Protein AF-0000000084488432 (afdb_homodimer)

Nearest PDB structures (foldseek):
  8u3f-assembly1_A  TM=8.630E-01  e=5.438E-11  Homo sapiens
  9ayb-assembly1_A  TM=8.650E-01  e=9.031E-11  Homo sapiens
  8dwi-assembly1_A  TM=8.622E-01  e=3.348E-10  Homo sapiens
  8u3d-assembly1_A  TM=8.463E-01  e=2.771E-09  Homo sapiens
  8u3h-assembly1_A  TM=8.378E-01  e=1.894E-09  Homo sapiens

Sequence (554 aa):
EHPRISDAEREFIVSKLDRTAKTKEQPDVPWRRIITSVPIWMNVLAQWGGIWGFFTIMTHAPQYFKIVHGWDIKATGLLSGMPHILRFGFSLLFSQLGDYLLESNRMSRTNVRKLAVTHCCTIQGLLMLGLAYSGCNYTTAIIFLSAAVAVNGAVSTGPLASLVDISPNYASIGLGMCNTIVALVGVLTPTVVSYITYGNQTDVGQWQKVFWLATVMLTMSGIVYCIFSKSEVQSWNSPKEEHVAEEEELKSLKSNDTKTDNGCIEDGLQPPEKEKCEHPRISDAEREFIVSKLDRTAKTKEQPDVPWRRIITSVPIWMNVLAQWGGIWGFFTIMTHAPQYFKIVHGWDIKATGLLSGMPHILRFGFSLLFSQLGDYLLESNRMSRTNVRKLAVTHCCTIQGLLMLGLAYSGCNYTTAIIFLSAAVAVNGAVSTGPLASLVDISPNYASIGLGMCNTIVALVGVLTPTVVSYITYGNQTDVGQWQKVFWLATVMLTMSGIVYCIFSKSEVQSWNSPKEEHVAEEEELKSLKSNDTKTDNGCIEDGLQPPEKEKC

Organism: NCBI:txid1629725

pLDDT: mean 76.71, std 19.55, range [25.92, 96.56]

Secondary structure (DSSP, 8-state):
------HHHHHHHHHHHHHHHHS-------HHHHHT-HHHHHHHHHHHHHHHHHHHHHHHHHHHHHHHH----TTHHHHHHHHHHHHHHHHHHHHHHHHHHHHTTSS-HHHHHHHHHHIIIIIHHHHHHHHHT-TT-HHHHHHHHHHHHHHGGGGGTTHHHHHHHH-GGGHHHHHHHHHHHHHHHHHHHHHHHHHHTTT-TT-HHHHHHHHHHHHHHHHHHHHHHHHH---SPPGGGSHHHHHHHHHHHHHHHHHHHHHHHTTSSS-----------/------HHHHHHHHHHHHHHHHS-------HHHHHT-HHHHHHHHHHHHHHHHHHHHHHHHHHHHHHHH----TTHHHHHHHHHHHHHHHHHHHHHHHHHHHHTTSS-HHHHHHHHHHIIIIIHHHHHHHHHT-TT-HHHHHHHHHHHHHHGGGGGTTHHHHHHHH-GGGHHHHHHHHHHHHHHHHHHHHHHHHHHTTT-TT-HHHHHHHHHHHHHHHHHHHHHHHHH---S--GGGSHHHHHHHHHHHHHHHHHHHHHHHHHSSS-----------

InterPro domains:
  IPR036259 MFS transporter superfamily [G3DSA:1.20.1250.20] (14-258)
  IPR036259 MFS transporter superfamily [SSF103473] (2-240)
  IPR050382 Major Facilitator Superfamily Sodium/Anion Cotransporter [PTHR11662] (1-247)

Foldseek 3Di:
DPDDPDPVNVCVVVCCVCCCVVVVVQDDQPVVCCVPPPQLVLLLLLLLLLLLLQLLCQPCVVVLCCQQQVDPCCVCVVLNPQLVVLLVVLLVVLLVVLVVCVVVVVDDLLVSQLVLSCQSQQVLLVLLLCLLPVPNDPVSNSVSSSSSSNSSSSSCSHSLVLLCQAAVQCSVVSVVSSVVSSVVSNVVNVVVLCVQCPPPSNDSVSVSVSSNVSSCSRVVSSVVSNVRHDSHHHCSNRVVVVVVVVVVVVVVVVVVVVVVVVVPPPVPDPPDDPPDD/DPDDPDPVNVCVVVCCVCCCVVVVVQDDQPVVCCVPPPQLVLLLLLLLLLLLLQLLCQPCVVVLCCQQQVDPCPVCVVLNPQLVVLLVVLLVVLLVVLVVCVVVVVDDLLVSQLVLSCQSQQVLLVLLLCLLPVPNDPVSNSVSSSSSSNSSSSSCSHSLVLLCQAAVQCSVVSVVSSVVSSVVSNVVNVVVLCVQCPPPVNDSVSVSVSSNVSSCSRVVSSVVSNVRHDSHHHCSNRVVVVVVVVVVVVVVVVVVVVVVVVVPPPVPPPPPDPDDD

Structure (mmCIF, N/CA/C/O backbone):
data_AF-0000000084488432-model_v1
#
loop_
_entity.id
_entity.type
_entity.pdbx_description
1 polymer 'Membrane transporter'
#
loop_
_atom_site.group_PDB
_atom_site.id
_atom_site.type_symbol
_atom_site.label_atom_id
_atom_site.label_alt_id
_atom_site.label_comp_id
_atom_site.label_asym_id
_atom_site.label_entity_id
_atom_site.label_seq_id
_atom_site.pdbx_PDB_ins_code
_atom_site.Cartn_x
_atom_site.Cartn_y
_atom_site.Cartn_z
_atom_site.occupancy
_atom_site.B_iso_or_equiv
_atom_site.auth_seq_id
_atom_site.auth_comp_id
_atom_site.auth_asym_id
_atom_site.auth_atom_id
_atom_site.pdbx_PDB_model_num
ATOM 1 N N . GLU A 1 1 ? -5.277 44.344 37.094 1 26.39 1 GLU A N 1
ATOM 2 C CA . GLU A 1 1 ? -6.637 43.969 36.719 1 26.39 1 GLU A CA 1
ATOM 3 C C . GLU A 1 1 ? -7.031 44.688 35.406 1 26.39 1 GLU A C 1
ATOM 5 O O . GLU A 1 1 ? -7.141 45.906 35.375 1 26.39 1 GLU A O 1
ATOM 10 N N . HIS A 1 2 ? -6.484 44.312 34.312 1 40.06 2 HIS A N 1
ATOM 11 C CA . HIS A 1 2 ? -6.754 45 33.031 1 40.06 2 HIS A CA 1
ATOM 12 C C . HIS A 1 2 ? -8.25 45.156 32.812 1 40.06 2 HIS A C 1
ATOM 14 O O . HIS A 1 2 ? -9.039 44.312 33.25 1 40.06 2 HIS A O 1
ATOM 20 N N . PRO A 1 3 ? -8.844 46.344 32.5 1 41.94 3 PRO A N 1
ATOM 21 C CA . PRO A 1 3 ? -10.266 46.688 32.438 1 41.94 3 PRO A CA 1
ATOM 22 C C . PRO A 1 3 ? -11.094 45.625 31.688 1 41.94 3 PRO A C 1
ATOM 24 O O . PRO A 1 3 ? -10.547 44.812 30.969 1 41.94 3 PRO A O 1
ATOM 27 N N . ARG A 1 4 ? -12.609 45.812 31.656 1 41.59 4 ARG A N 1
ATOM 28 C CA . ARG A 1 4 ? -13.875 45.125 31.422 1 41.59 4 ARG A CA 1
ATOM 29 C C . ARG A 1 4 ? -14.031 44.75 29.953 1 41.59 4 ARG A C 1
ATOM 31 O O . ARG A 1 4 ? -14.062 45.625 29.078 1 41.59 4 ARG A O 1
ATOM 38 N N . ILE A 1 5 ? -13.297 43.719 29.516 1 48.97 5 ILE A N 1
ATOM 39 C CA . ILE A 1 5 ? -13.875 43.156 28.297 1 48.97 5 ILE A CA 1
ATOM 40 C C . ILE A 1 5 ? -15.398 43.156 28.406 1 48.97 5 ILE A C 1
ATOM 42 O O . ILE A 1 5 ? -15.961 42.562 29.312 1 48.97 5 ILE A O 1
ATOM 46 N N . SER A 1 6 ? -16.109 44.25 27.891 1 49.41 6 SER A N 1
ATOM 47 C CA . SER A 1 6 ? -17.547 44.438 27.969 1 49.41 6 SER A CA 1
ATOM 48 C C . SER A 1 6 ? -18.297 43.156 27.578 1 49.41 6 SER A C 1
ATOM 50 O O . SER A 1 6 ? -17.766 42.312 26.844 1 49.41 6 SER A O 1
ATOM 52 N N . ASP A 1 7 ? -19.406 42.875 28.203 1 54 7 ASP A N 1
ATOM 53 C CA . ASP A 1 7 ? -20.297 41.75 28 1 54 7 ASP A CA 1
ATOM 54 C C . ASP A 1 7 ? -20.609 41.562 26.516 1 54 7 ASP A C 1
ATOM 56 O O . ASP A 1 7 ? -20.719 40.438 26.031 1 54 7 ASP A O 1
ATOM 60 N N . ALA A 1 8 ? -20.719 42.688 25.859 1 54.28 8 ALA A N 1
ATOM 61 C CA . ALA A 1 8 ? -21.016 42.625 24.422 1 54.28 8 ALA A CA 1
ATOM 62 C C . ALA A 1 8 ? -19.844 42.031 23.641 1 54.28 8 ALA A C 1
ATOM 64 O O . ALA A 1 8 ? -20.047 41.25 22.703 1 54.28 8 ALA A O 1
ATOM 65 N N . GLU A 1 9 ? -18.609 42.438 24.016 1 53.72 9 GLU A N 1
ATOM 66 C CA . GLU A 1 9 ? -17.438 41.875 23.359 1 53.72 9 GLU A CA 1
ATOM 67 C C . GLU A 1 9 ? -17.219 40.438 23.719 1 53.72 9 GLU A C 1
ATOM 69 O O . GLU A 1 9 ? -16.828 39.625 22.859 1 53.72 9 GLU A O 1
ATOM 74 N N . ARG A 1 10 ? -17.609 40 24.875 1 55.34 10 ARG A N 1
ATOM 75 C CA . ARG A 1 10 ? -17.547 38.594 25.25 1 55.34 10 ARG A CA 1
ATOM 76 C C . ARG A 1 10 ? -18.562 37.781 24.484 1 55.34 10 ARG A C 1
ATOM 78 O O . ARG A 1 10 ? -18.266 36.656 24.016 1 55.34 10 ARG A O 1
ATOM 85 N N . GLU A 1 11 ? -19.812 38.312 24.359 1 53.41 11 GLU A N 1
ATOM 86 C CA . GLU A 1 11 ? -20.812 37.594 23.578 1 53.41 11 GLU A CA 1
ATOM 87 C C . GLU A 1 11 ? -20.406 37.5 22.109 1 53.41 11 GLU A C 1
ATOM 89 O O . GLU A 1 11 ? -20.641 36.5 21.453 1 53.41 11 GLU A O 1
ATOM 94 N N . PHE A 1 12 ? -19.75 38.531 21.578 1 51 12 PHE A N 1
ATOM 95 C CA . PHE A 1 12 ? -19.266 38.5 20.203 1 51 12 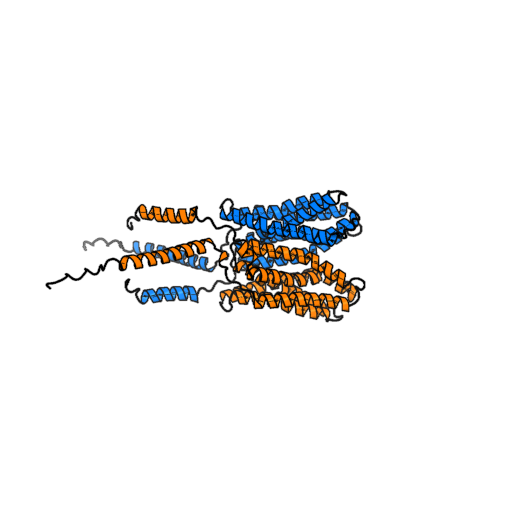PHE A CA 1
ATOM 96 C C . PHE A 1 12 ? -18.141 37.469 20.047 1 51 12 PHE A C 1
ATOM 98 O O . PHE A 1 12 ? -18.094 36.719 19.062 1 51 12 PHE A O 1
ATOM 105 N N . ILE A 1 13 ? -17.219 37.406 21.016 1 49.25 13 ILE A N 1
ATOM 106 C CA . ILE A 1 13 ? -16.156 36.406 20.938 1 49.25 13 ILE A CA 1
ATOM 107 C C . ILE A 1 13 ? -16.734 35 21.141 1 49.25 13 ILE A C 1
ATOM 109 O O . ILE A 1 13 ? -16.375 34.094 20.422 1 49.25 13 ILE A O 1
ATOM 113 N N . VAL A 1 14 ? -17.641 34.938 22.141 1 50.53 14 VAL A N 1
ATOM 114 C CA . VAL A 1 14 ? -18.234 33.625 22.375 1 50.53 14 VAL A CA 1
ATOM 115 C C . VAL A 1 14 ? -19.125 33.25 21.188 1 50.53 14 VAL A C 1
ATOM 117 O O . VAL A 1 14 ? -19.156 32.094 20.766 1 50.53 14 VAL A O 1
ATOM 120 N N . SER A 1 15 ? -19.938 34.188 20.688 1 47.62 15 SER A N 1
ATOM 121 C CA . SER A 1 15 ? -20.734 33.906 19.5 1 47.62 15 SER A CA 1
ATOM 122 C C . SER A 1 15 ? -19.859 33.625 18.297 1 47.62 15 SER A C 1
ATOM 124 O O . SER A 1 15 ? -20.156 32.781 17.469 1 47.62 15 SER A O 1
ATOM 126 N N . LYS A 1 16 ? -18.734 34.375 18.078 1 45.16 16 LYS A N 1
ATOM 127 C CA . LYS A 1 16 ? -17.766 34.094 17.016 1 45.16 16 LYS A CA 1
ATOM 128 C C . LYS A 1 16 ? -17.047 32.75 17.297 1 45.16 16 LYS A C 1
ATOM 130 O O . LYS A 1 16 ? -16.797 31.984 16.391 1 45.16 16 LYS A O 1
ATOM 135 N N . LEU A 1 17 ? -16.688 32.594 18.516 1 43.28 17 LEU A N 1
ATOM 136 C CA . LEU A 1 17 ? -16.125 31.281 18.891 1 43.28 17 LEU A CA 1
ATOM 137 C C . LEU A 1 17 ? -17.172 30.188 18.781 1 43.28 17 LEU A C 1
ATOM 139 O O . LEU A 1 17 ? -16.859 29.078 18.328 1 43.28 17 LEU A O 1
ATOM 143 N N . ASP A 1 18 ? -18.406 30.406 19.359 1 43 18 ASP A N 1
ATOM 144 C CA . ASP A 1 18 ? -19.516 29.469 19.188 1 43 18 ASP A CA 1
ATOM 145 C C . ASP A 1 18 ? -19.922 29.359 17.719 1 43 18 ASP A C 1
ATOM 147 O O . ASP A 1 18 ? -20.25 28.281 17.25 1 43 18 ASP A O 1
ATOM 151 N N . ARG A 1 19 ? -20.188 30.547 17.016 1 38.59 19 ARG A N 1
ATOM 152 C CA . ARG A 1 19 ? -20.438 30.5 15.578 1 38.59 19 ARG A CA 1
ATOM 153 C C . ARG A 1 19 ? -19.219 29.938 14.828 1 38.59 19 ARG A C 1
ATOM 155 O O . ARG A 1 19 ? -19.375 29.25 13.82 1 38.59 19 ARG A O 1
ATOM 162 N N . THR A 1 20 ? -17.969 30.281 15.148 1 39.16 20 THR A N 1
ATOM 163 C CA . THR A 1 20 ? -16.797 29.609 14.609 1 39.16 20 THR A CA 1
ATOM 164 C C . THR A 1 20 ? -16.734 28.156 15.094 1 39.16 20 THR A C 1
ATOM 166 O O . THR A 1 20 ? -16.266 27.281 14.375 1 39.16 20 THR A O 1
ATOM 169 N N . ALA A 1 21 ? -17.078 27.875 16.328 1 39.59 21 ALA A N 1
ATOM 170 C CA . ALA A 1 21 ? -17.266 26.531 16.875 1 39.59 21 ALA A CA 1
ATOM 171 C C . ALA A 1 21 ? -18.531 25.875 16.344 1 39.59 21 ALA A C 1
ATOM 173 O O . ALA A 1 21 ? -18.562 24.672 16.062 1 39.59 21 ALA A O 1
ATOM 174 N N . LYS A 1 22 ? -19.75 26.422 16.531 1 39.5 22 LYS A N 1
ATOM 175 C CA . LYS A 1 22 ? -21.016 25.859 16.078 1 39.5 22 LYS A CA 1
ATOM 176 C C . LYS A 1 22 ? -21.047 25.703 14.57 1 39.5 22 LYS A C 1
ATOM 178 O O . LYS A 1 22 ? -21.594 24.719 14.047 1 39.5 22 LYS A O 1
ATOM 183 N N . THR A 1 23 ? -21.062 26.812 13.789 1 35.94 23 THR A N 1
ATOM 184 C CA . THR A 1 23 ? -21.25 26.781 12.344 1 35.94 23 THR A CA 1
ATOM 185 C C . THR A 1 23 ? -20 26.281 11.641 1 35.94 23 THR A C 1
ATOM 187 O O . THR A 1 23 ? -19.656 26.734 10.547 1 35.94 23 THR A O 1
ATOM 190 N N . LYS A 1 24 ? -18.938 26.109 12.258 1 40.28 24 LYS A N 1
ATOM 191 C CA . LYS A 1 24 ? -17.828 25.453 11.562 1 40.28 24 LYS A CA 1
ATOM 192 C C . LYS A 1 24 ? -18.312 24.219 10.812 1 40.28 24 LYS A C 1
ATOM 194 O O . LYS A 1 24 ? -18.25 23.109 11.328 1 40.28 24 LYS A O 1
ATOM 199 N N . GLU A 1 25 ? -19.422 24.203 10.32 1 41.22 25 GLU A N 1
ATOM 200 C CA . GLU A 1 25 ? -19.922 23.234 9.352 1 41.22 25 GLU A CA 1
ATOM 201 C C . GLU A 1 25 ? -18.828 22.797 8.391 1 41.22 25 GLU A C 1
ATOM 203 O O . GLU A 1 25 ? -18.328 23.609 7.594 1 41.22 25 GLU A O 1
ATOM 208 N N . GLN A 1 26 ? -17.797 22.297 8.789 1 46.31 26 GLN A N 1
ATOM 209 C CA . GLN A 1 26 ? -16.828 21.781 7.816 1 46.31 26 GLN A CA 1
ATOM 210 C C . GLN A 1 26 ? -17.547 21.281 6.562 1 46.31 26 GLN A C 1
ATOM 212 O O . GLN A 1 26 ? -18.5 20.5 6.652 1 46.31 26 GLN A O 1
ATOM 217 N N . PRO A 1 27 ? -17.484 22.109 5.477 1 56.44 27 PRO A N 1
ATOM 218 C CA . PRO A 1 27 ? -18.141 21.875 4.191 1 56.44 27 PRO A CA 1
ATOM 219 C C . PRO A 1 27 ? -18.062 20.422 3.74 1 56.44 27 PRO A C 1
ATOM 221 O O . PRO A 1 27 ? -17.203 19.672 4.227 1 56.44 27 PRO A O 1
ATOM 224 N N . ASP A 1 28 ? -19.094 20.047 3.043 1 67 28 ASP A N 1
ATOM 225 C CA . ASP A 1 28 ? -19.234 18.797 2.307 1 67 28 ASP A CA 1
ATOM 226 C C . ASP A 1 28 ? -17.938 18.453 1.563 1 67 28 ASP A C 1
ATOM 228 O O . ASP A 1 28 ? -17.188 19.359 1.167 1 67 28 ASP A O 1
ATOM 232 N N . VAL A 1 29 ? -17.516 17.281 1.749 1 75.81 29 VAL A N 1
ATOM 233 C CA . VAL A 1 29 ? -16.375 16.797 0.981 1 75.81 29 VAL A CA 1
ATOM 234 C C . VAL A 1 29 ? -16.484 17.25 -0.469 1 75.81 29 VAL A C 1
ATOM 236 O O . VAL A 1 29 ? -17.516 17.047 -1.111 1 75.81 29 VAL A O 1
ATOM 239 N N . PRO A 1 30 ? -15.578 18.031 -0.863 1 83.5 30 PRO A N 1
ATOM 240 C CA . PRO A 1 30 ? -15.602 18.516 -2.248 1 83.5 30 PRO A CA 1
ATOM 241 C C . PRO A 1 30 ? -15.258 17.422 -3.256 1 83.5 30 PRO A C 1
ATOM 243 O O . PRO A 1 30 ? -14.203 17.469 -3.887 1 83.5 30 PRO A O 1
ATOM 246 N N . TRP A 1 31 ? -16.125 16.594 -3.568 1 83.88 31 TRP A N 1
ATOM 247 C CA . TRP A 1 31 ? -15.914 15.406 -4.383 1 83.88 31 TRP A CA 1
ATOM 248 C C . TRP A 1 31 ? -15.5 15.781 -5.805 1 83.88 31 TRP A C 1
ATOM 250 O O . TRP A 1 31 ? -14.578 15.188 -6.367 1 83.88 31 TRP A O 1
ATOM 260 N N . ARG A 1 32 ? -16.156 16.672 -6.32 1 86.75 32 ARG A N 1
ATOM 261 C CA . ARG A 1 32 ? -15.867 17.062 -7.695 1 86.75 32 ARG A CA 1
ATOM 262 C C . ARG A 1 32 ? -14.438 17.578 -7.824 1 86.75 32 ARG A C 1
ATOM 264 O O . ARG A 1 32 ? -13.734 17.219 -8.773 1 86.75 32 ARG A O 1
ATOM 271 N N . ARG A 1 33 ? -13.992 18.25 -6.887 1 89.12 33 ARG A N 1
ATOM 272 C CA . ARG A 1 33 ? -12.656 18.828 -6.926 1 89.12 33 ARG A CA 1
ATOM 273 C C . ARG A 1 33 ? -11.594 17.766 -6.652 1 89.12 33 ARG A C 1
ATOM 275 O O . ARG A 1 33 ? -10.5 17.812 -7.223 1 89.12 33 ARG A O 1
ATOM 282 N N . ILE A 1 34 ? -11.945 16.891 -5.824 1 87.75 34 ILE A N 1
ATOM 283 C CA . ILE A 1 34 ? -11.008 15.828 -5.488 1 87.75 34 ILE A CA 1
ATOM 284 C C . ILE A 1 34 ? -10.812 14.906 -6.691 1 87.75 34 ILE A C 1
ATOM 286 O O . ILE A 1 34 ? -9.68 14.609 -7.078 1 87.75 34 ILE A O 1
ATOM 290 N N . ILE A 1 35 ? -11.914 14.555 -7.375 1 87.31 35 ILE A N 1
ATOM 291 C CA . ILE A 1 35 ? -11.852 13.578 -8.461 1 87.31 35 ILE A CA 1
ATOM 292 C C . ILE A 1 35 ? -11.25 14.227 -9.703 1 87.31 35 ILE A C 1
ATOM 294 O O . ILE A 1 35 ? -10.719 13.531 -10.57 1 87.31 35 ILE A O 1
ATOM 298 N N . THR A 1 36 ? -11.281 15.531 -9.805 1 91.06 36 THR A N 1
ATOM 299 C CA . THR A 1 36 ? -10.742 16.203 -10.984 1 91.06 36 THR A CA 1
ATOM 300 C C . THR A 1 36 ? -9.367 16.797 -10.695 1 91.06 36 THR A C 1
ATOM 302 O O . THR A 1 36 ? -8.766 17.438 -11.562 1 91.06 36 THR A O 1
ATOM 305 N N . SER A 1 37 ? -8.859 16.547 -9.578 1 93.25 37 SER A N 1
ATOM 306 C CA . SER A 1 37 ? -7.582 17.125 -9.18 1 93.25 37 SER A CA 1
ATOM 307 C C . SER A 1 37 ? -6.426 16.453 -9.914 1 93.25 37 SER A C 1
ATOM 309 O O . SER A 1 37 ? -6.207 15.258 -9.766 1 93.25 37 SER A O 1
ATOM 311 N N . VAL A 1 38 ? -5.695 17.25 -10.633 1 94.44 38 VAL A N 1
ATOM 312 C CA . VAL A 1 38 ? -4.562 16.75 -11.414 1 94.44 38 VAL A CA 1
ATOM 313 C C . VAL A 1 38 ? -3.494 16.203 -10.477 1 94.44 38 VAL A C 1
ATOM 315 O O . VAL A 1 38 ? -3.002 15.086 -10.672 1 94.44 38 VAL A O 1
ATOM 318 N N . PRO A 1 39 ? -3.184 16.828 -9.359 1 94.56 39 PRO A N 1
ATOM 319 C CA . PRO A 1 39 ? -2.158 16.297 -8.461 1 94.56 39 PRO A CA 1
ATOM 320 C C . PRO A 1 39 ? -2.531 14.93 -7.887 1 94.56 39 PRO A C 1
ATOM 322 O O . PRO A 1 39 ? -1.668 14.062 -7.742 1 94.56 39 PRO A O 1
ATOM 325 N N . ILE A 1 40 ? -3.781 14.75 -7.598 1 94 40 ILE A N 1
ATOM 326 C CA . ILE A 1 40 ? -4.199 13.461 -7.066 1 94 40 ILE A CA 1
ATOM 327 C C . ILE A 1 40 ? -3.975 12.375 -8.117 1 94 40 ILE A C 1
ATOM 329 O O . ILE A 1 40 ? -3.391 11.328 -7.828 1 94 40 ILE A O 1
ATOM 333 N N . TRP A 1 41 ? -4.344 12.68 -9.336 1 94.5 41 TRP A N 1
ATOM 334 C CA . TRP A 1 41 ? -4.234 11.68 -10.391 1 94.5 41 TRP A CA 1
ATOM 335 C C . TRP A 1 41 ? -2.775 11.438 -10.766 1 94.5 41 TRP A C 1
ATOM 337 O O . TRP A 1 41 ? -2.41 10.336 -11.188 1 94.5 41 TRP A O 1
ATOM 347 N N . MET A 1 42 ? -1.939 12.383 -10.594 1 95.94 42 MET A N 1
ATOM 348 C CA . MET A 1 42 ? -0.516 12.172 -10.844 1 95.94 42 MET A CA 1
ATOM 349 C C . MET A 1 42 ? 0.077 11.211 -9.812 1 95.94 42 MET A C 1
ATOM 351 O O . MET A 1 42 ? 0.918 10.375 -10.148 1 95.94 42 MET A O 1
ATOM 355 N N . ASN A 1 43 ? -0.422 11.336 -8.617 1 95.06 43 ASN A N 1
ATOM 356 C CA . ASN A 1 43 ? 0.061 10.43 -7.586 1 95.06 43 ASN A CA 1
ATOM 357 C C . ASN A 1 43 ? -0.464 9.008 -7.801 1 95.06 43 ASN A C 1
ATOM 359 O O . ASN A 1 43 ? 0.261 8.039 -7.586 1 95.06 43 ASN A O 1
ATOM 363 N N . VAL A 1 44 ? -1.689 8.93 -8.227 1 92.81 44 VAL A N 1
ATOM 364 C CA . VAL A 1 44 ? -2.277 7.629 -8.539 1 92.81 44 VAL A CA 1
ATOM 365 C C . VAL A 1 44 ? -1.507 6.977 -9.688 1 92.81 44 VAL A C 1
ATOM 367 O O . VAL A 1 44 ? -1.197 5.781 -9.633 1 92.81 44 VAL A O 1
ATOM 370 N N . LEU A 1 45 ? -1.149 7.75 -10.625 1 93.75 45 LEU A N 1
ATOM 371 C CA . LEU A 1 45 ? -0.397 7.246 -11.766 1 93.75 45 LEU A CA 1
ATOM 372 C C . LEU A 1 45 ? 1.001 6.805 -11.344 1 93.75 45 LEU A C 1
ATOM 374 O O . LEU A 1 45 ? 1.508 5.789 -11.836 1 93.75 45 LEU A O 1
ATOM 378 N N . ALA A 1 46 ? 1.608 7.609 -10.523 1 94.19 46 ALA A N 1
ATOM 379 C CA . ALA A 1 46 ? 2.926 7.238 -10.016 1 94.19 46 ALA A CA 1
ATOM 380 C C . ALA A 1 46 ? 2.867 5.914 -9.258 1 94.19 46 ALA A C 1
ATOM 382 O O . ALA A 1 46 ? 3.777 5.09 -9.367 1 94.19 46 ALA A O 1
ATOM 383 N N . GLN A 1 47 ? 1.783 5.77 -8.547 1 92.19 47 GLN A N 1
ATOM 384 C CA . GLN A 1 47 ? 1.594 4.516 -7.832 1 92.19 47 GLN A CA 1
ATOM 385 C C . GLN A 1 47 ? 1.405 3.352 -8.797 1 92.19 47 GLN A C 1
ATOM 387 O O . GLN A 1 47 ? 1.937 2.26 -8.578 1 92.19 47 GLN A O 1
ATOM 392 N N . TRP A 1 48 ? 0.726 3.607 -9.836 1 91.81 48 TRP A N 1
ATOM 393 C CA . TRP A 1 48 ? 0.508 2.586 -10.852 1 91.81 48 TRP A CA 1
ATOM 394 C C . TRP A 1 48 ? 1.835 2.076 -11.406 1 91.81 48 TRP A C 1
ATOM 396 O O . TRP A 1 48 ? 2.08 0.869 -11.43 1 91.81 48 TRP A O 1
ATOM 406 N N . GLY A 1 49 ? 2.646 2.947 -11.805 1 92.06 49 GLY A N 1
ATOM 407 C CA . GLY A 1 49 ? 3.943 2.557 -12.336 1 92.06 49 GLY A CA 1
ATOM 408 C C . GLY A 1 49 ? 4.84 1.906 -11.297 1 92.06 49 GLY A C 1
ATOM 409 O O . GLY A 1 49 ? 5.406 0.84 -11.539 1 92.06 49 GLY A O 1
ATOM 410 N N . GLY A 1 50 ? 4.922 2.541 -10.156 1 90.25 50 GLY A N 1
ATOM 411 C CA . GLY A 1 50 ? 5.777 2.041 -9.094 1 90.25 50 GLY A CA 1
ATOM 412 C C . GLY A 1 50 ? 5.418 0.637 -8.648 1 90.25 50 GLY A C 1
ATOM 413 O O . GLY A 1 50 ? 6.293 -0.212 -8.477 1 90.25 50 GLY A O 1
ATOM 414 N N . ILE A 1 51 ? 4.18 0.395 -8.562 1 87.94 51 ILE A N 1
ATOM 415 C CA . ILE A 1 51 ? 3.729 -0.888 -8.031 1 87.94 51 ILE A CA 1
ATOM 416 C C . ILE A 1 51 ? 3.807 -1.953 -9.125 1 87.94 51 ILE A C 1
ATOM 418 O O . ILE A 1 51 ? 4.086 -3.121 -8.844 1 87.94 51 ILE A O 1
ATOM 422 N N . TRP A 1 52 ? 3.652 -1.564 -10.359 1 90.81 52 TRP A N 1
ATOM 423 C CA . TRP A 1 52 ? 3.781 -2.52 -11.461 1 90.81 52 TRP A CA 1
ATOM 424 C C . TRP A 1 52 ? 5.152 -3.186 -11.445 1 90.81 52 TRP A C 1
ATOM 426 O O . TRP A 1 52 ? 5.254 -4.41 -11.539 1 90.81 52 TRP A O 1
ATOM 436 N N . GLY A 1 53 ? 6.129 -2.344 -11.344 1 90.62 53 GLY A N 1
ATOM 437 C CA . GLY A 1 53 ? 7.48 -2.879 -11.305 1 90.62 53 GLY A CA 1
ATOM 438 C C . GLY A 1 53 ? 7.746 -3.748 -10.086 1 90.62 53 GLY A C 1
ATOM 439 O O . GLY A 1 53 ? 8.32 -4.832 -10.211 1 90.62 53 GLY A O 1
ATOM 440 N N . PHE A 1 54 ? 7.273 -3.35 -9.047 1 86.56 54 PHE A N 1
ATOM 441 C CA . PHE A 1 54 ? 7.492 -4.059 -7.793 1 86.56 54 PHE A CA 1
ATOM 442 C C . PHE A 1 54 ? 6.809 -5.418 -7.812 1 86.56 54 PHE A C 1
ATOM 444 O O . PHE A 1 54 ? 7.422 -6.434 -7.48 1 86.56 54 PHE A O 1
ATOM 451 N N . PHE A 1 55 ? 5.625 -5.473 -8.273 1 82.06 55 PHE A N 1
ATOM 452 C CA . PHE A 1 55 ? 4.875 -6.723 -8.289 1 82.06 55 PHE A CA 1
ATOM 453 C C . PHE A 1 55 ? 5.43 -7.676 -9.344 1 82.06 55 PHE A C 1
ATOM 455 O O . PHE A 1 55 ? 5.406 -8.891 -9.156 1 82.06 55 PHE A O 1
ATOM 462 N N . THR A 1 56 ? 5.898 -7.121 -10.398 1 87.38 56 THR A N 1
ATOM 463 C CA . THR A 1 56 ? 6.523 -7.965 -11.414 1 87.38 56 THR A CA 1
ATOM 464 C C . THR A 1 56 ? 7.691 -8.75 -10.82 1 87.38 56 THR A C 1
ATOM 466 O O . THR A 1 56 ? 7.789 -9.961 -11 1 87.38 56 THR A O 1
ATOM 469 N N . ILE A 1 57 ? 8.492 -8.07 -10.086 1 84.31 57 ILE A N 1
ATOM 470 C CA . ILE A 1 57 ? 9.664 -8.688 -9.477 1 84.31 57 ILE A CA 1
ATOM 471 C C . ILE A 1 57 ? 9.234 -9.641 -8.367 1 84.31 57 ILE A C 1
ATOM 473 O O . ILE A 1 57 ? 9.688 -10.789 -8.312 1 84.31 57 ILE A O 1
ATOM 477 N N . MET A 1 58 ? 8.352 -9.273 -7.621 1 76.44 58 MET A N 1
ATOM 478 C CA . MET A 1 58 ? 7.953 -10.023 -6.438 1 76.44 58 MET A CA 1
ATOM 479 C C . MET A 1 58 ? 7.266 -11.328 -6.828 1 76.44 58 MET A C 1
ATOM 481 O O . MET A 1 58 ? 7.48 -12.367 -6.191 1 76.44 58 MET A O 1
ATOM 485 N N . THR A 1 59 ? 6.52 -11.312 -7.789 1 73.31 59 THR A N 1
ATOM 486 C CA . THR A 1 59 ? 5.715 -12.484 -8.125 1 73.31 59 THR A CA 1
ATOM 487 C C . THR A 1 59 ? 6.465 -13.398 -9.094 1 73.31 59 THR A C 1
ATOM 489 O O . THR A 1 59 ? 6.234 -14.609 -9.117 1 73.31 59 THR A O 1
ATOM 492 N N . HIS A 1 60 ? 7.395 -12.875 -9.859 1 80 60 HIS A N 1
ATOM 493 C CA . HIS A 1 60 ? 7.887 -13.711 -10.953 1 80 60 HIS A CA 1
ATOM 494 C C . HIS A 1 60 ? 9.406 -13.859 -10.883 1 80 60 HIS A C 1
ATOM 496 O O . HIS A 1 60 ? 9.984 -14.672 -11.609 1 80 60 HIS A O 1
ATOM 502 N N . ALA A 1 61 ? 10.07 -13.125 -10.031 1 78.5 61 ALA A N 1
ATOM 503 C CA . ALA A 1 61 ? 11.523 -13.203 -9.977 1 78.5 61 ALA A CA 1
ATOM 504 C C . ALA A 1 61 ? 11.977 -14.633 -9.672 1 78.5 61 ALA A C 1
ATOM 506 O O . ALA A 1 61 ? 12.852 -15.164 -10.352 1 78.5 61 ALA A O 1
ATOM 507 N N . PRO A 1 62 ? 11.328 -15.281 -8.719 1 73.69 62 PRO A N 1
ATOM 508 C CA . PRO A 1 62 ? 11.766 -16.656 -8.461 1 73.69 62 PRO A CA 1
ATOM 509 C C . PRO A 1 62 ? 11.555 -17.578 -9.656 1 73.69 62 PRO A C 1
ATOM 511 O O . PRO A 1 62 ? 12.406 -18.422 -9.945 1 73.69 62 PRO A O 1
ATOM 514 N N . GLN A 1 63 ? 10.477 -17.406 -10.289 1 76.25 63 GLN A N 1
ATOM 515 C CA . GLN A 1 63 ? 10.18 -18.188 -11.477 1 76.25 63 GLN A CA 1
ATOM 516 C C . GLN A 1 63 ? 11.164 -17.891 -12.602 1 76.25 63 GLN A C 1
ATOM 518 O O . GLN A 1 63 ? 11.602 -18.812 -13.312 1 76.25 63 GLN A O 1
ATOM 523 N N . TYR A 1 64 ? 11.453 -16.688 -12.773 1 84.06 64 TYR A N 1
ATOM 524 C CA . TYR A 1 64 ? 12.406 -16.266 -13.789 1 84.06 64 TYR A CA 1
ATOM 525 C C . TYR A 1 64 ? 13.773 -16.906 -13.555 1 84.06 64 TYR A C 1
ATOM 527 O O . TYR A 1 64 ? 14.391 -17.422 -14.492 1 84.06 64 TYR A O 1
ATOM 535 N N . PHE A 1 65 ? 14.227 -16.969 -12.414 1 83.06 65 PHE A N 1
ATOM 536 C CA . PHE A 1 65 ? 15.539 -17.516 -12.102 1 83.06 65 PHE A CA 1
ATOM 537 C C . PHE A 1 65 ? 15.547 -19.031 -12.227 1 83.06 65 PHE A C 1
ATOM 539 O O . PHE A 1 65 ? 16.531 -19.609 -12.703 1 83.06 65 PHE A O 1
ATOM 546 N N . LYS A 1 66 ? 14.492 -19.578 -11.859 1 82.5 66 LYS A N 1
ATOM 547 C CA . LYS A 1 66 ? 14.422 -21.047 -11.914 1 82.5 66 LYS A CA 1
ATOM 548 C C . LYS A 1 66 ? 14.281 -21.531 -13.352 1 82.5 66 LYS A C 1
ATOM 550 O O . LYS A 1 66 ? 15.023 -22.406 -13.797 1 82.5 66 LYS A O 1
ATOM 555 N N . ILE A 1 67 ? 13.43 -20.984 -14.055 1 81.56 67 ILE A N 1
ATOM 556 C CA . ILE A 1 67 ? 13.055 -21.5 -15.359 1 81.56 67 ILE A CA 1
ATOM 557 C C . ILE A 1 67 ? 14.07 -21.047 -16.406 1 81.56 67 ILE A C 1
ATOM 559 O O . ILE A 1 67 ? 14.461 -21.828 -17.281 1 81.56 67 ILE A O 1
ATOM 563 N N . VAL A 1 68 ? 14.5 -19.875 -16.297 1 82.69 68 VAL A N 1
ATOM 564 C CA . VAL A 1 68 ? 15.367 -19.344 -17.344 1 82.69 68 VAL A CA 1
ATOM 565 C C . VAL A 1 68 ? 16.828 -19.688 -17.047 1 82.69 68 VAL A C 1
ATOM 567 O O . VAL A 1 68 ? 17.578 -20.062 -17.953 1 82.69 68 VAL A O 1
ATOM 570 N N . HIS A 1 69 ? 17.172 -19.656 -15.773 1 84.19 69 HIS A N 1
ATOM 571 C CA . HIS A 1 69 ? 18.594 -19.828 -15.453 1 84.19 69 HIS A CA 1
ATOM 572 C C . HIS A 1 69 ? 18.828 -21.172 -14.758 1 84.19 69 HIS A C 1
ATOM 574 O O . HIS A 1 69 ? 19.969 -21.609 -14.625 1 84.19 69 HIS A O 1
ATOM 580 N N . GLY A 1 70 ? 17.734 -21.828 -14.312 1 81 70 GLY A N 1
ATOM 581 C CA . GLY A 1 70 ? 17.859 -23.125 -13.664 1 81 70 GLY A CA 1
ATOM 582 C C . GLY A 1 70 ? 18.438 -23.031 -12.258 1 81 70 GLY A C 1
ATOM 583 O O . GLY A 1 70 ? 19.047 -23.984 -11.773 1 81 70 GLY A O 1
ATOM 584 N N . TRP A 1 71 ? 18.406 -21.828 -11.773 1 77.56 71 TRP A N 1
ATOM 585 C CA . TRP A 1 71 ? 18.953 -21.656 -10.43 1 77.56 71 TRP A CA 1
ATOM 586 C C . TRP A 1 71 ? 17.938 -22.125 -9.383 1 77.56 71 TRP A C 1
ATOM 588 O O . TRP A 1 71 ? 16.75 -21.828 -9.477 1 77.56 71 TRP A O 1
ATOM 598 N N . ASP A 1 72 ? 18.203 -23.25 -8.625 1 65.38 72 ASP A N 1
ATOM 599 C CA . ASP A 1 72 ? 17.359 -23.672 -7.504 1 65.38 72 ASP A CA 1
ATOM 600 C C . ASP A 1 72 ? 17.5 -22.703 -6.328 1 65.38 72 ASP A C 1
ATOM 602 O O . ASP A 1 72 ? 18.469 -22.781 -5.559 1 65.38 72 ASP A O 1
ATOM 606 N N . ILE A 1 73 ? 17.047 -21.797 -6.445 1 55.94 73 ILE A N 1
ATOM 607 C CA . ILE A 1 73 ? 17.25 -20.797 -5.414 1 55.94 73 ILE A CA 1
ATOM 608 C C . ILE A 1 73 ? 16.625 -21.266 -4.102 1 55.94 73 ILE A C 1
ATOM 610 O O . ILE A 1 73 ? 15.406 -21.391 -3.996 1 55.94 73 ILE A O 1
ATOM 614 N N . LYS A 1 74 ? 16.969 -22.484 -3.42 1 49.84 74 LYS A N 1
ATOM 615 C CA . LYS A 1 74 ? 16.688 -22.656 -1.999 1 49.84 74 LYS A CA 1
ATOM 616 C C . LYS A 1 74 ? 16.375 -21.312 -1.34 1 49.84 74 LYS A C 1
ATOM 618 O O . LYS A 1 74 ? 15.664 -21.25 -0.338 1 49.84 74 LYS A O 1
ATOM 623 N N . ALA A 1 75 ? 17 -20.344 -1.72 1 47.84 75 ALA A N 1
ATOM 624 C CA . ALA A 1 75 ? 17.312 -18.953 -1.409 1 47.84 75 ALA A CA 1
ATOM 625 C C . ALA A 1 75 ? 16.062 -18.078 -1.548 1 47.84 75 ALA A C 1
ATOM 627 O O . ALA A 1 75 ? 16.156 -16.844 -1.576 1 47.84 75 ALA A O 1
ATOM 628 N N . THR A 1 76 ? 15 -18.641 -1.978 1 50.5 76 THR A N 1
ATOM 629 C CA . THR A 1 76 ? 13.695 -18 -2.023 1 50.5 76 THR A CA 1
ATOM 630 C C . THR A 1 76 ? 13.469 -17.141 -0.778 1 50.5 76 THR A C 1
ATOM 632 O O . THR A 1 76 ? 12.938 -16.031 -0.864 1 50.5 76 THR A O 1
ATOM 635 N N . GLY A 1 77 ? 14.023 -17.812 0.312 1 53.25 77 GLY A N 1
ATOM 636 C CA . GLY A 1 77 ? 13.93 -17.016 1.521 1 53.25 77 GLY A CA 1
ATOM 637 C C . GLY A 1 77 ? 14.766 -15.75 1.463 1 53.25 77 GLY A C 1
ATOM 638 O O . GLY A 1 77 ? 14.312 -14.68 1.865 1 53.25 77 GLY A O 1
ATOM 639 N N . LEU A 1 78 ? 16.031 -15.977 1.001 1 55.69 78 LEU A N 1
ATOM 640 C CA . LEU A 1 78 ? 16.906 -14.82 0.899 1 55.69 78 LEU A CA 1
ATOM 641 C C . LEU A 1 78 ? 16.359 -13.82 -0.12 1 55.69 78 LEU A C 1
ATOM 643 O O . LEU A 1 78 ? 16.359 -12.609 0.131 1 55.69 78 LEU A O 1
ATOM 647 N N . LEU A 1 79 ? 15.984 -14.406 -1.271 1 60.62 79 LEU A N 1
ATOM 648 C CA . LEU A 1 79 ? 15.438 -13.547 -2.314 1 60.62 79 LEU A CA 1
ATOM 649 C C . LEU A 1 79 ? 14.164 -12.867 -1.842 1 60.62 79 LEU A C 1
ATOM 651 O O . LEU A 1 79 ? 13.867 -11.742 -2.246 1 60.62 79 LEU A O 1
ATOM 655 N N . SER A 1 80 ? 13.602 -13.555 -0.889 1 61.56 80 SER A N 1
ATOM 656 C CA . SER A 1 80 ? 12.352 -12.938 -0.473 1 61.56 80 SER A CA 1
ATOM 657 C C . SER A 1 80 ? 12.57 -11.961 0.674 1 61.56 80 SER A C 1
ATOM 659 O O . SER A 1 80 ? 11.844 -10.977 0.805 1 61.56 80 SER A O 1
ATOM 661 N N . GLY A 1 81 ? 13.727 -12.188 1.324 1 69.81 81 GLY A N 1
ATOM 662 C CA . GLY A 1 81 ? 13.867 -11.367 2.518 1 69.81 81 GLY A CA 1
ATOM 663 C C . GLY A 1 81 ? 14.82 -10.203 2.334 1 69.81 81 GLY A C 1
ATOM 664 O O . GLY A 1 81 ? 14.531 -9.078 2.76 1 69.81 81 GLY A O 1
ATOM 665 N N . MET A 1 82 ? 15.883 -10.445 1.623 1 78.5 82 MET A N 1
ATOM 666 C CA . MET A 1 82 ? 16.953 -9.453 1.564 1 78.5 82 MET A CA 1
ATOM 667 C C . MET A 1 82 ? 16.516 -8.219 0.791 1 78.5 82 MET A C 1
ATOM 669 O O . MET A 1 82 ? 16.688 -7.094 1.26 1 78.5 82 MET A O 1
ATOM 673 N N . PRO A 1 83 ? 15.969 -8.438 -0.406 1 82.38 83 PRO A N 1
ATOM 674 C CA . PRO A 1 83 ? 15.516 -7.246 -1.134 1 82.38 83 PRO A CA 1
ATOM 675 C C . PRO A 1 83 ? 14.516 -6.414 -0.341 1 82.38 83 PRO A C 1
ATOM 677 O O . PRO A 1 83 ? 14.539 -5.18 -0.406 1 82.38 83 PRO A O 1
ATOM 680 N N . HIS A 1 84 ? 13.789 -7.055 0.514 1 79.38 84 HIS A N 1
ATOM 681 C CA . HIS A 1 84 ? 12.75 -6.355 1.266 1 79.38 84 HIS A CA 1
ATOM 682 C C . HIS A 1 84 ? 13.344 -5.617 2.461 1 79.38 84 HIS A C 1
ATOM 684 O O . HIS A 1 84 ? 12.852 -4.555 2.846 1 79.38 84 HIS A O 1
ATOM 690 N N . ILE A 1 85 ? 14.352 -6.141 2.984 1 81.69 85 ILE A N 1
ATOM 691 C CA . ILE A 1 85 ? 15.047 -5.461 4.066 1 81.69 85 ILE A CA 1
ATOM 692 C C . ILE A 1 85 ? 15.734 -4.207 3.529 1 81.69 85 ILE A C 1
ATOM 694 O O . ILE A 1 85 ? 15.703 -3.15 4.164 1 81.69 85 ILE A O 1
ATOM 698 N N . LEU A 1 86 ? 16.328 -4.418 2.408 1 86.75 86 LEU A N 1
ATOM 699 C CA . LEU A 1 86 ? 16.969 -3.27 1.777 1 86.75 86 LEU A CA 1
ATOM 700 C C . LEU A 1 86 ? 15.938 -2.209 1.411 1 86.75 86 LEU A C 1
ATOM 702 O O . LEU A 1 86 ? 16.203 -1.011 1.513 1 86.75 86 LEU A O 1
ATOM 706 N N . ARG A 1 87 ? 14.797 -2.678 1.001 1 86.56 87 ARG A N 1
ATOM 707 C CA . ARG A 1 87 ? 13.711 -1.757 0.681 1 86.56 87 ARG A CA 1
ATOM 708 C C . ARG A 1 87 ? 13.281 -0.964 1.912 1 86.56 87 ARG A C 1
ATOM 710 O O . ARG A 1 87 ? 13.023 0.239 1.824 1 86.56 87 ARG A O 1
ATOM 717 N N . PHE A 1 88 ? 13.266 -1.617 3.023 1 83.69 88 PHE A N 1
ATOM 718 C CA . PHE A 1 88 ? 12.906 -0.96 4.273 1 83.69 88 PHE A CA 1
ATOM 719 C C . PHE A 1 88 ? 13.945 0.092 4.652 1 83.69 88 PHE A C 1
ATOM 721 O O . PHE A 1 88 ? 13.594 1.224 4.992 1 83.69 88 PHE A O 1
ATOM 728 N N . GLY A 1 89 ? 15.148 -0.31 4.602 1 87.25 89 GLY A N 1
ATOM 729 C CA . GLY A 1 89 ? 16.219 0.635 4.879 1 87.25 89 GLY A CA 1
ATOM 730 C C . GLY A 1 89 ? 16.203 1.838 3.957 1 87.25 89 GLY A C 1
ATOM 731 O O . GLY A 1 89 ? 16.375 2.975 4.406 1 87.25 89 GLY A O 1
ATOM 732 N N . PHE A 1 90 ? 15.992 1.572 2.746 1 89.62 90 PHE A N 1
ATOM 733 C CA . PHE A 1 90 ? 15.961 2.65 1.767 1 89.62 90 PHE A CA 1
ATOM 734 C C . PHE A 1 90 ? 14.773 3.574 2.02 1 89.62 90 PHE A C 1
ATOM 736 O O . PHE A 1 90 ? 14.867 4.785 1.819 1 89.62 90 PHE A O 1
ATOM 743 N N . SER A 1 91 ? 13.672 2.996 2.338 1 88.06 91 SER A N 1
ATOM 744 C CA . SER A 1 91 ? 12.484 3.787 2.643 1 88.06 91 SER A CA 1
ATOM 745 C C . SER A 1 91 ? 12.742 4.754 3.791 1 88.06 91 SER A C 1
ATOM 747 O O . SER A 1 91 ? 12.383 5.93 3.713 1 88.06 91 SER A O 1
ATOM 749 N N . LEU A 1 92 ? 13.375 4.281 4.801 1 84.94 92 LEU A N 1
ATOM 750 C CA . LEU A 1 92 ? 13.68 5.121 5.953 1 84.94 92 LEU A CA 1
ATOM 751 C C . LEU A 1 92 ? 14.68 6.215 5.582 1 84.94 92 LEU A C 1
ATOM 753 O O . LEU A 1 92 ? 14.5 7.379 5.949 1 84.94 92 LEU A O 1
ATOM 757 N N . LEU A 1 93 ? 15.625 5.785 4.836 1 87.38 93 LEU A N 1
ATOM 758 C CA . LEU A 1 93 ? 16.672 6.727 4.453 1 87.38 93 LEU A CA 1
ATOM 759 C C . LEU A 1 93 ? 16.109 7.82 3.551 1 87.38 93 LEU A C 1
ATOM 761 O O . LEU A 1 93 ? 16.438 9 3.725 1 87.38 93 LEU A O 1
ATOM 765 N N . PHE A 1 94 ? 15.328 7.426 2.625 1 90.25 94 PHE A N 1
ATOM 766 C CA . PHE A 1 94 ? 14.805 8.406 1.686 1 90.25 94 PHE A CA 1
ATOM 767 C C . PHE A 1 94 ? 13.781 9.312 2.363 1 90.25 94 PHE A C 1
ATOM 769 O O . PHE A 1 94 ? 13.656 10.484 2.02 1 90.25 94 PHE A O 1
ATOM 776 N N . SER A 1 95 ? 13.062 8.727 3.248 1 85.81 95 SER A N 1
ATOM 777 C CA . SER A 1 95 ? 12.125 9.547 4.016 1 85.81 95 SER A CA 1
ATOM 778 C C . SER A 1 95 ? 12.859 10.594 4.848 1 85.81 95 SER A C 1
ATOM 780 O O . SER A 1 95 ? 12.445 11.75 4.91 1 85.81 95 SER A O 1
ATOM 782 N N . GLN A 1 96 ? 13.953 10.195 5.453 1 85.5 96 GLN A N 1
ATOM 783 C CA . GLN A 1 96 ? 14.766 11.133 6.227 1 85.5 96 GLN A CA 1
ATOM 784 C C . GLN A 1 96 ? 15.398 12.188 5.324 1 85.5 96 GLN A C 1
ATOM 786 O O . GLN A 1 96 ? 15.492 13.359 5.703 1 85.5 96 GLN A O 1
ATOM 791 N N . LEU A 1 97 ? 15.828 11.695 4.242 1 88.19 97 LEU A N 1
ATOM 792 C CA . LEU A 1 97 ? 16.406 12.625 3.279 1 88.19 97 LEU A CA 1
ATOM 793 C C . LEU A 1 97 ? 15.359 13.648 2.83 1 88.19 97 LEU A C 1
ATOM 795 O O . LEU A 1 97 ? 15.664 14.844 2.717 1 88.19 97 LEU A O 1
ATOM 799 N N . GLY A 1 98 ? 14.203 13.219 2.537 1 87.25 98 GLY A N 1
ATOM 800 C CA . GLY A 1 98 ? 13.125 14.133 2.168 1 87.25 98 GLY A CA 1
ATOM 801 C C . GLY A 1 98 ? 12.844 15.18 3.23 1 87.25 98 GLY A C 1
ATOM 802 O O . GLY A 1 98 ? 12.734 16.375 2.928 1 87.25 98 GLY A O 1
ATOM 803 N N . ASP A 1 99 ? 12.781 14.727 4.414 1 80.25 99 ASP A N 1
ATOM 804 C CA . ASP A 1 99 ? 12.523 15.633 5.531 1 80.25 99 ASP A CA 1
ATOM 805 C C . ASP A 1 99 ? 13.664 16.641 5.695 1 80.25 99 ASP A C 1
ATOM 807 O O . ASP A 1 99 ? 13.43 17.812 5.984 1 80.25 99 ASP A O 1
ATOM 811 N N . TYR A 1 100 ? 14.82 16.094 5.543 1 83.38 100 TYR A N 1
ATOM 812 C CA . TYR A 1 100 ? 16 16.953 5.645 1 83.38 100 TYR A CA 1
ATOM 813 C C . TYR A 1 100 ? 15.992 18.031 4.562 1 83.38 100 TYR A C 1
ATOM 815 O O . TYR A 1 100 ? 16.266 19.188 4.84 1 83.38 100 TYR A O 1
ATOM 823 N N . LEU A 1 101 ? 15.633 17.641 3.395 1 88.25 101 LEU A N 1
ATOM 824 C CA . LEU A 1 101 ? 15.617 18.578 2.271 1 88.25 101 LEU A CA 1
ATOM 825 C C . LEU A 1 101 ? 14.516 19.609 2.443 1 88.25 101 LEU A C 1
ATOM 827 O O . LEU A 1 101 ? 14.672 20.766 2.047 1 88.25 101 LEU A O 1
ATOM 831 N N . LEU A 1 102 ? 13.469 19.203 3.029 1 84.44 102 LEU A N 1
ATOM 832 C CA . LEU A 1 102 ? 12.352 20.109 3.266 1 84.44 102 LEU A CA 1
ATOM 833 C C . LEU A 1 102 ? 12.672 21.078 4.41 1 84.44 102 LEU A C 1
ATOM 835 O O . LEU A 1 102 ? 12.43 22.281 4.301 1 84.44 102 LEU A O 1
ATOM 839 N N . GLU A 1 103 ? 13.234 20.547 5.371 1 79.38 103 GLU A N 1
ATOM 840 C CA . GLU A 1 103 ? 13.555 21.344 6.551 1 79.38 103 GLU A CA 1
ATOM 841 C C . GLU A 1 103 ? 14.68 22.328 6.262 1 79.38 103 GLU A C 1
ATOM 843 O O . GLU A 1 103 ? 14.703 23.438 6.809 1 79.38 103 GLU A O 1
ATOM 848 N N . SER A 1 104 ? 15.633 21.891 5.461 1 84.12 104 SER A N 1
ATOM 849 C CA . SER A 1 104 ? 16.75 22.766 5.113 1 84.12 104 SER A CA 1
ATOM 850 C C . SER A 1 104 ? 16.375 23.75 4.027 1 84.12 104 SER A C 1
ATOM 852 O O . SER A 1 104 ? 17.203 24.562 3.588 1 84.12 104 SER A O 1
ATOM 854 N N . ASN A 1 105 ? 15.133 23.688 3.551 1 85 105 ASN A N 1
ATOM 855 C CA . ASN A 1 105 ? 14.609 24.578 2.514 1 85 105 ASN A CA 1
ATOM 856 C C . ASN A 1 105 ? 15.461 24.531 1.25 1 85 105 ASN A C 1
ATOM 858 O O . ASN A 1 105 ? 15.672 25.547 0.601 1 85 105 ASN A O 1
ATOM 862 N N . ARG A 1 106 ? 16.094 23.516 1.064 1 86.94 106 ARG A N 1
ATOM 863 C CA . ARG A 1 106 ? 16.922 23.359 -0.129 1 86.94 106 ARG A CA 1
ATOM 864 C C . ARG A 1 106 ? 16.062 23.031 -1.35 1 86.94 106 ARG A C 1
ATOM 866 O O . ARG A 1 106 ? 16.438 23.359 -2.479 1 86.94 106 ARG A O 1
ATOM 873 N N . MET A 1 107 ? 14.992 22.406 -1.07 1 90.75 107 MET A N 1
ATOM 874 C CA . MET A 1 107 ? 14.078 22.031 -2.145 1 90.75 107 MET A CA 1
ATOM 875 C C . MET A 1 107 ? 12.633 22.25 -1.733 1 90.75 107 MET A C 1
ATOM 877 O O . MET A 1 107 ? 12.289 22.125 -0.557 1 90.75 107 MET A O 1
ATOM 881 N N . SER A 1 108 ? 11.883 22.594 -2.713 1 91.38 108 SER A N 1
ATOM 882 C CA . SER A 1 108 ? 10.453 22.734 -2.463 1 91.38 108 SER A CA 1
ATOM 883 C C . SER A 1 108 ? 9.797 21.375 -2.252 1 91.38 108 SER A C 1
ATOM 885 O O . SER A 1 108 ? 10.383 20.344 -2.578 1 91.38 108 SER A O 1
ATOM 887 N N . ARG A 1 109 ? 8.664 21.375 -1.648 1 90.5 109 ARG A N 1
ATOM 888 C CA . ARG A 1 109 ? 7.918 20.141 -1.434 1 90.5 109 ARG A CA 1
ATOM 889 C C . ARG A 1 109 ? 7.68 19.406 -2.75 1 90.5 109 ARG A C 1
ATOM 891 O O . ARG A 1 109 ? 7.895 18.203 -2.842 1 90.5 109 ARG A O 1
ATOM 898 N N . THR A 1 110 ? 7.312 20.141 -3.742 1 94.62 110 THR A N 1
ATOM 899 C CA . THR A 1 110 ? 7.043 19.547 -5.051 1 94.62 110 THR A CA 1
ATOM 900 C C . THR A 1 110 ? 8.289 18.875 -5.617 1 94.62 110 THR A C 1
ATOM 902 O O . THR A 1 110 ? 8.227 17.766 -6.117 1 94.62 110 THR A O 1
ATOM 905 N N . ASN A 1 111 ? 9.422 19.484 -5.469 1 94.94 111 ASN A N 1
ATOM 906 C CA . ASN A 1 111 ? 10.656 18.953 -6.039 1 94.94 111 ASN A CA 1
ATOM 907 C C . ASN A 1 111 ? 11.148 17.734 -5.27 1 94.94 111 ASN A C 1
ATOM 909 O O . ASN A 1 111 ? 11.734 16.828 -5.855 1 94.94 111 ASN A O 1
ATOM 913 N N . VAL A 1 112 ? 10.938 17.766 -3.984 1 93.81 112 VAL A N 1
ATOM 914 C CA . VAL A 1 112 ? 11.32 16.609 -3.184 1 93.81 112 VAL A CA 1
ATOM 915 C C . VAL A 1 112 ? 10.492 15.391 -3.596 1 93.81 112 VAL A C 1
ATOM 917 O O . VAL A 1 112 ? 11.023 14.289 -3.742 1 93.81 112 VAL A O 1
ATOM 920 N N . ARG A 1 113 ? 9.195 15.578 -3.83 1 95.38 113 ARG A N 1
ATOM 921 C CA . ARG A 1 113 ? 8.312 14.484 -4.234 1 95.38 113 ARG A CA 1
ATOM 922 C C . ARG A 1 113 ? 8.648 14 -5.641 1 95.38 113 ARG A C 1
ATOM 924 O O . ARG A 1 113 ? 8.633 12.797 -5.91 1 95.38 113 ARG A O 1
ATOM 931 N N . LYS A 1 114 ? 8.984 14.961 -6.48 1 95.69 114 LYS A N 1
ATOM 932 C CA . LYS A 1 114 ? 9.375 14.602 -7.84 1 95.69 114 LYS A CA 1
ATOM 933 C C . LYS A 1 114 ? 10.664 13.781 -7.832 1 95.69 114 LYS A C 1
ATOM 935 O O . LYS A 1 114 ? 10.805 12.828 -8.609 1 95.69 114 LYS A O 1
ATOM 940 N N . LEU A 1 115 ? 11.555 14.18 -7.031 1 94.44 115 LEU A N 1
ATOM 941 C CA . LEU A 1 115 ? 12.797 13.422 -6.906 1 94.44 115 LEU A CA 1
ATOM 942 C C . LEU A 1 115 ? 12.523 12 -6.438 1 94.44 115 LEU A C 1
ATOM 944 O O . LEU A 1 115 ? 13.117 11.047 -6.953 1 94.44 115 LEU A O 1
ATOM 948 N N . ALA A 1 116 ? 11.688 11.891 -5.457 1 94.38 116 ALA A N 1
ATOM 949 C CA . ALA A 1 116 ? 11.352 10.57 -4.926 1 94.38 116 ALA A CA 1
ATOM 950 C C . ALA A 1 116 ? 10.688 9.703 -5.992 1 94.38 116 ALA A C 1
ATOM 952 O O . ALA A 1 116 ? 11.039 8.531 -6.148 1 94.38 116 ALA A O 1
ATOM 953 N N . VAL A 1 117 ? 9.773 10.242 -6.73 1 95.06 117 VAL A N 1
ATOM 954 C CA . VAL A 1 117 ? 9.055 9.492 -7.754 1 95.06 117 VAL A CA 1
ATOM 955 C C . VAL A 1 117 ? 10.016 9.102 -8.883 1 95.06 117 VAL A C 1
ATOM 957 O O . VAL A 1 117 ? 9.969 7.98 -9.383 1 95.06 117 VAL A O 1
ATOM 960 N N . THR A 1 118 ? 10.867 10.016 -9.266 1 92.19 118 THR A N 1
ATOM 961 C CA . THR A 1 118 ? 11.859 9.719 -10.289 1 92.19 118 THR A CA 1
ATOM 962 C C . THR A 1 118 ? 12.75 8.555 -9.859 1 92.19 118 THR A C 1
ATOM 964 O O . THR A 1 118 ? 13.047 7.664 -10.656 1 92.19 118 THR A O 1
ATOM 967 N N . HIS A 1 119 ? 13.117 8.633 -8.688 1 90.81 119 HIS A N 1
ATOM 968 C CA . HIS A 1 119 ? 13.961 7.578 -8.141 1 90.81 119 HIS A CA 1
ATOM 969 C C . HIS A 1 119 ? 13.234 6.238 -8.109 1 90.81 119 HIS A C 1
ATOM 971 O O . HIS A 1 119 ? 13.766 5.223 -8.562 1 90.81 119 HIS A O 1
ATOM 977 N N . CYS A 1 120 ? 12.023 6.203 -7.605 1 90.56 120 CYS A N 1
ATOM 978 C CA . CYS A 1 120 ? 11.305 4.949 -7.414 1 90.56 120 CYS A CA 1
ATOM 979 C C . CYS A 1 120 ? 10.797 4.398 -8.742 1 90.56 120 CYS A C 1
ATOM 981 O O . CYS A 1 120 ? 10.648 3.186 -8.898 1 90.56 120 CYS A O 1
ATOM 983 N N . CYS A 1 121 ? 10.539 5.316 -9.719 1 92.56 121 CYS A N 1
ATOM 984 C CA . CYS A 1 121 ? 10 4.855 -10.992 1 92.56 121 CYS A CA 1
ATOM 985 C C . CYS A 1 121 ? 11.102 4.715 -12.039 1 92.56 121 CYS A C 1
ATOM 987 O O . CYS A 1 121 ? 11.391 3.605 -12.492 1 92.56 121 CYS A O 1
ATOM 989 N N . THR A 1 122 ? 11.914 5.719 -12.344 1 90.56 122 THR A N 1
ATOM 990 C CA . THR A 1 122 ? 12.867 5.707 -13.445 1 90.56 122 THR A CA 1
ATOM 991 C C . THR A 1 122 ? 14.07 4.828 -13.117 1 90.56 122 THR A C 1
ATOM 993 O O . THR A 1 122 ? 14.461 3.979 -13.914 1 90.56 122 THR A O 1
ATOM 996 N N . ILE A 1 123 ? 14.648 4.992 -11.922 1 93.88 123 ILE A N 1
ATOM 997 C CA . ILE A 1 123 ? 15.82 4.199 -11.562 1 93.88 123 ILE A CA 1
ATOM 998 C C . ILE A 1 123 ? 15.43 2.727 -11.453 1 93.88 123 ILE A C 1
ATOM 1000 O O . ILE A 1 123 ? 16.172 1.847 -11.891 1 93.88 123 ILE A O 1
ATOM 1004 N N . GLN A 1 124 ? 14.273 2.451 -10.852 1 95.06 124 GLN A N 1
ATOM 1005 C CA . GLN A 1 124 ? 13.797 1.072 -10.758 1 95.06 124 GLN A CA 1
ATOM 1006 C C . GLN A 1 124 ? 13.672 0.444 -12.148 1 95.06 124 GLN A C 1
ATOM 1008 O O . GLN A 1 124 ? 14.102 -0.693 -12.359 1 95.06 124 GLN A O 1
ATOM 1013 N N . GLY A 1 125 ? 13.094 1.224 -13.062 1 95 125 GLY A N 1
ATOM 1014 C CA . GLY A 1 125 ? 12.953 0.722 -14.422 1 95 125 GLY A CA 1
ATOM 1015 C C . GLY A 1 125 ? 14.289 0.385 -15.07 1 95 125 GLY A C 1
ATOM 1016 O O . GLY A 1 125 ? 14.43 -0.673 -15.688 1 95 125 GLY A O 1
ATOM 1017 N N . LEU A 1 126 ? 15.281 1.189 -14.914 1 94.31 126 LEU A N 1
ATOM 1018 C CA . LEU A 1 126 ? 16.594 0.968 -15.492 1 94.31 126 LEU A CA 1
ATOM 1019 C C . LEU A 1 126 ? 17.266 -0.254 -14.875 1 94.31 126 LEU A C 1
ATOM 1021 O O . LEU A 1 126 ? 17.938 -1.022 -15.57 1 94.31 126 LEU A O 1
ATOM 1025 N N . LEU A 1 127 ? 17.094 -0.411 -13.625 1 95.88 127 LEU A N 1
ATOM 1026 C CA . LEU A 1 127 ? 17.656 -1.569 -12.945 1 95.88 127 LEU A CA 1
ATOM 1027 C C . LEU A 1 127 ? 16.984 -2.855 -13.406 1 95.88 127 LEU A C 1
ATOM 1029 O O . LEU A 1 127 ? 17.625 -3.9 -13.508 1 95.88 127 LEU A O 1
ATOM 1033 N N . MET A 1 128 ? 15.695 -2.77 -13.688 1 94.38 128 MET A N 1
ATOM 1034 C CA . MET A 1 128 ? 14.984 -3.936 -14.203 1 94.38 128 MET A CA 1
ATOM 1035 C C . MET A 1 128 ? 15.516 -4.324 -15.578 1 94.38 128 MET A C 1
ATOM 1037 O O . MET A 1 128 ? 15.625 -5.508 -15.898 1 94.38 128 MET A O 1
ATOM 1041 N N . LEU A 1 129 ? 15.836 -3.322 -16.344 1 95 129 LEU A N 1
ATOM 1042 C CA . LEU A 1 129 ? 16.453 -3.621 -17.625 1 95 129 LEU A CA 1
ATOM 1043 C C . LEU A 1 129 ? 17.828 -4.238 -17.453 1 95 129 LEU A C 1
ATOM 1045 O O . LEU A 1 129 ? 18.234 -5.121 -18.203 1 95 129 LEU A O 1
ATOM 1049 N N . GLY A 1 130 ? 18.562 -3.723 -16.469 1 94.5 130 GLY A N 1
ATOM 1050 C CA . GLY A 1 130 ? 19.828 -4.355 -16.141 1 94.5 130 GLY A CA 1
ATOM 1051 C C . GLY A 1 130 ? 19.688 -5.82 -15.766 1 94.5 130 GLY A C 1
ATOM 1052 O O . GLY A 1 130 ? 20.516 -6.645 -16.156 1 94.5 130 GLY A O 1
ATOM 1053 N N . LEU A 1 131 ? 18.641 -6.141 -15.062 1 92.19 131 LEU A N 1
ATOM 1054 C CA . LEU A 1 131 ? 18.344 -7.523 -14.695 1 92.19 131 LEU A CA 1
ATOM 1055 C C . LEU A 1 131 ? 18.031 -8.367 -15.922 1 92.19 131 LEU A C 1
ATOM 1057 O O . LEU A 1 131 ? 18.516 -9.492 -16.047 1 92.19 131 LEU A O 1
ATOM 1061 N N . ALA A 1 132 ? 17.266 -7.789 -16.812 1 91.06 132 ALA A N 1
ATOM 1062 C CA . ALA A 1 132 ? 16.859 -8.492 -18.031 1 91.06 132 ALA A CA 1
ATOM 1063 C C . ALA A 1 132 ? 18.062 -8.859 -18.891 1 91.06 132 ALA A C 1
ATOM 1065 O O . ALA A 1 132 ? 18.047 -9.867 -19.594 1 91.06 132 ALA A O 1
ATOM 1066 N N . TYR A 1 133 ? 19.125 -8.109 -18.734 1 92.38 133 TYR A N 1
ATOM 1067 C CA . TYR A 1 133 ? 20.266 -8.32 -19.609 1 92.38 133 TYR A CA 1
ATOM 1068 C C . TYR A 1 133 ? 21.516 -8.688 -18.812 1 92.38 133 TYR A C 1
ATOM 1070 O O . TYR A 1 133 ? 22.641 -8.516 -19.281 1 92.38 133 TYR A O 1
ATOM 1078 N N . SER A 1 134 ? 21.328 -9.07 -17.562 1 88.06 134 SER A N 1
ATOM 1079 C CA . SER A 1 134 ? 22.453 -9.406 -16.703 1 88.06 134 SER A CA 1
ATOM 1080 C C . SER A 1 134 ? 23.094 -10.734 -17.109 1 88.06 134 SER A C 1
ATOM 1082 O O . SER A 1 134 ? 24.188 -11.078 -16.656 1 88.06 134 SER A O 1
ATOM 1084 N N . GLY A 1 135 ? 22.516 -11.477 -17.969 1 82.56 135 GLY A N 1
ATOM 1085 C CA . GLY A 1 135 ? 23.109 -12.734 -18.406 1 82.56 135 GLY A CA 1
ATOM 1086 C C . GLY A 1 135 ? 22.953 -13.852 -17.391 1 82.56 135 GLY A C 1
ATOM 1087 O O . GLY A 1 135 ? 21.922 -13.953 -16.734 1 82.56 135 GLY A O 1
ATOM 1088 N N . CYS A 1 136 ? 24 -14.727 -17.266 1 82.62 136 CYS A N 1
ATOM 1089 C CA . CYS A 1 136 ? 23.875 -15.945 -16.469 1 82.62 136 CYS A CA 1
ATOM 1090 C C . CYS A 1 136 ? 24.625 -15.82 -15.148 1 82.62 136 CYS A C 1
ATOM 1092 O O . CYS A 1 136 ? 24.875 -16.812 -14.477 1 82.62 136 CYS A O 1
ATOM 1094 N N . ASN A 1 137 ? 24.844 -14.57 -14.797 1 86.88 137 ASN A N 1
ATOM 1095 C CA . ASN A 1 137 ? 25.547 -14.391 -13.531 1 86.88 137 ASN A CA 1
ATOM 1096 C C . ASN A 1 137 ? 24.578 -14.195 -12.375 1 86.88 137 ASN A C 1
ATOM 1098 O O . ASN A 1 137 ? 23.891 -13.18 -12.305 1 86.88 137 ASN A O 1
ATOM 1102 N N . TYR A 1 138 ? 24.672 -15.07 -11.469 1 84.5 138 TYR A N 1
ATOM 1103 C CA . TYR A 1 138 ? 23.766 -15.117 -10.328 1 84.5 138 TYR A CA 1
ATOM 1104 C C . TYR A 1 138 ? 23.922 -13.875 -9.461 1 84.5 138 TYR A C 1
ATOM 1106 O O . TYR A 1 138 ? 22.922 -13.227 -9.117 1 84.5 138 TYR A O 1
ATOM 1114 N N . THR A 1 139 ? 25.109 -13.562 -9.117 1 85.38 139 THR A N 1
ATOM 1115 C CA . THR A 1 139 ? 25.391 -12.445 -8.211 1 85.38 139 THR A CA 1
ATOM 1116 C C . THR A 1 139 ? 24.922 -11.133 -8.82 1 85.38 139 THR A C 1
ATOM 1118 O O . THR A 1 139 ? 24.281 -10.32 -8.141 1 85.38 139 THR A O 1
ATOM 1121 N N . THR A 1 140 ? 25.219 -10.984 -10.062 1 89.94 140 THR A N 1
ATOM 1122 C CA . THR A 1 140 ? 24.812 -9.766 -10.742 1 89.94 140 THR A CA 1
ATOM 1123 C C . THR A 1 140 ? 23.281 -9.656 -10.797 1 89.94 140 THR A C 1
ATOM 1125 O O . THR A 1 140 ? 22.719 -8.578 -10.586 1 89.94 140 THR A O 1
ATOM 1128 N N . ALA A 1 141 ? 22.609 -10.742 -11.031 1 88.56 141 ALA A N 1
ATOM 1129 C CA . ALA A 1 141 ? 21.156 -10.75 -11.109 1 88.56 141 ALA A CA 1
ATOM 1130 C C . ALA A 1 141 ? 20.531 -10.391 -9.766 1 88.56 141 ALA A C 1
ATOM 1132 O O . ALA A 1 141 ? 19.594 -9.586 -9.703 1 88.56 141 ALA A O 1
ATOM 1133 N N . ILE A 1 142 ? 21.094 -10.852 -8.719 1 85.81 142 ILE A N 1
ATOM 1134 C CA . ILE A 1 142 ? 20.562 -10.617 -7.383 1 85.81 142 ILE A CA 1
ATOM 1135 C C . ILE A 1 142 ? 20.797 -9.164 -6.984 1 85.81 142 ILE A C 1
ATOM 1137 O O . ILE A 1 142 ? 19.953 -8.547 -6.32 1 85.81 142 ILE A O 1
ATOM 1141 N N . ILE A 1 143 ? 21.859 -8.656 -7.402 1 90.06 143 ILE A N 1
ATOM 1142 C CA . ILE A 1 143 ? 22.156 -7.262 -7.098 1 90.06 143 ILE A CA 1
ATOM 1143 C C . ILE A 1 143 ? 21.172 -6.348 -7.812 1 90.06 143 ILE A C 1
ATOM 1145 O O . ILE A 1 143 ? 20.625 -5.418 -7.211 1 90.06 143 ILE A O 1
ATOM 1149 N N . PHE A 1 144 ? 20.922 -6.629 -9.062 1 92.5 144 PHE A N 1
ATOM 1150 C CA . PHE A 1 144 ? 19.969 -5.824 -9.82 1 92.5 144 PHE A CA 1
ATOM 1151 C C . PHE A 1 144 ? 18.578 -5.965 -9.242 1 92.5 144 PHE A C 1
ATOM 1153 O O . PHE A 1 144 ? 17.844 -4.977 -9.109 1 92.5 144 PHE A O 1
ATOM 1160 N N . LEU A 1 145 ? 18.281 -7.188 -8.906 1 89.62 145 LEU A N 1
ATOM 1161 C CA . LEU A 1 145 ? 16.969 -7.441 -8.32 1 89.62 145 LEU A CA 1
ATOM 1162 C C . LEU A 1 145 ? 16.812 -6.707 -6.992 1 89.62 145 LEU A C 1
ATOM 1164 O O . LEU A 1 145 ? 15.828 -6.004 -6.777 1 89.62 145 LEU A O 1
ATOM 1168 N N . SER A 1 146 ? 17.75 -6.832 -6.145 1 89.56 146 SER A N 1
ATOM 1169 C CA . SER A 1 146 ? 17.719 -6.227 -4.816 1 89.56 146 SER A CA 1
ATOM 1170 C C . SER A 1 146 ? 17.719 -4.707 -4.902 1 89.56 146 SER A C 1
ATOM 1172 O O . SER A 1 146 ? 16.984 -4.039 -4.168 1 89.56 146 SER A O 1
ATOM 1174 N N . ALA A 1 147 ? 18.484 -4.207 -5.777 1 93.06 147 ALA A N 1
ATOM 1175 C CA . ALA A 1 147 ? 18.547 -2.758 -5.957 1 93.06 147 ALA A CA 1
ATOM 1176 C C . ALA A 1 147 ? 17.219 -2.217 -6.5 1 93.06 147 ALA A C 1
ATOM 1178 O O . ALA A 1 147 ? 16.766 -1.145 -6.09 1 93.06 147 ALA A O 1
ATOM 1179 N N . ALA A 1 148 ? 16.656 -2.961 -7.41 1 93.06 148 ALA A N 1
ATOM 1180 C CA . ALA A 1 148 ? 15.383 -2.541 -7.988 1 93.06 148 ALA A CA 1
ATOM 1181 C C . ALA A 1 148 ? 14.289 -2.516 -6.93 1 93.06 148 ALA A C 1
ATOM 1183 O O . ALA A 1 148 ? 13.484 -1.577 -6.879 1 93.06 148 ALA A O 1
ATOM 1184 N N . VAL A 1 149 ? 14.289 -3.473 -6.062 1 89.12 149 VAL A N 1
ATOM 1185 C CA . VAL A 1 149 ? 13.297 -3.545 -4.988 1 89.12 149 VAL A CA 1
ATOM 1186 C C . VAL A 1 149 ? 13.578 -2.455 -3.955 1 89.12 149 VAL A C 1
ATOM 1188 O O . VAL A 1 149 ? 12.656 -1.785 -3.486 1 89.12 149 VAL A O 1
ATOM 1191 N N . ALA A 1 150 ? 14.828 -2.244 -3.66 1 90.69 150 ALA A N 1
ATOM 1192 C CA . ALA A 1 150 ? 15.227 -1.277 -2.641 1 90.69 150 ALA A CA 1
ATOM 1193 C C . ALA A 1 150 ? 14.812 0.138 -3.035 1 90.69 150 ALA A C 1
ATOM 1195 O O . ALA A 1 150 ? 14.266 0.882 -2.217 1 90.69 150 ALA A O 1
ATOM 1196 N N . VAL A 1 151 ? 15.016 0.477 -4.219 1 92.25 151 VAL A N 1
ATOM 1197 C CA . VAL A 1 151 ? 14.766 1.846 -4.656 1 92.25 151 VAL A CA 1
ATOM 1198 C C . VAL A 1 151 ? 13.266 2.125 -4.633 1 92.25 151 VAL A C 1
ATOM 1200 O O . VAL A 1 151 ? 12.836 3.273 -4.492 1 92.25 151 VAL A O 1
ATOM 1203 N N . ASN A 1 152 ? 12.445 1.094 -4.742 1 90.56 152 ASN A N 1
ATOM 1204 C CA . ASN A 1 152 ? 11 1.251 -4.672 1 90.56 152 ASN A CA 1
ATOM 1205 C C . ASN A 1 152 ? 10.555 1.725 -3.291 1 90.56 152 ASN A C 1
ATOM 1207 O O . ASN A 1 152 ? 9.445 2.252 -3.139 1 90.56 152 ASN A O 1
ATOM 1211 N N . GLY A 1 153 ? 11.406 1.634 -2.346 1 88.56 153 GLY A N 1
ATOM 1212 C CA . GLY A 1 153 ? 11.102 2.088 -0.999 1 88.56 153 GLY A CA 1
ATOM 1213 C C . GLY A 1 153 ? 10.844 3.582 -0.916 1 88.56 153 GLY A C 1
ATOM 1214 O O . GLY A 1 153 ? 10.227 4.059 0.039 1 88.56 153 GLY A O 1
ATOM 1215 N N . ALA A 1 154 ? 11.211 4.297 -1.928 1 90 154 ALA A N 1
ATOM 1216 C CA . ALA A 1 154 ? 11.039 5.746 -1.947 1 90 154 ALA A CA 1
ATOM 1217 C C . ALA A 1 154 ? 9.586 6.121 -2.246 1 90 154 ALA A C 1
ATOM 1219 O O . ALA A 1 154 ? 9.227 7.301 -2.221 1 90 154 ALA A O 1
ATOM 1220 N N . VAL A 1 155 ? 8.734 5.152 -2.451 1 87.88 155 VAL A N 1
ATOM 1221 C CA . VAL A 1 155 ? 7.34 5.387 -2.803 1 87.88 155 VAL A CA 1
ATOM 1222 C C . VAL A 1 155 ? 6.637 6.129 -1.666 1 87.88 155 VAL A C 1
ATOM 1224 O O . VAL A 1 155 ? 5.77 6.969 -1.907 1 87.88 155 VAL A O 1
ATOM 1227 N N . SER A 1 156 ? 7.031 5.887 -0.445 1 86.94 156 SER A N 1
ATOM 1228 C CA . SER A 1 156 ? 6.398 6.527 0.706 1 86.94 156 SER A CA 1
ATOM 1229 C C . SER A 1 156 ? 6.672 8.023 0.724 1 86.94 156 SER A C 1
ATOM 1231 O O . SER A 1 156 ? 5.801 8.82 1.098 1 86.94 156 SER A O 1
ATOM 1233 N N . THR A 1 157 ? 7.828 8.359 0.261 1 89.12 157 THR A N 1
ATOM 1234 C CA . THR A 1 157 ? 8.242 9.758 0.264 1 89.12 157 THR A CA 1
ATOM 1235 C C . THR A 1 157 ? 7.75 10.469 -0.994 1 89.12 157 THR A C 1
ATOM 1237 O O . THR A 1 157 ? 7.688 11.695 -1.034 1 89.12 157 THR A O 1
ATOM 1240 N N . GLY A 1 158 ? 7.305 9.75 -1.963 1 93.19 158 GLY A N 1
ATOM 1241 C CA . GLY A 1 158 ? 6.848 10.32 -3.219 1 93.19 158 GLY A CA 1
ATOM 1242 C C . GLY A 1 158 ? 5.344 10.516 -3.277 1 93.19 158 GLY A C 1
ATOM 1243 O O . GLY A 1 158 ? 4.809 11.453 -2.686 1 93.19 158 GLY A O 1
ATOM 1244 N N . PRO A 1 159 ? 4.73 9.539 -3.873 1 92.31 159 PRO A N 1
ATOM 1245 C CA . PRO A 1 159 ? 3.297 9.734 -4.109 1 92.31 159 PRO A CA 1
ATOM 1246 C C . PRO A 1 159 ? 2.482 9.734 -2.816 1 92.31 159 PRO A C 1
ATOM 1248 O O . PRO A 1 159 ? 1.537 10.516 -2.678 1 92.31 159 PRO A O 1
ATOM 1251 N N . LEU A 1 160 ? 2.84 8.992 -1.841 1 90.69 160 LEU A N 1
ATOM 1252 C CA . LEU A 1 160 ? 2.035 8.898 -0.628 1 90.69 160 LEU A CA 1
ATOM 1253 C C . LEU A 1 160 ? 2.197 10.141 0.234 1 90.69 160 LEU A C 1
ATOM 1255 O O . LEU A 1 160 ? 1.211 10.688 0.739 1 90.69 160 LEU A O 1
ATOM 1259 N N . ALA A 1 161 ? 3.371 10.555 0.347 1 91.19 161 ALA A N 1
ATOM 1260 C CA . ALA A 1 161 ? 3.602 11.789 1.086 1 91.19 161 ALA A CA 1
ATOM 1261 C C . ALA A 1 161 ? 3.002 12.984 0.352 1 91.19 161 ALA A C 1
ATOM 1263 O O . ALA A 1 161 ? 2.521 13.93 0.981 1 91.19 161 ALA A O 1
ATOM 1264 N N . SER A 1 162 ? 3.064 12.898 -0.921 1 94.25 162 SER A N 1
ATOM 1265 C CA . SER A 1 162 ? 2.506 13.984 -1.722 1 94.25 162 SER A CA 1
ATOM 1266 C C . SER A 1 162 ? 1.005 14.125 -1.489 1 94.25 162 SER A C 1
ATOM 1268 O O . SER A 1 162 ? 0.477 15.234 -1.468 1 94.25 162 SER A O 1
ATOM 1270 N N . LEU A 1 163 ? 0.346 13.086 -1.314 1 93.12 163 LEU A N 1
ATOM 1271 C CA . LEU A 1 163 ? -1.091 13.117 -1.068 1 93.12 163 LEU A CA 1
ATOM 1272 C C . LEU A 1 163 ? -1.4 13.781 0.269 1 93.12 163 LEU A C 1
ATOM 1274 O O . LEU A 1 163 ? -2.416 14.469 0.406 1 93.12 163 LEU A O 1
ATOM 1278 N N . VAL A 1 164 ? -0.484 13.562 1.196 1 88.19 164 VAL A N 1
ATOM 1279 C CA . VAL A 1 164 ? -0.641 14.172 2.514 1 88.19 164 VAL A CA 1
ATOM 1280 C C . VAL A 1 164 ? -0.387 15.672 2.422 1 88.19 164 VAL A C 1
ATOM 1282 O O . VAL A 1 164 ? -1.07 16.469 3.074 1 88.19 164 VAL A O 1
ATOM 1285 N N . ASP A 1 165 ? 0.542 16.016 1.544 1 90.5 165 ASP A N 1
ATOM 1286 C CA . ASP A 1 165 ? 0.875 17.422 1.346 1 90.5 165 ASP A CA 1
ATOM 1287 C C . ASP A 1 165 ? -0.278 18.172 0.683 1 90.5 165 ASP A C 1
ATOM 1289 O O . ASP A 1 165 ? -0.583 19.297 1.056 1 90.5 165 ASP A O 1
ATOM 1293 N N . ILE A 1 166 ? -0.879 17.594 -0.259 1 91.69 166 ILE A N 1
ATOM 1294 C CA . ILE A 1 166 ? -1.841 18.281 -1.108 1 91.69 166 ILE A CA 1
ATOM 1295 C C . ILE A 1 166 ? -3.152 18.484 -0.351 1 91.69 166 ILE A C 1
ATOM 1297 O O . ILE A 1 166 ? -3.838 19.484 -0.531 1 91.69 166 ILE A O 1
ATOM 1301 N N . SER A 1 167 ? -3.479 17.5 0.484 1 88.56 167 SER A N 1
ATOM 1302 C CA . SER A 1 167 ? -4.727 17.609 1.235 1 88.56 167 SER A CA 1
ATOM 1303 C C . SER A 1 167 ? -4.68 16.766 2.506 1 88.56 167 SER A C 1
ATOM 1305 O O . SER A 1 167 ? -5.246 15.68 2.553 1 88.56 167 SER A O 1
ATOM 1307 N N . PRO A 1 168 ? -4.125 17.312 3.496 1 83.81 168 PRO A N 1
ATOM 1308 C CA . PRO A 1 168 ? -4.043 16.578 4.758 1 83.81 168 PRO A CA 1
ATOM 1309 C C . PRO A 1 168 ? -5.418 16.219 5.312 1 83.81 168 PRO A C 1
ATOM 1311 O O . PRO A 1 168 ? -5.574 15.148 5.922 1 83.81 168 PRO A O 1
ATOM 1314 N N . ASN A 1 169 ? -6.465 17.062 4.984 1 81.5 169 ASN A N 1
ATOM 1315 C CA . ASN A 1 169 ? -7.801 16.828 5.527 1 81.5 169 ASN A CA 1
ATOM 1316 C C . ASN A 1 169 ? -8.492 15.664 4.824 1 81.5 169 ASN A C 1
ATOM 1318 O O . ASN A 1 169 ? -9.32 14.969 5.422 1 81.5 169 ASN A O 1
ATOM 1322 N N . TYR A 1 170 ? -8.102 15.461 3.578 1 86.44 170 TYR A N 1
ATOM 1323 C CA . TYR A 1 170 ? -8.734 14.406 2.799 1 86.44 170 TYR A CA 1
ATOM 1324 C C . TYR A 1 170 ? -7.703 13.406 2.297 1 86.44 170 TYR A C 1
ATOM 1326 O O . TYR A 1 170 ? -7.867 12.82 1.225 1 86.44 170 TYR A O 1
ATOM 1334 N N . ALA A 1 171 ? -6.633 13.297 3.123 1 87.38 171 ALA A N 1
ATOM 1335 C CA . ALA A 1 171 ? -5.539 12.414 2.729 1 87.38 171 ALA A CA 1
ATOM 1336 C C . ALA A 1 171 ? -6.012 10.969 2.611 1 87.38 171 ALA A C 1
ATOM 1338 O O . ALA A 1 171 ? -5.523 10.211 1.766 1 87.38 171 ALA A O 1
ATOM 1339 N N . SER A 1 172 ? -7.023 10.641 3.377 1 85.06 172 SER A N 1
ATOM 1340 C CA . SER A 1 172 ? -7.512 9.266 3.373 1 85.06 172 SER A CA 1
ATOM 1341 C C . SER A 1 172 ? -8.133 8.906 2.027 1 85.06 172 SER A C 1
ATOM 1343 O O . SER A 1 172 ? -8 7.77 1.563 1 85.06 172 SER A O 1
ATOM 1345 N N . ILE A 1 173 ? -8.789 9.82 1.429 1 85.19 173 ILE A N 1
ATOM 1346 C CA . ILE A 1 173 ? -9.422 9.57 0.141 1 85.19 173 ILE A CA 1
ATOM 1347 C C . ILE A 1 173 ? -8.359 9.305 -0.919 1 85.19 173 ILE A C 1
ATOM 1349 O O . ILE A 1 173 ? -8.461 8.344 -1.687 1 85.19 173 ILE A O 1
ATOM 1353 N N . GLY A 1 174 ? -7.309 10.125 -0.909 1 89.69 174 GLY A N 1
ATOM 1354 C CA . GLY A 1 174 ? -6.211 9.906 -1.842 1 89.69 174 GLY A CA 1
ATOM 1355 C C . GLY A 1 174 ? -5.484 8.594 -1.613 1 89.69 174 GLY A C 1
ATOM 1356 O O . GLY A 1 174 ? -5.191 7.867 -2.564 1 89.69 174 GLY A O 1
ATOM 1357 N N . LEU A 1 175 ? -5.27 8.352 -0.338 1 88.19 175 LEU A N 1
ATOM 1358 C CA . LEU A 1 175 ? -4.594 7.105 0.012 1 88.19 175 LEU A CA 1
ATOM 1359 C C . LEU A 1 175 ? -5.449 5.898 -0.355 1 88.19 175 LEU A C 1
ATOM 1361 O O . LEU A 1 175 ? -4.926 4.867 -0.78 1 88.19 175 LEU A O 1
ATOM 1365 N N . GLY A 1 176 ? -6.75 6.09 -0.198 1 84.38 176 GLY A N 1
ATOM 1366 C CA . GLY A 1 176 ? -7.66 5.035 -0.615 1 84.38 176 GLY A CA 1
ATOM 1367 C C . GLY A 1 176 ? -7.625 4.77 -2.109 1 84.38 176 GLY A C 1
ATOM 1368 O O . GLY A 1 176 ? -7.609 3.617 -2.541 1 84.38 176 GLY A O 1
ATOM 1369 N N . MET A 1 177 ? -7.574 5.789 -2.896 1 86 177 MET A N 1
ATOM 1370 C CA . MET A 1 177 ? -7.484 5.656 -4.348 1 86 177 MET A CA 1
ATOM 1371 C C . MET A 1 177 ? -6.191 4.961 -4.75 1 86 177 MET A C 1
ATOM 1373 O O . MET A 1 177 ? -6.195 4.082 -5.617 1 86 177 MET A O 1
ATOM 1377 N N . CYS A 1 178 ? -5.129 5.32 -4.094 1 87.94 178 CYS A N 1
ATOM 1378 C CA . CYS A 1 178 ? -3.84 4.699 -4.383 1 87.94 178 CYS A CA 1
ATOM 1379 C C . CYS A 1 178 ? -3.852 3.223 -4.016 1 87.94 178 CYS A C 1
ATOM 1381 O O . CYS A 1 178 ? -3.314 2.391 -4.746 1 87.94 178 CYS A O 1
ATOM 1383 N N . ASN A 1 179 ? -4.469 2.936 -2.951 1 81.69 179 ASN A N 1
ATOM 1384 C CA . ASN A 1 179 ? -4.535 1.544 -2.518 1 81.69 179 ASN A CA 1
ATOM 1385 C C . ASN A 1 179 ? -5.355 0.696 -3.482 1 81.69 179 ASN A C 1
ATOM 1387 O O . ASN A 1 179 ? -5.043 -0.474 -3.709 1 81.69 179 ASN A O 1
ATOM 1391 N N . THR A 1 180 ? -6.371 1.305 -3.977 1 76.5 180 THR A N 1
ATOM 1392 C CA . THR A 1 180 ? -7.18 0.586 -4.957 1 76.5 180 THR A CA 1
ATOM 1393 C C . THR A 1 180 ? -6.355 0.256 -6.199 1 76.5 180 THR A C 1
ATOM 1395 O O . THR A 1 180 ? -6.465 -0.843 -6.746 1 76.5 180 THR A O 1
ATOM 1398 N N . ILE A 1 181 ? -5.609 1.183 -6.617 1 82.62 181 ILE A N 1
ATOM 1399 C CA . ILE A 1 181 ? -4.75 0.959 -7.77 1 82.62 181 ILE A CA 1
ATOM 1400 C C . ILE A 1 181 ? -3.744 -0.147 -7.457 1 82.62 181 ILE A C 1
ATOM 1402 O O . ILE A 1 181 ? -3.443 -0.981 -8.312 1 82.62 181 ILE A O 1
ATOM 1406 N N . VAL A 1 182 ? -3.279 -0.126 -6.262 1 78.31 182 VAL A N 1
ATOM 1407 C CA . VAL A 1 182 ? -2.326 -1.148 -5.844 1 78.31 182 VAL A CA 1
ATOM 1408 C C . VAL A 1 182 ? -2.965 -2.529 -5.961 1 78.31 182 VAL A C 1
ATOM 1410 O O . VAL A 1 182 ? -2.354 -3.463 -6.484 1 78.31 182 VAL A O 1
ATOM 1413 N N . ALA A 1 183 ? -4.176 -2.627 -5.531 1 75.25 183 ALA A N 1
ATOM 1414 C CA . ALA A 1 183 ? -4.895 -3.896 -5.594 1 75.25 183 ALA A CA 1
ATOM 1415 C C . ALA A 1 183 ? -5.105 -4.336 -7.039 1 75.25 183 ALA A C 1
ATOM 1417 O O . ALA A 1 183 ? -4.902 -5.508 -7.375 1 75.25 183 ALA A O 1
ATOM 1418 N N . LEU A 1 184 ? -5.438 -3.443 -7.832 1 77.19 184 LEU A N 1
ATOM 1419 C CA . LEU A 1 184 ? -5.707 -3.748 -9.234 1 77.19 184 LEU A CA 1
ATOM 1420 C C . LEU A 1 184 ? -4.434 -4.188 -9.945 1 77.19 184 LEU A C 1
ATOM 1422 O O . LEU A 1 184 ? -4.445 -5.164 -10.703 1 77.19 184 LEU A O 1
ATOM 1426 N N . VAL A 1 185 ? -3.408 -3.457 -9.695 1 82.44 185 VAL A N 1
ATOM 1427 C CA . VAL A 1 185 ? -2.135 -3.795 -10.328 1 82.44 185 VAL A CA 1
ATOM 1428 C C . VAL A 1 185 ? -1.637 -5.137 -9.797 1 82.44 185 VAL A C 1
ATOM 1430 O O . VAL A 1 185 ? -1.037 -5.918 -10.539 1 82.44 185 VAL A O 1
ATOM 1433 N N . GLY A 1 186 ? -1.89 -5.449 -8.594 1 75.06 186 GLY A N 1
ATOM 1434 C CA . GLY A 1 186 ? -1.511 -6.723 -8 1 75.06 186 GLY A CA 1
ATOM 1435 C C . GLY A 1 186 ? -2.078 -7.918 -8.742 1 75.06 186 GLY A C 1
ATOM 1436 O O . GLY A 1 186 ? -1.415 -8.953 -8.867 1 75.06 186 GLY A O 1
ATOM 1437 N N . VAL A 1 187 ? -3.219 -7.75 -9.266 1 71.88 187 VAL A N 1
ATOM 1438 C CA . VAL A 1 187 ? -3.854 -8.844 -10 1 71.88 187 VAL A CA 1
ATOM 1439 C C . VAL A 1 187 ? -3.449 -8.781 -11.469 1 71.88 187 VAL A C 1
ATOM 1441 O O . VAL A 1 187 ? -3.219 -9.812 -12.102 1 71.88 187 VAL A O 1
ATOM 1444 N N . LEU A 1 188 ? -3.369 -7.602 -11.961 1 79.56 188 LEU A N 1
ATOM 1445 C CA . LEU A 1 188 ? -3.121 -7.402 -13.383 1 79.56 188 LEU A CA 1
ATOM 1446 C C . LEU A 1 188 ? -1.7 -7.816 -13.75 1 79.56 188 LEU A C 1
ATOM 1448 O O . LEU A 1 188 ? -1.471 -8.383 -14.82 1 79.56 188 LEU A O 1
ATOM 1452 N N . THR A 1 189 ? -0.786 -7.582 -12.922 1 84.25 189 THR A N 1
ATOM 1453 C CA . THR A 1 189 ? 0.619 -7.797 -13.25 1 84.25 189 THR A CA 1
ATOM 1454 C C . THR A 1 189 ? 0.901 -9.281 -13.469 1 84.25 189 THR A C 1
ATOM 1456 O O . THR A 1 189 ? 1.41 -9.672 -14.523 1 84.25 189 THR A O 1
ATOM 1459 N N . PRO A 1 190 ? 0.543 -10.148 -12.516 1 75.81 190 PRO A N 1
ATOM 1460 C CA . PRO A 1 190 ? 0.811 -11.562 -12.766 1 75.81 190 PRO A CA 1
ATOM 1461 C C . PRO A 1 190 ? 0.054 -12.102 -13.977 1 75.81 190 PRO A C 1
ATOM 1463 O O . PRO A 1 190 ? 0.554 -12.984 -14.68 1 75.81 190 PRO A O 1
ATOM 1466 N N . THR A 1 191 ? -1.109 -11.586 -14.234 1 75.81 191 THR A N 1
ATOM 1467 C CA . THR A 1 191 ? -1.911 -12.023 -15.375 1 75.81 191 THR A CA 1
ATOM 1468 C C . THR A 1 191 ? -1.229 -11.648 -16.688 1 75.81 191 THR A C 1
ATOM 1470 O O . THR A 1 191 ? -1.128 -12.477 -17.594 1 75.81 191 THR A O 1
ATOM 1473 N N . VAL A 1 192 ? -0.752 -10.484 -16.766 1 85.19 192 VAL A N 1
ATOM 1474 C CA . VAL A 1 192 ? -0.099 -10 -17.984 1 85.19 192 VAL A CA 1
ATOM 1475 C C . VAL A 1 192 ? 1.218 -10.742 -18.188 1 85.19 192 VAL A C 1
ATOM 1477 O O . VAL A 1 192 ? 1.544 -11.133 -19.312 1 85.19 192 VAL A O 1
ATOM 1480 N N . VAL A 1 193 ? 1.988 -10.969 -17.141 1 85.19 193 VAL A N 1
ATOM 1481 C CA . VAL A 1 193 ? 3.271 -11.656 -17.234 1 85.19 193 VAL A CA 1
ATOM 1482 C C . VAL A 1 193 ? 3.053 -13.102 -17.688 1 85.19 193 VAL A C 1
ATOM 1484 O O . VAL A 1 193 ? 3.775 -13.609 -18.547 1 85.19 193 VAL A O 1
ATOM 1487 N N . SER A 1 194 ? 2.105 -13.727 -17.094 1 78.31 194 SER A N 1
ATOM 1488 C CA . SER A 1 194 ? 1.809 -15.102 -17.453 1 78.31 194 SER A CA 1
ATOM 1489 C C . SER A 1 194 ? 1.378 -15.203 -18.922 1 78.31 194 SER A C 1
ATOM 1491 O O . SER A 1 194 ? 1.684 -16.188 -19.594 1 78.31 194 SER A O 1
ATOM 1493 N N . TYR A 1 195 ? 0.68 -14.258 -19.344 1 83.19 195 TYR A N 1
ATOM 1494 C CA . TYR A 1 195 ? 0.253 -14.234 -20.734 1 83.19 195 TYR A CA 1
ATOM 1495 C C . TYR A 1 195 ? 1.446 -14.07 -21.672 1 83.19 195 TYR A C 1
ATOM 1497 O O . TYR A 1 195 ? 1.533 -14.742 -22.703 1 83.19 195 TYR A O 1
ATOM 1505 N N . ILE A 1 196 ? 2.361 -13.242 -21.328 1 89.62 196 ILE A N 1
ATOM 1506 C CA . ILE A 1 196 ? 3.523 -12.961 -22.172 1 89.62 196 ILE A CA 1
ATOM 1507 C C . ILE A 1 196 ? 4.434 -14.188 -22.203 1 89.62 196 ILE A C 1
ATOM 1509 O O . ILE A 1 196 ? 5.012 -14.508 -23.25 1 89.62 196 ILE A O 1
ATOM 1513 N N . THR A 1 197 ? 4.547 -14.859 -21.156 1 87.94 197 THR A N 1
ATOM 1514 C CA . THR A 1 197 ? 5.461 -15.992 -21.078 1 87.94 197 THR A CA 1
ATOM 1515 C C . THR A 1 197 ? 4.742 -17.281 -21.438 1 87.94 197 THR A C 1
ATOM 1517 O O . THR A 1 197 ? 5.344 -18.359 -21.406 1 87.94 197 THR A O 1
ATOM 1520 N N . TYR A 1 198 ? 3.506 -17.062 -21.828 1 81.88 198 TYR A N 1
ATOM 1521 C CA . TYR A 1 198 ? 2.695 -18.234 -22.125 1 81.88 198 TYR A CA 1
ATOM 1522 C C . TYR A 1 198 ? 3.311 -19.047 -23.266 1 81.88 198 TYR A C 1
ATOM 1524 O O . TYR A 1 198 ? 3.686 -18.5 -24.297 1 81.88 198 TYR A O 1
ATOM 1532 N N . GLY A 1 199 ? 3.473 -20.422 -23.016 1 77.56 199 GLY A N 1
ATOM 1533 C CA . GLY A 1 199 ? 3.924 -21.344 -24.062 1 77.56 199 GLY A CA 1
ATOM 1534 C C . GLY A 1 199 ? 5.43 -21.531 -24.078 1 77.56 199 GLY A C 1
ATOM 1535 O O . GLY A 1 199 ? 5.93 -22.531 -24.578 1 77.56 199 GLY A O 1
ATOM 1536 N N . ASN A 1 200 ? 6.164 -20.406 -23.75 1 84.25 200 ASN A N 1
ATOM 1537 C CA . ASN A 1 200 ? 7.617 -20.562 -23.703 1 84.25 200 ASN A CA 1
ATOM 1538 C C . ASN A 1 200 ? 8.211 -19.891 -22.469 1 84.25 200 ASN A C 1
ATOM 1540 O O . ASN A 1 200 ? 8.898 -18.875 -22.578 1 84.25 200 ASN A O 1
ATOM 1544 N N . GLN A 1 201 ? 8.188 -20.453 -21.422 1 83.44 201 GLN A N 1
ATOM 1545 C CA . GLN A 1 201 ? 8.609 -19.906 -20.141 1 83.44 201 GLN A CA 1
ATOM 1546 C C . GLN A 1 201 ? 10.125 -19.938 -19.984 1 83.44 201 GLN A C 1
ATOM 1548 O O . GLN A 1 201 ? 10.695 -19.219 -19.156 1 83.44 201 GLN A O 1
ATOM 1553 N N . THR A 1 202 ? 10.734 -20.688 -20.906 1 86.75 202 THR A N 1
ATOM 1554 C CA . THR A 1 202 ? 12.18 -20.828 -20.781 1 86.75 202 THR A CA 1
ATOM 1555 C C . THR A 1 202 ? 12.898 -19.812 -21.672 1 86.75 202 THR A C 1
ATOM 1557 O O . THR A 1 202 ? 14.109 -19.625 -21.547 1 86.75 202 THR A O 1
ATOM 1560 N N . ASP A 1 203 ? 12.133 -19.156 -22.453 1 89.5 203 ASP A N 1
ATOM 1561 C CA . ASP A 1 203 ? 12.719 -18.203 -23.406 1 89.5 203 ASP A CA 1
ATOM 1562 C C . ASP A 1 203 ? 13.055 -16.891 -22.703 1 89.5 203 ASP A C 1
ATOM 1564 O O . ASP A 1 203 ? 12.164 -16.172 -22.234 1 89.5 203 ASP A O 1
ATOM 1568 N N . VAL A 1 204 ? 14.281 -16.531 -22.812 1 88.69 204 VAL A N 1
ATOM 1569 C CA . VAL A 1 204 ? 14.781 -15.312 -22.203 1 88.69 204 VAL A CA 1
ATOM 1570 C C . VAL A 1 204 ? 14.156 -14.102 -22.891 1 88.69 204 VAL A C 1
ATOM 1572 O O . VAL A 1 204 ? 13.898 -13.078 -22.25 1 88.69 204 VAL A O 1
ATOM 1575 N N . GLY A 1 205 ? 13.859 -14.219 -24.172 1 91.06 205 GLY A N 1
ATOM 1576 C CA . GLY A 1 205 ? 13.258 -13.133 -24.922 1 91.06 205 GLY A CA 1
ATOM 1577 C C . GLY A 1 205 ? 11.891 -12.734 -24.406 1 91.06 205 GLY A C 1
ATOM 1578 O O . GLY A 1 205 ? 11.555 -11.547 -24.359 1 91.06 205 GLY A O 1
ATOM 1579 N N . GLN A 1 206 ? 11.156 -13.68 -24.062 1 92.88 206 GLN A N 1
ATOM 1580 C CA . GLN A 1 206 ? 9.836 -13.383 -23.516 1 92.88 206 GLN A CA 1
ATOM 1581 C C . GLN A 1 206 ? 9.938 -12.664 -22.188 1 92.88 206 GLN A C 1
ATOM 1583 O O . GLN A 1 206 ? 9.164 -11.742 -21.906 1 92.88 206 GLN A O 1
ATOM 1588 N N . TRP A 1 207 ? 10.883 -13.055 -21.484 1 92.62 207 TRP A N 1
ATOM 1589 C CA . TRP A 1 207 ? 11.078 -12.406 -20.188 1 92.62 207 TRP A CA 1
ATOM 1590 C C . TRP A 1 207 ? 11.617 -10.992 -20.359 1 92.62 207 TRP A C 1
ATOM 1592 O O . TRP A 1 207 ? 11.297 -10.094 -19.578 1 92.62 207 TRP A O 1
ATOM 1602 N N . GLN A 1 208 ? 12.406 -10.82 -21.344 1 93.81 208 GLN A N 1
ATOM 1603 C CA . GLN A 1 208 ? 12.867 -9.469 -21.641 1 93.81 208 GLN A CA 1
ATOM 1604 C C . GLN A 1 208 ? 11.703 -8.547 -22 1 93.81 208 GLN A C 1
ATOM 1606 O O . GLN A 1 208 ? 11.719 -7.363 -21.656 1 93.81 208 GLN A O 1
ATOM 1611 N N . LYS A 1 209 ? 10.711 -9.07 -22.641 1 95.38 209 LYS A N 1
ATOM 1612 C CA . LYS A 1 209 ? 9.516 -8.289 -22.953 1 95.38 209 LYS A CA 1
ATOM 1613 C C . LYS A 1 209 ? 8.789 -7.875 -21.672 1 95.38 209 LYS A C 1
ATOM 1615 O O . LYS A 1 209 ? 8.266 -6.766 -21.578 1 95.38 209 LYS A O 1
ATOM 1620 N N . VAL A 1 210 ? 8.742 -8.758 -20.703 1 94.44 210 VAL A N 1
ATOM 1621 C CA . VAL A 1 210 ? 8.109 -8.484 -19.422 1 94.44 210 VAL A CA 1
ATOM 1622 C C . VAL A 1 210 ? 8.836 -7.328 -18.734 1 94.44 210 VAL A C 1
ATOM 1624 O O . VAL A 1 210 ? 8.195 -6.383 -18.266 1 94.44 210 VAL A O 1
ATOM 1627 N N . PHE A 1 211 ? 10.125 -7.363 -18.734 1 95.31 211 PHE A N 1
ATOM 1628 C CA . PHE A 1 211 ? 10.914 -6.336 -18.062 1 95.31 211 PHE A CA 1
ATOM 1629 C C . PHE A 1 211 ? 10.836 -5.016 -18.812 1 95.31 211 PHE A C 1
ATOM 1631 O O . PHE A 1 211 ? 10.844 -3.945 -18.203 1 95.31 211 PHE A O 1
ATOM 1638 N N . TRP A 1 212 ? 10.758 -5.102 -20.109 1 96.12 212 TRP A N 1
ATOM 1639 C CA . TRP A 1 212 ? 10.578 -3.891 -20.906 1 96.12 212 TRP A CA 1
ATOM 1640 C C . TRP A 1 212 ? 9.219 -3.25 -20.625 1 96.12 212 TRP A C 1
ATOM 1642 O O . TRP A 1 212 ? 9.117 -2.027 -20.5 1 96.12 212 TRP A O 1
ATOM 1652 N N . LEU A 1 213 ? 8.234 -4.027 -20.547 1 96.31 213 LEU A N 1
ATOM 1653 C CA . LEU A 1 213 ? 6.914 -3.502 -20.234 1 96.31 213 LEU A CA 1
ATOM 1654 C C . LEU A 1 213 ? 6.918 -2.805 -18.875 1 96.31 213 LEU A C 1
ATOM 1656 O O . LEU A 1 213 ? 6.383 -1.703 -18.734 1 96.31 213 LEU A O 1
ATOM 1660 N N . ALA A 1 214 ? 7.48 -3.49 -17.906 1 95.75 214 ALA A N 1
ATOM 1661 C CA . ALA A 1 214 ? 7.582 -2.896 -16.578 1 95.75 214 ALA A CA 1
ATOM 1662 C C . ALA A 1 214 ? 8.344 -1.574 -16.625 1 95.75 214 ALA A C 1
ATOM 1664 O O . ALA A 1 214 ? 7.926 -0.587 -16.016 1 95.75 214 ALA A O 1
ATOM 1665 N N . THR A 1 215 ? 9.398 -1.562 -17.406 1 96.44 215 THR A N 1
ATOM 1666 C CA . THR A 1 215 ? 10.227 -0.364 -17.516 1 96.44 215 THR A CA 1
ATOM 1667 C C . THR A 1 215 ? 9.453 0.776 -18.156 1 96.44 215 THR A C 1
ATOM 1669 O O . THR A 1 215 ? 9.523 1.922 -17.719 1 96.44 215 THR A O 1
ATOM 1672 N N . VAL A 1 216 ? 8.727 0.495 -19.172 1 96.12 216 VAL A N 1
ATOM 1673 C CA . VAL A 1 216 ? 7.941 1.512 -19.859 1 96.12 216 VAL A CA 1
ATOM 1674 C C . VAL A 1 216 ? 6.863 2.057 -18.938 1 96.12 216 VAL A C 1
ATOM 1676 O O . VAL A 1 216 ? 6.641 3.27 -18.875 1 96.12 216 VAL A O 1
ATOM 1679 N N . MET A 1 217 ? 6.191 1.175 -18.203 1 95.88 217 MET A N 1
ATOM 1680 C CA . MET A 1 217 ? 5.164 1.601 -17.266 1 95.88 217 MET A CA 1
ATOM 1681 C C . MET A 1 217 ? 5.754 2.506 -16.188 1 95.88 217 MET A C 1
ATOM 1683 O O . MET A 1 217 ? 5.176 3.541 -15.852 1 95.88 217 MET A O 1
ATOM 1687 N N . LEU A 1 218 ? 6.891 2.119 -15.703 1 96.19 218 LEU A N 1
ATOM 1688 C CA . LEU A 1 218 ? 7.57 2.871 -14.648 1 96.19 218 LEU A CA 1
ATOM 1689 C C . LEU A 1 218 ? 8.039 4.227 -15.172 1 96.19 218 LEU A C 1
ATOM 1691 O O . LEU A 1 218 ? 7.742 5.262 -14.57 1 96.19 218 LEU A O 1
ATOM 1695 N N . THR A 1 219 ? 8.727 4.242 -16.312 1 94.75 219 THR A N 1
ATOM 1696 C CA . THR A 1 219 ? 9.328 5.461 -16.844 1 94.75 219 THR A CA 1
ATOM 1697 C C . THR A 1 219 ? 8.25 6.438 -17.297 1 94.75 219 THR A C 1
ATOM 1699 O O . THR A 1 219 ? 8.352 7.641 -17.047 1 94.75 219 THR A O 1
ATOM 1702 N N . MET A 1 220 ? 7.246 5.934 -17.906 1 95.44 220 MET A N 1
ATOM 1703 C CA . MET A 1 220 ? 6.164 6.805 -18.344 1 95.44 220 MET A CA 1
ATOM 1704 C C . MET A 1 220 ? 5.449 7.441 -17.172 1 95.44 220 MET A C 1
ATOM 1706 O O . MET A 1 220 ? 5.16 8.641 -17.172 1 95.44 220 MET A O 1
ATOM 1710 N N . SER A 1 221 ? 5.145 6.645 -16.141 1 95.06 221 SER A N 1
ATOM 1711 C CA . SER A 1 221 ? 4.504 7.188 -14.945 1 95.06 221 SER A CA 1
ATOM 1712 C C . SER A 1 221 ? 5.387 8.234 -14.273 1 95.06 221 SER A C 1
ATOM 1714 O O . SER A 1 221 ? 4.898 9.273 -13.836 1 95.06 221 SER A O 1
ATOM 1716 N N . GLY A 1 222 ? 6.652 7.941 -14.227 1 94.94 222 GLY A N 1
ATOM 1717 C CA . GLY A 1 222 ? 7.586 8.883 -13.625 1 94.94 222 GLY A CA 1
ATOM 1718 C C . GLY A 1 222 ? 7.684 10.188 -14.391 1 94.94 222 GLY A C 1
ATOM 1719 O O . GLY A 1 222 ? 7.664 11.266 -13.797 1 94.94 222 GLY A O 1
ATOM 1720 N N . ILE A 1 223 ? 7.762 10.109 -15.719 1 95.19 223 ILE A N 1
ATOM 1721 C CA . ILE A 1 223 ? 7.91 11.289 -16.562 1 95.19 223 ILE A CA 1
ATOM 1722 C C . ILE A 1 223 ? 6.652 12.156 -16.469 1 95.19 223 ILE A C 1
ATOM 1724 O O . ILE A 1 223 ? 6.742 13.367 -16.266 1 95.19 223 ILE A O 1
ATOM 1728 N N . VAL A 1 224 ? 5.504 11.562 -16.578 1 95.81 224 VAL A N 1
ATOM 1729 C CA . VAL A 1 224 ? 4.25 12.305 -16.531 1 95.81 224 VAL A CA 1
ATOM 1730 C C . VAL A 1 224 ? 4.098 12.969 -15.156 1 95.81 224 VAL A C 1
ATOM 1732 O O . VAL A 1 224 ? 3.674 14.125 -15.062 1 95.81 224 VAL A O 1
ATOM 1735 N N . TYR A 1 225 ? 4.402 12.25 -14.117 1 96.56 225 TYR A N 1
ATOM 1736 C CA . TYR A 1 225 ? 4.352 12.812 -12.773 1 96.56 225 TYR A CA 1
ATOM 1737 C C . TYR A 1 225 ? 5.262 14.031 -12.664 1 96.56 225 TYR A C 1
ATOM 1739 O O . TYR A 1 225 ? 4.863 15.062 -12.109 1 96.56 225 TYR A O 1
ATOM 1747 N N . CYS A 1 226 ? 6.477 13.953 -13.203 1 94.62 226 CYS A N 1
ATOM 1748 C CA . CYS A 1 226 ? 7.465 15.016 -13.062 1 94.62 226 CYS A CA 1
ATOM 1749 C C . CYS A 1 226 ? 7.039 16.266 -13.828 1 94.62 226 CYS A C 1
ATOM 1751 O O . CYS A 1 226 ? 7.344 17.375 -13.414 1 94.62 226 CYS A O 1
ATOM 1753 N N . ILE A 1 227 ? 6.309 16.062 -14.828 1 95.12 227 ILE A N 1
ATOM 1754 C CA . ILE A 1 227 ? 5.91 17.203 -15.656 1 95.12 227 ILE A CA 1
ATOM 1755 C C . ILE A 1 227 ? 4.691 17.891 -15.039 1 95.12 227 ILE A C 1
ATOM 1757 O O . ILE A 1 227 ? 4.633 19.109 -14.969 1 95.12 227 ILE A O 1
ATOM 1761 N N . PHE A 1 228 ? 3.727 17.125 -14.383 1 95.12 228 PHE A N 1
ATOM 1762 C CA . PHE A 1 228 ? 2.428 17.703 -14.086 1 95.12 228 PHE A CA 1
ATOM 1763 C C . PHE A 1 228 ? 2.193 17.781 -12.578 1 95.12 228 PHE A C 1
ATOM 1765 O O . PHE A 1 228 ? 1.299 18.484 -12.117 1 95.12 228 PHE A O 1
ATOM 1772 N N . SER A 1 229 ? 2.947 17.094 -11.789 1 93.5 229 SER A N 1
ATOM 1773 C CA . SER A 1 229 ? 2.625 16.969 -10.375 1 93.5 229 SER A CA 1
ATOM 1774 C C . SER A 1 229 ? 2.994 18.234 -9.617 1 93.5 229 SER A C 1
ATOM 1776 O O . SER A 1 229 ? 4.008 18.875 -9.914 1 93.5 229 SER A O 1
ATOM 1778 N N . LYS A 1 230 ? 2.102 18.594 -8.68 1 92.56 230 LYS A N 1
ATOM 1779 C CA . LYS A 1 230 ? 2.318 19.672 -7.723 1 92.56 230 LYS A CA 1
ATOM 1780 C C . LYS A 1 230 ? 1.942 19.234 -6.309 1 92.56 230 LYS A C 1
ATOM 1782 O O . LYS A 1 230 ? 0.882 18.641 -6.098 1 92.56 230 LYS A O 1
ATOM 1787 N N . SER A 1 231 ? 2.846 19.422 -5.379 1 91.88 231 SER A N 1
ATOM 1788 C CA . SER A 1 231 ? 2.604 19 -4.008 1 91.88 231 SER A CA 1
ATOM 1789 C C . SER A 1 231 ? 2.359 20.188 -3.088 1 91.88 231 SER A C 1
ATOM 1791 O O . SER A 1 231 ? 2.982 20.297 -2.029 1 91.88 231 SER A O 1
ATOM 1793 N N . GLU A 1 232 ? 1.578 21.094 -3.496 1 89.44 232 GLU A N 1
ATOM 1794 C CA . GLU A 1 232 ? 1.107 22.219 -2.691 1 89.44 232 GLU A CA 1
ATOM 1795 C C . GLU A 1 232 ? -0.329 22 -2.225 1 89.44 232 GLU A C 1
ATOM 1797 O O . GLU A 1 232 ? -1.116 21.344 -2.908 1 89.44 232 GLU A O 1
ATOM 1802 N N . VAL A 1 233 ? -0.561 22.531 -1.078 1 88.06 233 VAL A N 1
ATOM 1803 C CA . VAL A 1 233 ? -1.898 22.359 -0.518 1 88.06 233 VAL A CA 1
ATOM 1804 C C . VAL A 1 233 ? -2.939 22.906 -1.496 1 88.06 233 VAL A C 1
ATOM 1806 O O . VAL A 1 233 ? -2.791 24.016 -2.021 1 88.06 233 VAL A O 1
ATOM 1809 N N . GLN A 1 234 ? -3.93 22.125 -1.672 1 86.75 234 GLN A N 1
ATOM 1810 C CA . GLN A 1 234 ? -4.973 22.469 -2.629 1 86.75 234 GLN A CA 1
ATOM 1811 C C . GLN A 1 234 ? -6.031 23.359 -1.981 1 86.75 234 GLN A C 1
ATOM 1813 O O . GLN A 1 234 ? -6.25 23.297 -0.771 1 86.75 234 GLN A O 1
ATOM 1818 N N . SER A 1 235 ? -6.676 24.141 -2.74 1 81.88 235 SER A N 1
ATOM 1819 C CA . SER A 1 235 ? -7.66 25.109 -2.264 1 81.88 235 SER A CA 1
ATOM 1820 C C . SER A 1 235 ? -8.859 24.406 -1.632 1 81.88 235 SER A C 1
ATOM 1822 O O . SER A 1 235 ? -9.5 24.969 -0.738 1 81.88 235 SER A O 1
ATOM 1824 N N . TRP A 1 236 ? -9.102 23.234 -2.084 1 80.75 236 TRP A N 1
ATOM 1825 C CA . TRP A 1 236 ? -10.289 22.531 -1.623 1 80.75 236 TRP A CA 1
ATOM 1826 C C . TRP A 1 236 ? -10.016 21.797 -0.314 1 80.75 236 TRP A C 1
ATOM 1828 O O . TRP A 1 236 ? -10.922 21.188 0.261 1 80.75 236 TRP A O 1
ATOM 1838 N N . ASN A 1 237 ? -8.82 21.844 0.117 1 83.19 237 ASN A N 1
ATOM 1839 C CA . ASN A 1 237 ? -8.484 21.219 1.388 1 83.19 237 ASN A CA 1
ATOM 1840 C C . ASN A 1 237 ? -9.242 21.844 2.549 1 83.19 237 ASN A C 1
ATOM 1842 O O . ASN A 1 237 ? -9.539 21.172 3.539 1 83.19 237 ASN A O 1
ATOM 1846 N N . SER A 1 238 ? -9.359 23.203 2.584 1 70.44 238 SER A N 1
ATOM 1847 C CA . SER A 1 238 ? -10.094 23.953 3.604 1 70.44 238 SER A CA 1
ATOM 1848 C C . SER A 1 238 ? -11.211 24.781 2.984 1 70.44 238 SER A C 1
ATOM 1850 O O . SER A 1 238 ? -11.086 26 2.84 1 70.44 238 SER A O 1
ATOM 1852 N N . PRO A 1 239 ? -12.258 24.047 2.621 1 56.34 239 PRO A N 1
ATOM 1853 C CA . PRO A 1 239 ? -13.289 24.828 1.933 1 56.34 239 PRO A CA 1
ATOM 1854 C C . PRO A 1 239 ? -13.852 25.953 2.791 1 56.34 239 PRO A C 1
ATOM 1856 O O . PRO A 1 239 ? -14.352 26.953 2.26 1 56.34 239 PRO A O 1
ATOM 1859 N N . LYS A 1 240 ? -13.922 25.766 4.051 1 55.16 240 LYS A N 1
ATOM 1860 C CA . LYS A 1 240 ? -14.516 26.828 4.859 1 55.16 240 LYS A CA 1
ATOM 1861 C C . LYS A 1 240 ? -13.648 28.078 4.836 1 55.16 240 LYS A C 1
ATOM 1863 O O . LYS A 1 240 ? -14.164 29.203 4.793 1 55.16 240 LYS A O 1
ATOM 1868 N N . GLU A 1 241 ? -12.438 27.828 4.996 1 50.03 241 GLU A N 1
ATOM 1869 C CA . GLU A 1 241 ? -11.641 29.047 5.023 1 50.03 241 GLU A CA 1
ATOM 1870 C C . GLU A 1 241 ? -11.742 29.812 3.705 1 50.03 241 GLU A C 1
ATOM 1872 O O . GLU A 1 241 ? -11.672 31.047 3.684 1 50.03 241 GLU A O 1
ATOM 1877 N N . GLU A 1 242 ? -12 29.094 2.709 1 49.12 242 GLU A N 1
ATOM 1878 C CA . GLU A 1 242 ? -12.18 29.75 1.42 1 49.12 242 GLU A CA 1
ATOM 1879 C C . GLU A 1 242 ? -13.516 30.484 1.354 1 49.12 242 GLU A C 1
ATOM 1881 O O . GLU A 1 242 ? -13.609 31.562 0.785 1 49.12 242 GLU A O 1
ATOM 1886 N N . HIS A 1 243 ? -14.516 29.891 1.9 1 48.69 243 HIS A N 1
ATOM 1887 C CA . HIS A 1 243 ? -15.805 30.578 1.897 1 48.69 243 HIS A CA 1
ATOM 1888 C C . HIS A 1 243 ? -15.766 31.812 2.779 1 48.69 243 HIS A C 1
ATOM 1890 O O . HIS A 1 243 ? -16.359 32.844 2.439 1 48.69 243 HIS A O 1
ATOM 1896 N N . VAL A 1 244 ? -15.164 31.656 3.963 1 47.5 244 VAL A N 1
ATOM 1897 C CA . VAL A 1 244 ? -15.078 32.812 4.824 1 47.5 244 VAL A CA 1
ATOM 1898 C C . VAL A 1 244 ? -14.234 33.906 4.145 1 47.5 244 VAL A C 1
ATOM 1900 O O . VAL A 1 244 ? -14.57 35.094 4.199 1 47.5 244 VAL A O 1
ATOM 1903 N N . ALA A 1 245 ? -13.188 33.438 3.502 1 49.78 245 ALA A N 1
ATOM 1904 C CA . ALA A 1 245 ? -12.367 34.406 2.783 1 49.78 245 ALA A CA 1
ATOM 1905 C C . ALA A 1 245 ? -13.148 35.031 1.631 1 49.78 245 ALA A C 1
ATOM 1907 O O . ALA A 1 245 ? -13.062 36.25 1.401 1 49.78 245 ALA A O 1
ATOM 1908 N N . GLU A 1 246 ? -13.867 34.219 1.022 1 50.16 246 GLU A N 1
ATOM 1909 C CA . GLU A 1 246 ? -14.688 34.719 -0.068 1 50.16 246 GLU A CA 1
ATOM 1910 C C . GLU A 1 246 ? -15.781 35.656 0.456 1 50.16 246 GLU A C 1
ATOM 1912 O O . GLU A 1 246 ? -16.062 36.688 -0.147 1 50.16 246 GLU A O 1
ATOM 1917 N N . GLU A 1 247 ? -16.391 35.25 1.539 1 51.31 247 GLU A N 1
ATOM 1918 C CA . GLU A 1 247 ? -17.422 36.094 2.145 1 51.31 247 GLU A CA 1
ATOM 1919 C C . GLU A 1 247 ? -16.812 37.375 2.682 1 51.31 247 GLU A C 1
ATOM 1921 O O . GLU A 1 247 ? -17.422 38.438 2.555 1 51.31 247 GLU A O 1
ATOM 1926 N N . GLU A 1 248 ? -15.688 37.25 3.322 1 51.5 248 GLU A N 1
ATOM 1927 C CA . GLU A 1 248 ? -15.016 38.438 3.812 1 51.5 248 GLU A CA 1
ATOM 1928 C C . GLU A 1 248 ? -14.57 39.344 2.66 1 51.5 248 GLU A C 1
ATOM 1930 O O . GLU A 1 248 ? -14.641 40.562 2.76 1 51.5 248 GLU A O 1
ATOM 1935 N N . GLU A 1 249 ? -14.055 38.688 1.661 1 54.34 249 GLU A N 1
ATOM 1936 C CA . GLU A 1 249 ? -13.711 39.438 0.464 1 54.34 249 GLU A CA 1
ATOM 1937 C C . GLU A 1 249 ? -14.953 40.094 -0.156 1 54.34 249 GLU A C 1
ATOM 1939 O O . GLU A 1 249 ? -14.906 41.219 -0.601 1 54.34 249 GLU A O 1
ATOM 1944 N N . LEU A 1 250 ? -15.961 39.344 -0.121 1 55.69 250 LEU A N 1
ATOM 1945 C CA . LEU A 1 250 ? -17.219 39.844 -0.628 1 55.69 250 LEU A CA 1
ATOM 1946 C C . LEU A 1 250 ? -17.75 40.969 0.273 1 55.69 250 LEU A C 1
ATOM 1948 O O . LEU A 1 250 ? -18.25 41.969 -0.216 1 55.69 250 LEU A O 1
ATOM 1952 N N . LYS A 1 251 ? -17.609 40.812 1.553 1 53.16 251 LYS A N 1
ATOM 1953 C CA . LYS A 1 251 ? -18.016 41.844 2.5 1 53.16 251 LYS A CA 1
ATOM 1954 C C . LYS A 1 251 ? -17.109 43.094 2.404 1 53.16 251 LYS A C 1
ATOM 1956 O O . LYS A 1 251 ? -17.594 44.219 2.496 1 53.16 251 LYS A O 1
ATOM 1961 N N . SER A 1 252 ? -15.883 42.781 2.232 1 56.25 252 SER A N 1
ATOM 1962 C CA . SER A 1 252 ? -14.953 43.906 2.051 1 56.25 252 SER A CA 1
ATOM 1963 C C . SER A 1 252 ? -15.242 44.656 0.755 1 56.25 252 SER A C 1
ATOM 1965 O O . SER A 1 252 ? -15.156 45.875 0.715 1 56.25 252 SER A O 1
ATOM 1967 N N . LEU A 1 253 ? -15.625 43.875 -0.184 1 57.19 253 LEU A N 1
ATOM 1968 C CA . LEU A 1 253 ? -15.977 44.5 -1.463 1 57.19 253 LEU A CA 1
ATOM 1969 C C . LEU A 1 253 ? -17.297 45.25 -1.358 1 57.19 253 LEU A C 1
ATOM 1971 O O . LEU A 1 253 ? -17.438 46.344 -1.917 1 57.19 253 LEU A O 1
ATOM 1975 N N . LYS A 1 254 ? -18.172 44.719 -0.647 1 57.91 254 LYS A N 1
ATOM 1976 C CA . LYS A 1 254 ? -19.469 45.375 -0.445 1 57.91 254 LYS A CA 1
ATOM 1977 C C . LYS A 1 254 ? -19.312 46.625 0.441 1 57.91 254 LYS A C 1
ATOM 1979 O O . LYS A 1 254 ? -20 47.625 0.23 1 57.91 254 LYS A O 1
ATOM 1984 N N . SER A 1 255 ? -18.547 46.438 1.414 1 54.78 255 SER A N 1
ATOM 1985 C CA . SER A 1 255 ? -18.297 47.562 2.293 1 54.78 255 SER A CA 1
ATOM 1986 C C . SER A 1 255 ? -17.609 48.719 1.545 1 54.78 255 SER A C 1
ATOM 1988 O O . SER A 1 255 ? -17.906 49.875 1.777 1 54.78 255 SER A O 1
ATOM 1990 N N . ASN A 1 256 ? -16.797 48.312 0.602 1 55.97 256 ASN A N 1
ATOM 1991 C CA . ASN A 1 256 ? -16.141 49.312 -0.238 1 55.97 256 ASN A CA 1
ATOM 1992 C C . ASN A 1 256 ? -17.125 49.938 -1.225 1 55.97 256 ASN A C 1
ATOM 1994 O O . ASN A 1 256 ? -17.016 51.125 -1.548 1 55.97 256 ASN A O 1
ATOM 1998 N N . ASP A 1 257 ? -18.047 49.188 -1.646 1 53.22 257 ASP A N 1
ATOM 1999 C CA . ASP A 1 257 ? -19.062 49.719 -2.562 1 53.22 257 ASP A CA 1
ATOM 2000 C C . ASP A 1 257 ? -20.031 50.656 -1.843 1 53.22 257 ASP A C 1
ATOM 2002 O O . ASP A 1 257 ? -20.5 51.625 -2.422 1 53.22 257 ASP A O 1
ATOM 2006 N N . THR A 1 258 ? -20.406 50.438 -0.596 1 51.31 258 THR A N 1
ATOM 2007 C CA . THR A 1 258 ? -21.297 51.281 0.187 1 51.31 258 THR A CA 1
ATOM 2008 C C . THR A 1 258 ? -20.609 52.594 0.557 1 51.31 258 THR A C 1
ATOM 2010 O O . THR A 1 258 ? -21.266 53.625 0.664 1 51.31 258 THR A O 1
ATOM 2013 N N . LYS A 1 259 ? -19.344 52.688 0.69 1 52.22 259 LYS A N 1
ATOM 2014 C CA . LYS A 1 259 ? -18.609 53.906 0.98 1 52.22 259 LYS A CA 1
ATOM 2015 C C . LYS A 1 259 ? -18.547 54.812 -0.25 1 52.22 259 LYS A C 1
ATOM 2017 O O . LYS A 1 259 ? -18.484 56.031 -0.127 1 52.22 259 LYS A O 1
ATOM 2022 N N . THR A 1 260 ? -18.547 54.188 -1.416 1 48.78 260 THR A N 1
ATOM 2023 C CA . THR A 1 260 ? -18.484 55 -2.629 1 48.78 260 THR A CA 1
ATOM 2024 C C . THR A 1 260 ? -19.828 55.688 -2.896 1 48.78 260 THR A C 1
ATOM 2026 O O . THR A 1 260 ? -19.875 56.781 -3.426 1 48.78 260 THR A O 1
ATOM 2029 N N . ASP A 1 261 ? -20.906 55.062 -2.5 1 45.81 261 ASP A N 1
ATOM 2030 C CA . ASP A 1 261 ? -22.219 55.625 -2.824 1 45.81 261 ASP A CA 1
ATOM 2031 C C . ASP A 1 261 ? -22.562 56.781 -1.894 1 45.81 261 ASP A C 1
ATOM 2033 O O . ASP A 1 261 ? -23.234 57.719 -2.305 1 45.81 261 ASP A O 1
ATOM 2037 N N . ASN A 1 262 ? -22.125 56.781 -0.659 1 44.91 262 ASN A N 1
ATOM 2038 C CA . ASN A 1 262 ? -22.562 57.812 0.267 1 44.91 262 ASN A CA 1
ATOM 2039 C C . ASN A 1 262 ? -21.797 59.125 0.055 1 44.91 262 ASN A C 1
ATOM 2041 O O . ASN A 1 262 ? -22.094 60.125 0.701 1 44.91 262 ASN A O 1
ATOM 2045 N N . GLY A 1 263 ? -20.625 59.062 -0.619 1 41.31 263 GLY A N 1
ATOM 2046 C CA . GLY A 1 263 ? -19.859 60.281 -0.813 1 41.31 263 GLY A CA 1
ATOM 2047 C C . GLY A 1 263 ? -20.5 61.219 -1.813 1 41.31 263 GLY A C 1
ATOM 2048 O O . GLY A 1 263 ? -20.125 62.375 -1.898 1 41.31 263 GLY A O 1
ATOM 2049 N N . CYS A 1 264 ? -21.125 60.656 -2.818 1 40.12 264 CYS A N 1
ATOM 2050 C CA . CYS A 1 264 ? -21.484 61.562 -3.918 1 40.12 264 CYS A CA 1
ATOM 2051 C C . CYS A 1 264 ? -22.766 62.312 -3.596 1 40.12 264 CYS A C 1
ATOM 2053 O O . CYS A 1 264 ? -23.188 63.188 -4.371 1 40.12 264 CYS A O 1
ATOM 2055 N N . ILE A 1 265 ? -23.516 61.875 -2.633 1 39 265 ILE A N 1
ATOM 2056 C CA . ILE A 1 265 ? -24.875 62.406 -2.721 1 39 265 ILE A CA 1
ATOM 2057 C C . ILE A 1 265 ? -24.891 63.844 -2.217 1 39 265 ILE A C 1
ATOM 2059 O O . ILE A 1 265 ? -25.891 64.562 -2.357 1 39 265 ILE A O 1
ATOM 2063 N N . GLU A 1 266 ? -23.953 64.188 -1.374 1 36.25 266 GLU A N 1
ATOM 2064 C CA . GLU A 1 266 ? -24.422 65.312 -0.614 1 36.25 266 GLU A CA 1
ATOM 2065 C C . GLU A 1 266 ? -24.312 66.625 -1.438 1 36.25 266 GLU A C 1
ATOM 2067 O O . GLU A 1 266 ? -24.719 67.688 -0.988 1 36.25 266 GLU A O 1
ATOM 2072 N N . ASP A 1 267 ? -23.391 66.625 -2.375 1 37.06 267 ASP A N 1
ATOM 2073 C CA . ASP A 1 267 ? -23.141 68 -2.818 1 37.06 267 ASP A CA 1
ATOM 2074 C C . ASP A 1 267 ? -24.25 68.438 -3.74 1 37.06 267 ASP A C 1
ATOM 2076 O O . ASP A 1 267 ? -24.203 68.25 -4.953 1 37.06 267 ASP A O 1
ATOM 2080 N N . GLY A 1 268 ? -25.547 68.188 -3.354 1 33.72 268 GLY A N 1
ATOM 2081 C CA . GLY A 1 268 ? -26.688 68.688 -4.098 1 33.72 268 GLY A CA 1
ATOM 2082 C C . GLY A 1 268 ? -26.594 70.188 -4.41 1 33.72 268 GLY A C 1
ATOM 2083 O O . GLY A 1 268 ? -26.219 71 -3.545 1 33.72 268 GLY A O 1
ATOM 2084 N N . LEU A 1 269 ? -26.391 70.562 -5.727 1 35.66 269 LEU A N 1
ATOM 2085 C CA . LEU A 1 269 ? -26.312 71.812 -6.391 1 35.66 269 LEU A CA 1
ATOM 2086 C C . LEU A 1 269 ? -27.438 72.75 -5.953 1 35.66 269 LEU A C 1
ATOM 2088 O O . LEU A 1 269 ? -28.609 72.375 -6.031 1 35.66 269 LEU A O 1
ATOM 2092 N N . GLN A 1 270 ? -27.266 73.625 -4.934 1 35.31 270 GLN A N 1
ATOM 2093 C CA . GLN A 1 270 ? -28.156 74.625 -4.461 1 35.31 270 GLN A CA 1
ATOM 2094 C C . GLN A 1 270 ? -28.688 75.5 -5.629 1 35.31 270 GLN A C 1
ATOM 2096 O O . GLN A 1 270 ? -27.906 75.938 -6.461 1 35.31 270 GLN A O 1
ATOM 2101 N N . PRO A 1 271 ? -29.953 75.25 -6.137 1 41.44 271 PRO A N 1
ATOM 2102 C CA . PRO A 1 271 ? -30.5 76 -7.277 1 41.44 271 PRO A CA 1
ATOM 2103 C C . PRO A 1 271 ? -30.406 77.562 -7.102 1 41.44 271 PRO A C 1
ATOM 2105 O O . PRO A 1 271 ? -30.375 78 -5.973 1 41.44 271 PRO A O 1
ATOM 2108 N N . PRO A 1 272 ? -29.922 78.375 -8.07 1 38.97 272 PRO A N 1
ATOM 2109 C CA . PRO A 1 272 ? -29.703 79.812 -7.973 1 38.97 272 PRO A CA 1
ATOM 2110 C C . PRO A 1 272 ? -30.969 80.562 -7.566 1 38.97 272 PRO A C 1
ATOM 2112 O O . PRO A 1 272 ? -32.094 80.062 -7.77 1 38.97 272 PRO A O 1
ATOM 2115 N N . GLU A 1 273 ? -30.969 81.562 -6.602 1 34.72 273 GLU A N 1
ATOM 2116 C CA . GLU A 1 273 ? -31.953 82.5 -6.051 1 34.72 273 GLU A CA 1
ATOM 2117 C C . GLU A 1 273 ? -32.688 83.25 -7.156 1 34.72 273 GLU A C 1
ATOM 2119 O O . GLU A 1 273 ? -32.062 83.938 -7.988 1 34.72 273 GLU A O 1
ATOM 2124 N N . LYS A 1 274 ? -33.875 82.812 -7.66 1 33.84 274 LYS A N 1
ATOM 2125 C CA . LYS A 1 274 ? -34.75 83.562 -8.57 1 33.84 274 LYS A CA 1
ATOM 2126 C C . LYS A 1 274 ? -35.031 85 -8.062 1 33.84 274 LYS A C 1
ATOM 2128 O O . LYS A 1 274 ? -35.438 85.188 -6.906 1 33.84 274 LYS A O 1
ATOM 2133 N N . GLU A 1 275 ? -34.438 86.125 -8.586 1 31.31 275 GLU A N 1
ATOM 2134 C CA . GLU A 1 275 ? -34.906 87.5 -8.578 1 31.31 275 GLU A CA 1
ATOM 2135 C C . GLU A 1 275 ? -36.344 87.625 -9.086 1 31.31 275 GLU A C 1
ATOM 2137 O O . GLU A 1 275 ? -36.625 87.25 -10.234 1 31.31 275 GLU A O 1
ATOM 2142 N N . LYS A 1 276 ? -37.312 87.25 -8.336 1 27.7 276 LYS A N 1
ATOM 2143 C CA . LYS A 1 276 ? -38.719 87.062 -8.727 1 27.7 276 LYS A CA 1
ATOM 2144 C C . LYS A 1 276 ? -39.25 88.375 -9.375 1 27.7 276 LYS A C 1
ATOM 2146 O O . LYS A 1 276 ? -39.219 89.438 -8.766 1 27.7 276 LYS A O 1
ATOM 2151 N N . CYS A 1 277 ? -39.125 88.5 -10.758 1 25.92 277 CYS A N 1
ATOM 2152 C CA . CYS A 1 277 ? -39.969 89.5 -11.391 1 25.92 277 CYS A CA 1
ATOM 2153 C C . CYS A 1 277 ? -41.438 89.375 -10.961 1 25.92 277 CYS A C 1
ATOM 2155 O O . CYS A 1 277 ? -41.938 88.25 -10.82 1 25.92 277 CYS A O 1
ATOM 2157 N N . GLU B 1 1 ? -2.23 57.531 9.836 1 26.08 1 GLU B N 1
ATOM 2158 C CA . GLU B 1 1 ? -0.834 57.156 9.977 1 26.08 1 GLU B CA 1
ATOM 2159 C C . GLU B 1 1 ? -0.559 56.594 11.383 1 26.08 1 GLU B C 1
ATOM 2161 O O . GLU B 1 1 ? -0.625 57.344 12.359 1 26.08 1 GLU B O 1
ATOM 2166 N N . HIS B 1 2 ? -1.089 55.531 11.766 1 39.72 2 HIS B N 1
ATOM 2167 C CA . HIS B 1 2 ? -0.957 55.031 13.133 1 39.72 2 HIS B CA 1
ATOM 2168 C C . HIS B 1 2 ? 0.502 55.031 13.57 1 39.72 2 HIS B C 1
ATOM 2170 O O . HIS B 1 2 ? 1.403 54.844 12.75 1 39.72 2 HIS B O 1
ATOM 2176 N N . PRO B 1 3 ? 0.925 55.594 14.742 1 41.09 3 PRO B N 1
ATOM 2177 C CA . PRO B 1 3 ? 2.289 55.906 15.172 1 41.09 3 PRO B CA 1
ATOM 2178 C C . PRO B 1 3 ? 3.26 54.75 14.93 1 41.09 3 PRO B C 1
ATOM 2180 O O . PRO B 1 3 ? 2.832 53.625 14.703 1 41.09 3 PRO B O 1
ATOM 2183 N N . ARG B 1 4 ? 4.73 54.969 15.32 1 41.03 4 ARG B N 1
ATOM 2184 C CA . ARG B 1 4 ? 6.098 54.5 15.117 1 41.03 4 ARG B CA 1
ATOM 2185 C C . ARG B 1 4 ? 6.316 53.125 15.734 1 41.03 4 ARG B C 1
ATOM 2187 O O . ARG B 1 4 ? 6.23 52.969 16.953 1 41.03 4 ARG B O 1
ATOM 2194 N N . ILE B 1 5 ? 5.742 52.125 15.125 1 48.84 5 ILE B N 1
ATOM 2195 C CA . ILE B 1 5 ? 6.422 50.875 15.508 1 48.84 5 ILE B CA 1
ATOM 2196 C C . ILE B 1 5 ? 7.93 51.125 15.555 1 48.84 5 ILE B C 1
ATOM 2198 O O . ILE B 1 5 ? 8.531 51.531 14.555 1 48.84 5 ILE B O 1
ATOM 2202 N N . SER B 1 6 ? 8.508 51.469 16.781 1 49.09 6 SER B N 1
ATOM 2203 C CA . SER B 1 6 ? 9.906 51.844 16.984 1 49.09 6 SER B CA 1
ATOM 2204 C C . SER B 1 6 ? 10.844 50.844 16.312 1 49.09 6 SER B C 1
ATOM 2206 O O . SER B 1 6 ? 10.461 49.688 16.094 1 49.09 6 SER B O 1
ATOM 2208 N N . ASP B 1 7 ? 11.938 51.281 15.75 1 53.59 7 ASP B N 1
ATOM 2209 C CA . ASP B 1 7 ? 12.977 50.531 15.078 1 53.59 7 ASP B CA 1
ATOM 2210 C C . ASP B 1 7 ? 13.383 49.312 15.906 1 53.59 7 ASP B C 1
ATOM 2212 O O . ASP B 1 7 ? 13.656 48.25 15.352 1 53.59 7 ASP B O 1
ATOM 2216 N N . ALA B 1 8 ? 13.359 49.531 17.188 1 53.53 8 ALA B N 1
ATOM 2217 C CA . ALA B 1 8 ? 13.734 48.406 18.062 1 53.53 8 ALA B CA 1
ATOM 2218 C C . ALA B 1 8 ? 12.688 47.312 18.031 1 53.53 8 ALA B C 1
ATOM 2220 O O . ALA B 1 8 ? 13.039 46.125 18.047 1 53.53 8 ALA B O 1
ATOM 2221 N N . GLU B 1 9 ? 11.414 47.688 18.031 1 53.75 9 GLU B N 1
ATOM 2222 C CA . GLU B 1 9 ? 10.352 46.688 17.969 1 53.75 9 GLU B CA 1
ATOM 2223 C C . GLU B 1 9 ? 10.312 46.031 16.594 1 53.75 9 GLU B C 1
ATOM 2225 O O . GLU B 1 9 ? 10.086 44.812 16.5 1 53.75 9 GLU B O 1
ATOM 2230 N N . ARG B 1 10 ? 10.68 46.688 15.562 1 54.84 10 ARG B N 1
ATOM 2231 C CA . ARG B 1 10 ? 10.773 46.094 14.242 1 54.84 10 ARG B CA 1
ATOM 2232 C C . ARG B 1 10 ? 11.945 45.125 14.172 1 54.84 10 ARG B C 1
ATOM 2234 O O . ARG B 1 10 ? 11.812 44.031 13.609 1 54.84 10 ARG B O 1
ATOM 2241 N N . GLU B 1 11 ? 13.109 45.531 14.75 1 53 11 GLU B N 1
ATOM 2242 C CA . GLU B 1 11 ? 14.242 44.594 14.766 1 53 11 GLU B CA 1
ATOM 2243 C C . GLU B 1 11 ? 13.93 43.375 15.617 1 53 11 GLU B C 1
ATOM 2245 O O . GLU B 1 11 ? 14.336 42.25 15.281 1 53 11 GLU B O 1
ATOM 2250 N N . PHE B 1 12 ? 13.172 43.5 16.688 1 50.91 12 PHE B N 1
ATOM 2251 C CA . PHE B 1 12 ? 12.773 42.375 17.5 1 50.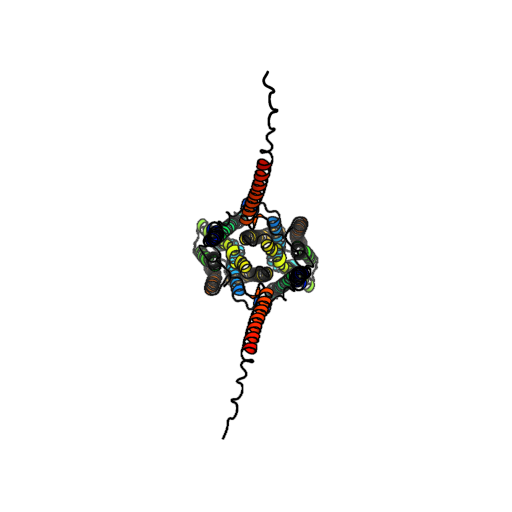91 12 PHE B CA 1
ATOM 2252 C C . PHE B 1 12 ? 11.797 41.469 16.766 1 50.91 12 PHE B C 1
ATOM 2254 O O . PHE B 1 12 ? 11.906 40.25 16.812 1 50.91 12 PHE B O 1
ATOM 2261 N N . ILE B 1 13 ? 10.859 42.062 16.016 1 49.28 13 ILE B N 1
ATOM 2262 C CA . ILE B 1 13 ? 9.938 41.25 15.25 1 49.28 13 ILE B CA 1
ATOM 2263 C C . ILE B 1 13 ? 10.672 40.594 14.078 1 49.28 13 ILE B C 1
ATOM 2265 O O . ILE B 1 13 ? 10.492 39.406 13.805 1 49.28 13 ILE B O 1
ATOM 2269 N N . VAL B 1 14 ? 11.508 41.406 13.414 1 50.53 14 VAL B N 1
ATOM 2270 C CA . VAL B 1 14 ? 12.258 40.844 12.297 1 50.53 14 VAL B CA 1
ATOM 2271 C C . VAL B 1 14 ? 13.273 39.812 12.82 1 50.53 14 VAL B C 1
ATOM 2273 O O . VAL B 1 14 ? 13.469 38.781 12.211 1 50.53 14 VAL B O 1
ATOM 2276 N N . SER B 1 15 ? 13.984 40.156 13.93 1 47.56 15 SER B N 1
ATOM 2277 C CA . SER B 1 15 ? 14.891 39.156 14.523 1 47.56 15 SER B CA 1
ATOM 2278 C C . SER B 1 15 ? 14.125 37.969 15.047 1 47.56 15 SER B C 1
ATOM 2280 O O . SER B 1 15 ? 14.602 36.812 14.945 1 47.56 15 SER B O 1
ATOM 2282 N N . LYS B 1 16 ? 12.938 38.125 15.695 1 44.97 16 LYS B N 1
ATOM 2283 C CA . LYS B 1 16 ? 12.086 37 16.078 1 44.97 16 LYS B CA 1
ATOM 2284 C C . LYS B 1 16 ? 11.523 36.281 14.852 1 44.97 16 LYS B C 1
ATOM 2286 O O . LYS B 1 16 ? 11.438 35.062 14.828 1 44.97 16 LYS B O 1
ATOM 2291 N N . LEU B 1 17 ? 11.109 37.031 13.898 1 43.16 17 LEU B N 1
ATOM 2292 C CA . LEU B 1 17 ? 10.703 36.438 12.633 1 43.16 17 LEU B CA 1
ATOM 2293 C C . LEU B 1 17 ? 11.891 35.812 11.922 1 43.16 17 LEU B C 1
ATOM 2295 O O . LEU B 1 17 ? 11.773 34.719 11.344 1 43.16 17 LEU B O 1
ATOM 2299 N N . ASP B 1 18 ? 13.047 36.531 11.789 1 42.75 18 ASP B N 1
ATOM 2300 C CA . ASP B 1 18 ? 14.289 35.969 11.258 1 42.75 18 ASP B CA 1
ATOM 2301 C C . ASP B 1 18 ? 14.805 34.844 12.148 1 42.75 18 ASP B C 1
ATOM 2303 O O . ASP B 1 18 ? 15.32 33.844 11.648 1 42.75 18 ASP B O 1
ATOM 2307 N N . ARG B 1 19 ? 14.953 35.094 13.523 1 38.59 19 ARG B N 1
ATOM 2308 C CA . ARG B 1 19 ? 15.297 34 14.43 1 38.59 19 ARG B CA 1
ATOM 2309 C C . ARG B 1 19 ? 14.234 32.906 14.414 1 38.59 19 ARG B C 1
ATOM 2311 O O . ARG B 1 19 ? 14.547 31.734 14.547 1 38.59 19 ARG B O 1
ATOM 2318 N N . THR B 1 20 ? 12.914 33.188 14.398 1 38.88 20 THR B N 1
ATOM 2319 C CA . THR B 1 20 ? 11.883 32.188 14.148 1 38.88 20 THR B CA 1
ATOM 2320 C C . THR B 1 20 ? 11.992 31.656 12.727 1 38.88 20 THR B C 1
ATOM 2322 O O . THR B 1 20 ? 11.695 30.484 12.477 1 38.88 20 THR B O 1
ATOM 2325 N N . ALA B 1 21 ? 12.305 32.469 11.719 1 39.5 21 ALA B N 1
ATOM 2326 C CA . ALA B 1 21 ? 12.625 32.062 10.352 1 39.5 21 ALA B CA 1
ATOM 2327 C C . ALA B 1 21 ? 14.016 31.438 10.273 1 39.5 21 ALA B C 1
ATOM 2329 O O . ALA B 1 21 ? 14.227 30.484 9.523 1 39.5 21 ALA B O 1
ATOM 2330 N N . LYS B 1 22 ? 15.117 32.094 10.641 1 39.28 22 LYS B N 1
ATOM 2331 C CA . LYS B 1 22 ? 16.484 31.578 10.562 1 39.28 22 LYS B CA 1
ATOM 2332 C C . LYS B 1 22 ? 16.641 30.312 11.406 1 39.28 22 LYS B C 1
ATOM 2334 O O . LYS B 1 22 ? 17.344 29.375 11.016 1 39.28 22 LYS B O 1
ATOM 2339 N N . THR B 1 23 ? 16.594 30.422 12.773 1 35.72 23 THR B N 1
ATOM 2340 C CA . THR B 1 23 ? 16.891 29.312 13.68 1 35.72 23 THR B CA 1
ATOM 2341 C C . THR B 1 23 ? 15.773 28.281 13.68 1 35.72 23 THR B C 1
ATOM 2343 O O . THR B 1 23 ? 15.414 27.75 14.727 1 35.72 23 THR B O 1
ATOM 2346 N N . LYS B 1 24 ? 14.688 28.516 13.109 1 40.28 24 LYS B N 1
ATOM 2347 C CA . LYS B 1 24 ? 13.742 27.406 12.992 1 40.28 24 LYS B CA 1
ATOM 2348 C C . LYS B 1 24 ? 14.445 26.125 12.562 1 40.28 24 LYS B C 1
ATOM 2350 O O . LYS B 1 24 ? 14.5 25.812 11.375 1 40.28 24 LYS B O 1
ATOM 2355 N N . GLU B 1 25 ? 15.57 25.891 12.945 1 41.41 25 GLU B N 1
ATOM 2356 C CA . GLU B 1 25 ? 16.266 24.625 12.859 1 41.41 25 GLU B CA 1
ATOM 2357 C C . GLU B 1 25 ? 15.312 23.453 13.07 1 41.41 25 GLU B C 1
ATOM 2359 O O . GLU B 1 25 ? 14.766 23.281 14.164 1 41.41 25 GLU B O 1
ATOM 2364 N N . GLN B 1 26 ? 14.328 23.297 12.359 1 46.28 26 GLN B N 1
ATOM 2365 C CA . GLN B 1 26 ? 13.516 22.094 12.523 1 46.28 26 GLN B CA 1
ATOM 2366 C C . GLN B 1 26 ? 14.359 20.906 12.984 1 46.28 26 GLN B C 1
ATOM 2368 O O . GLN B 1 26 ? 15.406 20.625 12.406 1 46.28 26 GLN B O 1
ATOM 2373 N N . PRO B 1 27 ? 14.25 20.594 14.32 1 56.41 27 PRO B N 1
ATOM 2374 C CA . PRO B 1 27 ? 15.016 19.562 15.008 1 56.41 27 PRO B CA 1
ATOM 2375 C C . PRO B 1 27 ? 15.164 18.281 14.18 1 56.41 27 PRO B C 1
ATOM 2377 O O . PRO B 1 27 ? 14.406 18.062 13.234 1 56.41 27 PRO B O 1
ATOM 2380 N N . ASP B 1 28 ? 16.297 17.656 14.422 1 66.88 28 ASP B N 1
ATOM 2381 C CA . ASP B 1 28 ? 16.641 16.328 13.945 1 66.88 28 ASP B CA 1
ATOM 2382 C C . ASP B 1 28 ? 15.469 15.367 14.078 1 66.88 28 ASP B C 1
ATOM 2384 O O . ASP B 1 28 ? 14.625 15.523 14.969 1 66.88 28 ASP B O 1
ATOM 2388 N N . VAL B 1 29 ? 15.195 14.711 13.023 1 75.69 29 VAL B N 1
ATOM 2389 C CA . VAL B 1 29 ? 14.188 13.656 13.07 1 75.69 29 VAL B CA 1
ATOM 2390 C C . VAL B 1 29 ? 14.336 12.852 14.359 1 75.69 29 VAL B C 1
ATOM 2392 O O . VAL B 1 29 ? 15.422 12.375 14.68 1 75.69 29 VAL B O 1
ATOM 2395 N N . PRO B 1 30 ? 13.359 12.914 15.148 1 83.5 30 PRO B N 1
ATOM 2396 C CA . PRO B 1 30 ? 13.414 12.156 16.406 1 83.5 30 PRO B CA 1
ATOM 2397 C C . PRO B 1 30 ? 13.281 10.648 16.203 1 83.5 30 PRO B C 1
ATOM 2399 O O . PRO B 1 30 ? 12.273 10.055 16.578 1 83.5 30 PRO B O 1
ATOM 2402 N N . TRP B 1 31 ? 14.266 10.023 15.836 1 84.19 31 TRP B N 1
ATOM 2403 C CA . TRP B 1 31 ? 14.273 8.617 15.43 1 84.19 31 TRP B CA 1
ATOM 2404 C C . TRP B 1 31 ? 13.9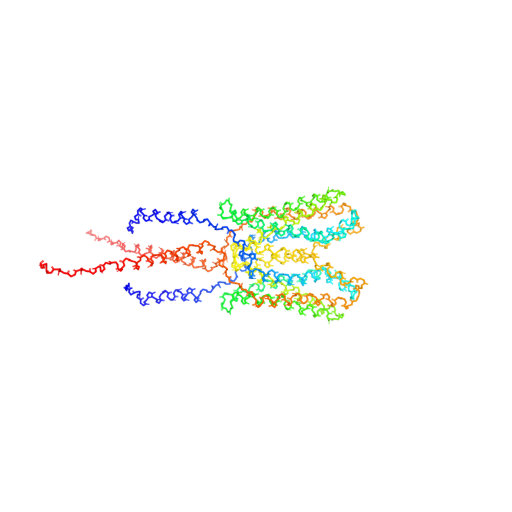14 7.711 16.609 1 84.19 31 TRP B C 1
ATOM 2406 O O . TRP B 1 31 ? 13.117 6.781 16.453 1 84.19 31 TRP B O 1
ATOM 2416 N N . ARG B 1 32 ? 14.477 7.965 17.656 1 86.81 32 ARG B N 1
ATOM 2417 C CA . ARG B 1 32 ? 14.219 7.113 18.812 1 86.81 32 ARG B CA 1
ATOM 2418 C C . ARG B 1 32 ? 12.742 7.145 19.188 1 86.81 32 ARG B C 1
ATOM 2420 O O . ARG B 1 32 ? 12.156 6.102 19.484 1 86.81 32 ARG B O 1
ATOM 2427 N N . ARG B 1 33 ? 12.156 8.227 19.094 1 89.06 33 ARG B N 1
ATOM 2428 C CA . ARG B 1 33 ? 10.758 8.375 19.469 1 89.06 33 ARG B CA 1
ATOM 2429 C C . ARG B 1 33 ? 9.836 7.773 18.406 1 89.06 33 ARG B C 1
ATOM 2431 O O . ARG B 1 33 ? 8.789 7.215 18.734 1 89.06 33 ARG B O 1
ATOM 2438 N N . ILE B 1 34 ? 10.242 7.906 17.234 1 87.62 34 ILE B N 1
ATOM 2439 C CA . ILE B 1 34 ? 9.445 7.371 16.141 1 87.62 34 ILE B CA 1
ATOM 2440 C C . ILE B 1 34 ? 9.453 5.844 16.188 1 87.62 34 ILE B C 1
ATOM 2442 O O . ILE B 1 34 ? 8.398 5.207 16.125 1 87.62 34 ILE B O 1
ATOM 2446 N N . ILE B 1 35 ? 10.633 5.254 16.438 1 87.31 35 ILE B N 1
ATOM 2447 C CA . ILE B 1 35 ? 10.773 3.801 16.375 1 87.31 35 ILE B CA 1
ATOM 2448 C C . ILE B 1 35 ? 10.164 3.176 17.625 1 87.31 35 ILE B C 1
ATOM 2450 O O . ILE B 1 35 ? 9.781 2.002 17.625 1 87.31 35 ILE B O 1
ATOM 2454 N N . THR B 1 36 ? 10.023 3.914 18.688 1 90.94 36 THR B N 1
ATOM 2455 C CA . THR B 1 36 ? 9.477 3.359 19.922 1 90.94 36 THR B CA 1
ATOM 2456 C C . THR B 1 36 ? 8.016 3.77 20.109 1 90.94 36 THR B C 1
ATOM 2458 O O . THR B 1 36 ? 7.395 3.432 21.109 1 90.94 36 THR B O 1
ATOM 2461 N N . SER B 1 37 ? 7.473 4.402 19.172 1 93.12 37 SER B N 1
ATOM 2462 C CA . SER B 1 37 ? 6.102 4.895 19.281 1 93.12 37 SER B CA 1
ATOM 2463 C C . SER B 1 37 ? 5.094 3.758 19.156 1 93.12 37 SER B C 1
ATOM 2465 O O . SER B 1 37 ? 5.031 3.082 18.125 1 93.12 37 SER B O 1
ATOM 2467 N N . VAL B 1 38 ? 4.305 3.604 20.172 1 94.31 38 VAL B N 1
ATOM 2468 C CA . VAL B 1 38 ? 3.303 2.545 20.219 1 94.31 38 VAL B CA 1
ATOM 2469 C C . VAL B 1 38 ? 2.264 2.771 19.125 1 94.31 38 VAL B C 1
ATOM 2471 O O . VAL B 1 38 ? 1.941 1.853 18.359 1 94.31 38 VAL B O 1
ATOM 2474 N N . PRO B 1 39 ? 1.803 3.979 18.875 1 94.5 39 PRO B N 1
ATOM 2475 C CA . PRO B 1 39 ? 0.808 4.188 17.812 1 94.5 39 PRO B CA 1
ATOM 2476 C C . PRO B 1 39 ? 1.33 3.816 16.438 1 94.5 39 PRO B C 1
ATOM 2478 O O . PRO B 1 39 ? 0.588 3.266 15.617 1 94.5 39 PRO B O 1
ATOM 2481 N N . ILE B 1 40 ? 2.562 4.102 16.188 1 93.94 40 ILE B N 1
ATOM 2482 C CA . ILE B 1 40 ? 3.123 3.75 14.891 1 93.94 40 ILE B CA 1
ATOM 2483 C C . ILE B 1 40 ? 3.113 2.232 14.719 1 93.94 40 ILE B C 1
ATOM 2485 O O . ILE B 1 40 ? 2.658 1.722 13.695 1 93.94 40 ILE B O 1
ATOM 2489 N N . TRP B 1 41 ? 3.504 1.551 15.758 1 94.44 41 TRP B N 1
ATOM 2490 C CA . TRP B 1 41 ? 3.604 0.099 15.648 1 94.44 41 TRP B CA 1
ATOM 2491 C C . TRP B 1 41 ? 2.219 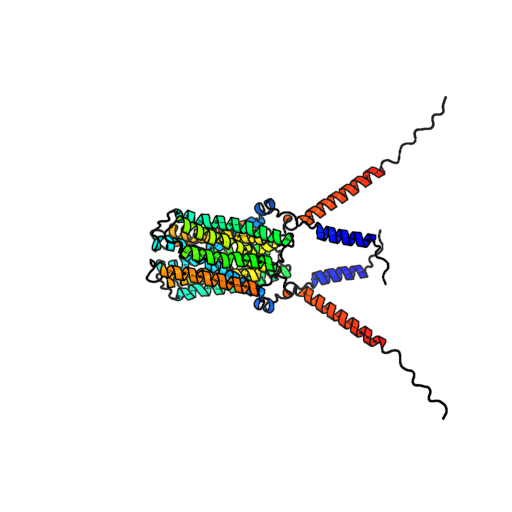-0.54 15.609 1 94.44 41 TRP B C 1
ATOM 2493 O O . TRP B 1 41 ? 2.039 -1.61 15.023 1 94.44 41 TRP B O 1
ATOM 2503 N N . MET B 1 42 ? 1.256 0.067 16.172 1 95.81 42 MET B N 1
ATOM 2504 C CA . MET B 1 42 ? -0.106 -0.451 16.078 1 95.81 42 MET B CA 1
ATOM 2505 C C . MET B 1 42 ? -0.627 -0.345 14.648 1 95.81 42 MET B C 1
ATOM 2507 O O . MET B 1 42 ? -1.321 -1.243 14.164 1 95.81 42 MET B O 1
ATOM 2511 N N . ASN B 1 43 ? -0.223 0.723 14.016 1 94.88 43 ASN B N 1
ATOM 2512 C CA . ASN B 1 43 ? -0.641 0.876 12.625 1 94.88 43 ASN B CA 1
ATOM 2513 C C . ASN B 1 43 ? 0.087 -0.104 11.711 1 94.88 43 ASN B C 1
ATOM 2515 O O . ASN B 1 43 ? -0.509 -0.651 10.781 1 94.88 43 ASN B O 1
ATOM 2519 N N . VAL B 1 44 ? 1.336 -0.322 12.008 1 92.69 44 VAL B N 1
ATOM 2520 C CA . VAL B 1 44 ? 2.117 -1.297 11.25 1 92.69 44 VAL B CA 1
ATOM 2521 C C . VAL B 1 44 ? 1.52 -2.689 11.43 1 92.69 44 VAL B C 1
ATOM 2523 O O . VAL B 1 44 ? 1.374 -3.439 10.461 1 92.69 44 VAL B O 1
ATOM 2526 N N . LEU B 1 45 ? 1.119 -2.969 12.602 1 93.69 45 LEU B N 1
ATOM 2527 C CA . LEU B 1 45 ? 0.515 -4.262 12.891 1 93.69 45 LEU B CA 1
ATOM 2528 C C . LEU B 1 45 ? -0.831 -4.41 12.195 1 93.69 45 LEU B C 1
ATOM 2530 O O . LEU B 1 45 ? -1.161 -5.484 11.688 1 93.69 45 LEU B O 1
ATOM 2534 N N . ALA B 1 46 ? -1.592 -3.361 12.242 1 94.06 46 ALA B N 1
ATOM 2535 C CA . ALA B 1 46 ? -2.875 -3.385 11.547 1 94.06 46 ALA B CA 1
ATOM 2536 C C . ALA B 1 46 ? -2.682 -3.631 10.047 1 94.06 46 ALA B C 1
ATOM 2538 O O . ALA B 1 46 ? -3.461 -4.355 9.43 1 94.06 46 ALA B O 1
ATOM 2539 N N . GLN B 1 47 ? -1.639 -3.025 9.555 1 92.12 47 GLN B N 1
ATOM 2540 C CA . GLN B 1 47 ? -1.323 -3.244 8.148 1 92.12 47 GLN B CA 1
ATOM 2541 C C . GLN B 1 47 ? -0.919 -4.695 7.895 1 92.12 47 GLN B C 1
ATOM 2543 O O . GLN B 1 47 ? -1.311 -5.285 6.887 1 92.12 47 GLN B O 1
ATOM 2548 N N . TRP B 1 48 ? -0.215 -5.227 8.797 1 91.75 48 TRP B N 1
ATOM 2549 C CA . TRP B 1 48 ? 0.203 -6.621 8.688 1 91.75 48 TRP B CA 1
ATOM 2550 C C . TRP B 1 48 ? -1.004 -7.543 8.562 1 91.75 48 TRP B C 1
ATOM 2552 O O . TRP B 1 48 ? -1.078 -8.359 7.637 1 91.75 48 TRP B O 1
ATOM 2562 N N . GLY B 1 49 ? -1.904 -7.41 9.422 1 91.88 49 GLY B N 1
ATOM 2563 C CA . GLY B 1 49 ? -3.1 -8.234 9.375 1 91.88 49 GLY B CA 1
ATOM 2564 C C . GLY B 1 49 ? -3.961 -7.973 8.156 1 91.88 49 GLY B C 1
ATOM 2565 O O . GLY B 1 49 ? -4.359 -8.906 7.457 1 91.88 49 GLY B O 1
ATOM 2566 N N . GLY B 1 50 ? -4.203 -6.719 7.906 1 90.12 50 GLY B N 1
ATOM 2567 C CA . GLY B 1 50 ? -5.051 -6.336 6.789 1 90.12 50 GLY B CA 1
ATOM 2568 C C . GLY B 1 50 ? -4.531 -6.816 5.449 1 90.12 50 GLY B C 1
ATOM 2569 O O . GLY B 1 50 ? -5.293 -7.332 4.629 1 90.12 50 GLY B O 1
ATOM 2570 N N . ILE B 1 51 ? -3.273 -6.738 5.289 1 87.94 51 ILE B N 1
ATOM 2571 C CA . ILE B 1 51 ? -2.682 -7.074 3.998 1 87.94 51 ILE B CA 1
ATOM 2572 C C . ILE B 1 51 ? -2.545 -8.594 3.871 1 87.94 51 ILE B C 1
ATOM 2574 O O . ILE B 1 51 ? -2.678 -9.141 2.777 1 87.94 51 ILE B O 1
ATOM 2578 N N . TRP B 1 52 ? -2.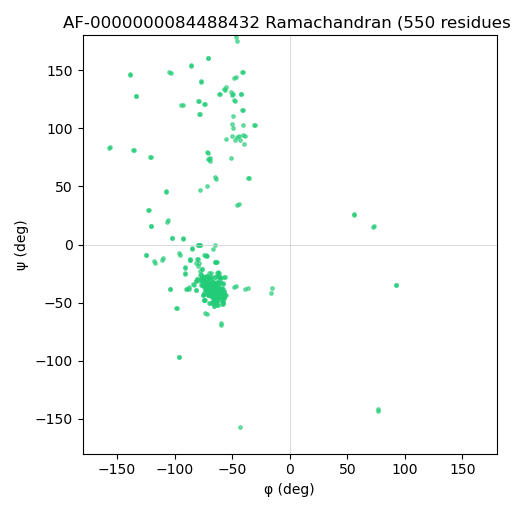371 -9.281 4.969 1 90.81 52 TRP B N 1
ATOM 2579 C CA . TRP B 1 52 ? -2.301 -10.734 4.93 1 90.81 52 TRP B CA 1
ATOM 2580 C C . TRP B 1 52 ? -3.564 -11.328 4.312 1 90.81 52 TRP B C 1
ATOM 2582 O O . TRP B 1 52 ? -3.49 -12.188 3.43 1 90.81 52 TRP B O 1
ATOM 2592 N N . GLY B 1 53 ? -4.656 -10.852 4.828 1 90.38 53 GLY B N 1
ATOM 2593 C CA . GLY B 1 53 ? -5.918 -11.352 4.305 1 90.38 53 GLY B CA 1
ATOM 2594 C C . GLY B 1 53 ? -6.133 -11 2.842 1 90.38 53 GLY B C 1
ATOM 2595 O O . GLY B 1 53 ? -6.551 -11.852 2.051 1 90.38 53 GLY B O 1
ATOM 2596 N N . PHE B 1 54 ? -5.793 -9.891 2.506 1 86.38 54 PHE B N 1
ATOM 2597 C CA . PHE B 1 54 ? -5.984 -9.398 1.146 1 86.38 54 PHE B CA 1
ATOM 2598 C C . PHE B 1 54 ? -5.121 -10.18 0.164 1 86.38 54 PHE B C 1
ATOM 2600 O O . PHE B 1 54 ? -5.609 -10.648 -0.866 1 86.38 54 PHE B O 1
ATOM 2607 N N . PHE B 1 55 ? -3.906 -10.406 0.508 1 82 55 PHE B N 1
ATOM 2608 C CA . PHE B 1 55 ? -2.994 -11.102 -0.391 1 82 55 PHE B CA 1
ATOM 2609 C C . PHE B 1 55 ? -3.344 -12.586 -0.479 1 82 55 PHE B C 1
ATOM 2611 O O . PHE B 1 55 ? -3.166 -13.211 -1.527 1 82 55 PHE B O 1
ATOM 2618 N N . THR B 1 56 ? -3.82 -13.117 0.587 1 87.31 56 THR B N 1
ATOM 2619 C CA . THR B 1 56 ? -4.262 -14.5 0.552 1 87.31 56 THR B CA 1
ATOM 2620 C C . THR B 1 56 ? -5.348 -14.703 -0.503 1 87.31 56 THR B C 1
ATOM 2622 O O . THR B 1 56 ? -5.266 -15.617 -1.323 1 87.31 56 THR B O 1
ATOM 2625 N N . ILE B 1 57 ? -6.27 -13.82 -0.509 1 84.06 57 ILE B N 1
ATOM 2626 C CA . ILE B 1 57 ? -7.383 -13.898 -1.444 1 84.06 57 ILE B CA 1
ATOM 2627 C C . ILE B 1 57 ? -6.895 -13.594 -2.859 1 84.06 57 ILE B C 1
ATOM 2629 O O . ILE B 1 57 ? -7.199 -14.336 -3.799 1 84.06 57 ILE B O 1
ATOM 2633 N N . MET B 1 58 ? -6.125 -12.672 -3.002 1 76.56 58 MET B N 1
ATOM 2634 C CA . MET B 1 58 ? -5.699 -12.188 -4.312 1 76.56 58 MET B CA 1
ATOM 2635 C C . MET B 1 58 ? -4.82 -13.219 -5.016 1 76.56 58 MET B C 1
ATOM 2637 O O . MET B 1 58 ? -4.93 -13.406 -6.227 1 76.56 58 MET B O 1
ATOM 2641 N N . THR B 1 59 ? -4.023 -13.844 -4.336 1 73.19 59 THR B N 1
ATOM 2642 C CA . THR B 1 59 ? -3.047 -14.727 -4.961 1 73.19 59 THR B CA 1
ATOM 2643 C C . THR B 1 59 ? -3.6 -16.141 -5.086 1 73.19 59 THR B C 1
ATOM 2645 O O . THR B 1 59 ? -3.211 -16.891 -5.984 1 73.19 59 THR B O 1
ATOM 2648 N N . HIS B 1 60 ? -4.535 -16.516 -4.242 1 79.88 60 HIS B N 1
ATOM 2649 C CA . HIS B 1 60 ? -4.84 -17.953 -4.211 1 79.88 60 HIS B CA 1
ATOM 2650 C C . HIS B 1 60 ? -6.324 -18.203 -4.461 1 79.88 60 HIS B C 1
ATOM 2652 O O . HIS B 1 60 ? -6.738 -19.344 -4.656 1 79.88 60 HIS B O 1
ATOM 2658 N N . ALA B 1 61 ? -7.133 -17.172 -4.477 1 78.5 61 ALA B N 1
ATOM 2659 C CA . ALA B 1 61 ? -8.562 -17.391 -4.672 1 78.5 61 ALA B CA 1
ATOM 2660 C C . ALA B 1 61 ? -8.836 -18.109 -5.988 1 78.5 61 ALA B C 1
ATOM 2662 O O . ALA B 1 61 ? -9.586 -19.094 -6.023 1 78.5 61 ALA B O 1
ATOM 2663 N N . PRO B 1 62 ? -8.164 -17.688 -7.062 1 73.69 62 PRO B N 1
ATOM 2664 C CA . PRO B 1 62 ? -8.422 -18.406 -8.312 1 73.69 62 PRO B CA 1
ATOM 2665 C C . PRO B 1 62 ? -8.008 -19.875 -8.242 1 73.69 62 PRO B C 1
ATOM 2667 O O . PRO B 1 62 ? -8.711 -20.75 -8.766 1 73.69 62 PRO B O 1
ATOM 2670 N N . GLN B 1 63 ? -6.922 -20.109 -7.621 1 76.25 63 GLN B N 1
ATOM 2671 C CA . GLN B 1 63 ? -6.441 -21.484 -7.453 1 76.25 63 GLN B CA 1
ATOM 2672 C C . GLN B 1 63 ? -7.391 -22.297 -6.574 1 76.25 63 GLN B C 1
ATOM 2674 O O . GLN B 1 63 ? -7.652 -23.469 -6.852 1 76.25 63 GLN B O 1
ATOM 2679 N N . TYR B 1 64 ? -7.84 -21.719 -5.562 1 84.06 64 TYR B N 1
ATOM 2680 C CA . TYR B 1 64 ? -8.781 -22.359 -4.656 1 84.06 64 TYR B CA 1
ATOM 2681 C C . TYR B 1 64 ? -10.055 -22.766 -5.387 1 84.06 64 TYR B C 1
ATOM 2683 O O . TYR B 1 64 ? -10.539 -23.891 -5.23 1 84.06 64 TYR B O 1
ATOM 2691 N N . PHE B 1 65 ? -10.555 -21.984 -6.203 1 83.06 65 PHE B N 1
ATOM 2692 C CA . PHE B 1 65 ? -11.805 -22.25 -6.91 1 83.06 65 PHE B CA 1
ATOM 2693 C C . PHE B 1 65 ? -11.594 -23.312 -7.988 1 83.06 65 PHE B C 1
ATOM 2695 O O . PHE B 1 65 ? -12.445 -24.172 -8.203 1 83.06 65 PHE B O 1
ATOM 2702 N N . LYS B 1 66 ? -10.484 -23.234 -8.57 1 82.62 66 LYS B N 1
ATOM 2703 C CA . LYS B 1 66 ? -10.211 -24.188 -9.641 1 82.62 66 LYS B CA 1
ATOM 2704 C C . LYS B 1 66 ? -9.914 -25.578 -9.086 1 82.62 66 LYS B C 1
ATOM 2706 O O . LYS B 1 66 ? -10.5 -26.562 -9.523 1 82.62 66 LYS B O 1
ATOM 2711 N N . ILE B 1 67 ? -9.102 -25.641 -8.164 1 81.62 67 ILE B N 1
ATOM 2712 C CA . ILE B 1 67 ? -8.578 -26.922 -7.707 1 81.62 67 ILE B CA 1
ATOM 2713 C C . ILE B 1 67 ? -9.586 -27.578 -6.762 1 81.62 67 ILE B C 1
ATOM 2715 O O . ILE B 1 67 ? -9.812 -28.797 -6.836 1 81.62 67 ILE B O 1
ATOM 2719 N N . VAL B 1 68 ? -10.188 -26.828 -5.965 1 82.69 68 VAL B N 1
ATOM 2720 C CA . VAL B 1 68 ? -11.055 -27.406 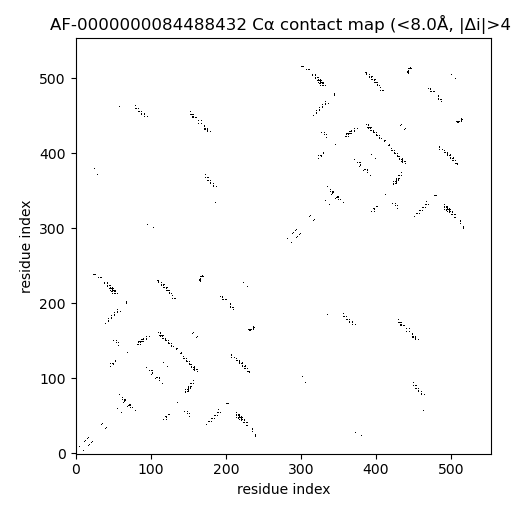-4.941 1 82.69 68 VAL B CA 1
ATOM 2721 C C . VAL B 1 68 ? -12.461 -27.594 -5.508 1 82.69 68 VAL B C 1
ATOM 2723 O O . VAL B 1 68 ? -13.102 -28.625 -5.266 1 82.69 68 VAL B O 1
ATOM 2726 N N . HIS B 1 69 ? -12.891 -26.641 -6.305 1 84.19 69 HIS B N 1
ATOM 2727 C CA . HIS B 1 69 ? -14.281 -26.703 -6.746 1 84.19 69 HIS B CA 1
ATOM 2728 C C . HIS B 1 69 ? -14.375 -27.031 -8.227 1 84.19 69 HIS B C 1
ATOM 2730 O O . HIS B 1 69 ? -15.453 -27.344 -8.734 1 84.19 69 HIS B O 1
ATOM 2736 N N . GLY B 1 70 ? -13.227 -26.969 -8.945 1 81.19 70 GLY B N 1
ATOM 2737 C CA . GLY B 1 70 ? -13.211 -27.297 -10.359 1 81.19 70 GLY B CA 1
ATOM 2738 C C . GLY B 1 70 ? -13.875 -26.25 -11.227 1 81.19 70 GLY B C 1
ATOM 2739 O O . GLY B 1 70 ? -14.391 -26.562 -12.297 1 81.19 70 GLY B O 1
ATOM 2740 N N . TRP B 1 71 ? -14.055 -25.109 -10.609 1 77.62 71 TRP B N 1
ATOM 2741 C CA . TRP B 1 71 ? -14.68 -24.047 -11.375 1 77.62 71 TRP B CA 1
ATOM 2742 C C . TRP B 1 71 ? -13.68 -23.406 -12.328 1 77.62 71 TRP B C 1
ATOM 2744 O O . TRP B 1 71 ? -12.539 -23.125 -11.953 1 77.62 71 TRP B O 1
ATOM 2754 N N . ASP B 1 72 ? -13.828 -23.562 -13.688 1 65.44 72 ASP B N 1
ATOM 2755 C CA . ASP B 1 72 ? -13 -22.859 -14.656 1 65.44 72 ASP B CA 1
ATOM 2756 C C . ASP B 1 72 ? -13.336 -21.375 -14.688 1 65.44 72 ASP B C 1
ATOM 2758 O O . ASP B 1 72 ? -14.305 -20.953 -15.312 1 65.44 72 ASP B O 1
ATOM 2762 N N . ILE B 1 73 ? -13.008 -20.828 -13.883 1 56.03 73 ILE B N 1
ATOM 2763 C CA . ILE B 1 73 ? -13.383 -19.422 -13.789 1 56.03 73 ILE B CA 1
ATOM 2764 C C . ILE B 1 73 ? -12.766 -18.641 -14.945 1 56.03 73 ILE B C 1
ATOM 2766 O O . ILE B 1 73 ? -11.539 -18.484 -15.008 1 56.03 73 ILE B O 1
ATOM 2770 N N . LYS B 1 74 ? -12.977 -18.984 -16.312 1 49.84 74 LYS B N 1
ATOM 2771 C CA . LYS B 1 74 ? -12.711 -18 -17.359 1 49.84 74 LYS B CA 1
ATOM 2772 C C . LYS B 1 74 ? -12.609 -16.594 -16.781 1 49.84 74 LYS B C 1
ATOM 2774 O O . LYS B 1 74 ? -11.914 -15.734 -17.328 1 49.84 74 LYS B O 1
ATOM 2779 N N . ALA B 1 75 ? -13.43 -16.281 -15.914 1 47.88 75 ALA B N 1
ATOM 2780 C CA . ALA B 1 75 ? -13.945 -15.133 -15.172 1 47.88 75 ALA B CA 1
ATOM 2781 C C . ALA B 1 75 ? -12.859 -14.531 -14.281 1 47.88 75 ALA B C 1
ATOM 2783 O O . ALA B 1 75 ? -13.156 -13.781 -13.352 1 47.88 75 ALA B O 1
ATOM 2784 N N . THR B 1 76 ? -11.711 -15.078 -14.289 1 50.62 76 THR B N 1
ATOM 2785 C CA . THR B 1 76 ? -10.523 -14.531 -13.641 1 50.62 76 THR B CA 1
ATOM 2786 C C . THR B 1 76 ? -10.5 -13.008 -13.75 1 50.62 76 THR B C 1
ATOM 2788 O O . THR B 1 76 ? -10.133 -12.32 -12.797 1 50.62 76 THR B O 1
ATOM 2791 N N . GLY B 1 77 ? -11.008 -12.664 -15 1 53.41 77 GLY B N 1
ATOM 2792 C CA . GLY B 1 77 ? -11.109 -11.219 -15.148 1 53.41 77 GLY B CA 1
ATOM 2793 C C . GLY B 1 77 ? -12.125 -10.602 -14.203 1 53.41 77 GLY B C 1
ATOM 2794 O O . GLY B 1 77 ? -11.867 -9.547 -13.617 1 53.41 77 GLY B O 1
ATOM 2795 N N . LEU B 1 78 ? -13.289 -11.305 -14.156 1 55.94 78 LEU B N 1
ATOM 2796 C CA . LEU B 1 78 ? -14.32 -10.773 -13.266 1 55.94 78 LEU B CA 1
ATOM 2797 C C . LEU B 1 78 ? -13.859 -10.844 -11.812 1 55.94 78 LEU B C 1
ATOM 2799 O O . LEU B 1 78 ? -14.047 -9.891 -11.055 1 55.94 78 LEU B O 1
ATOM 2803 N N . LEU B 1 79 ? -13.328 -12.039 -11.484 1 60.81 79 LEU B N 1
ATOM 2804 C CA . LEU B 1 79 ? -12.844 -12.211 -10.125 1 60.81 79 LEU B CA 1
ATOM 2805 C C . LEU B 1 79 ? -11.711 -11.234 -9.828 1 60.81 79 LEU B C 1
ATOM 2807 O O . LEU B 1 79 ? -11.555 -10.781 -8.688 1 60.81 79 LEU B O 1
ATOM 2811 N N . SER B 1 80 ? -11.125 -10.867 -10.93 1 61.56 80 SER B N 1
ATOM 2812 C CA . SER B 1 80 ? -10.008 -9.977 -10.648 1 61.56 80 SER B CA 1
ATOM 2813 C C . SER B 1 80 ? -10.445 -8.516 -10.656 1 61.56 80 SER B C 1
ATOM 2815 O O . SER B 1 80 ? -9.875 -7.684 -9.945 1 61.56 80 SER B O 1
ATOM 2817 N N . GLY B 1 81 ? -11.602 -8.328 -11.312 1 69.94 81 GLY B N 1
ATOM 2818 C CA . GLY B 1 81 ? -11.945 -6.922 -11.461 1 69.94 81 GLY B CA 1
ATOM 2819 C C . GLY B 1 81 ? -13.039 -6.469 -10.516 1 69.94 81 GLY B C 1
ATOM 2820 O O . GLY B 1 81 ? -12.938 -5.398 -9.914 1 69.94 81 GLY B O 1
ATOM 2821 N N . MET B 1 82 ? -14 -7.32 -10.312 1 78.69 82 MET B N 1
ATOM 2822 C CA . MET B 1 82 ? -15.195 -6.895 -9.586 1 78.69 82 MET B CA 1
ATOM 2823 C C . MET B 1 82 ? -14.875 -6.652 -8.109 1 78.69 82 MET B C 1
ATOM 2825 O O . MET B 1 82 ? -15.234 -5.609 -7.559 1 78.69 82 MET B O 1
ATOM 2829 N N . PRO B 1 83 ? -14.219 -7.625 -7.48 1 82.38 83 PRO B N 1
ATOM 2830 C CA . PRO B 1 83 ? -13.891 -7.375 -6.074 1 82.38 83 PRO B CA 1
ATOM 2831 C C . PRO B 1 83 ? -13.07 -6.105 -5.879 1 82.38 83 PRO B C 1
ATOM 2833 O O . PRO B 1 83 ? -13.266 -5.383 -4.895 1 82.38 83 PRO B O 1
ATOM 2836 N N . HIS B 1 84 ? -12.32 -5.754 -6.867 1 79.69 84 HIS B N 1
ATOM 2837 C CA . HIS B 1 84 ? -11.438 -4.594 -6.746 1 79.69 84 HIS B CA 1
ATOM 2838 C C . HIS B 1 84 ? -12.203 -3.295 -6.98 1 79.69 84 HIS B C 1
ATOM 2840 O O . HIS B 1 84 ? -11.891 -2.266 -6.379 1 79.69 84 HIS B O 1
ATOM 2846 N N . ILE B 1 85 ? -13.164 -3.369 -7.781 1 81.94 85 ILE B N 1
ATOM 2847 C CA . ILE B 1 85 ? -14.016 -2.209 -7.996 1 81.94 85 ILE B CA 1
ATOM 2848 C C . ILE B 1 85 ? -14.836 -1.934 -6.738 1 81.94 85 ILE B C 1
ATOM 2850 O O . ILE B 1 85 ? -14.992 -0.78 -6.332 1 81.94 85 ILE B O 1
ATOM 2854 N N . LEU B 1 86 ? -15.328 -3.006 -6.227 1 86.88 86 LEU B N 1
ATOM 2855 C CA . LEU B 1 86 ? -16.078 -2.857 -4.98 1 86.88 86 LEU B CA 1
ATOM 2856 C C . LEU B 1 86 ? -15.18 -2.33 -3.867 1 86.88 86 LEU B C 1
ATOM 2858 O O . LEU B 1 86 ? -15.617 -1.538 -3.031 1 86.88 86 LEU B O 1
ATOM 2862 N N . ARG B 1 87 ? -13.961 -2.773 -3.887 1 86.75 87 ARG B N 1
ATOM 2863 C CA . ARG B 1 87 ? -13 -2.293 -2.904 1 86.75 87 ARG B CA 1
ATOM 2864 C C . ARG B 1 87 ? -12.766 -0.794 -3.053 1 86.75 87 ARG B C 1
ATOM 2866 O O . ARG B 1 87 ? -12.672 -0.074 -2.057 1 86.75 87 ARG B O 1
ATOM 2873 N N . PHE B 1 88 ? -12.727 -0.361 -4.262 1 83.81 88 PHE B N 1
ATOM 2874 C CA . PHE B 1 88 ? -12.547 1.06 -4.535 1 83.81 88 PHE B CA 1
ATOM 2875 C C . PHE B 1 88 ? -13.734 1.864 -4.035 1 83.81 88 PHE B C 1
ATOM 2877 O O . PHE B 1 88 ? -13.57 2.885 -3.367 1 83.81 88 PHE B O 1
ATOM 2884 N N . GLY B 1 89 ? -14.875 1.41 -4.398 1 87.5 89 GLY B N 1
ATOM 2885 C CA . GLY B 1 89 ? -16.078 2.068 -3.922 1 87.5 89 GLY B CA 1
ATOM 2886 C C . GLY B 1 89 ? -16.172 2.115 -2.408 1 87.5 89 GLY B C 1
ATOM 2887 O O . GLY B 1 89 ? -16.531 3.148 -1.836 1 87.5 89 GLY B O 1
ATOM 2888 N N . PHE B 1 90 ? -15.836 1.054 -1.831 1 89.88 90 PHE B N 1
ATOM 2889 C CA . PHE B 1 90 ? -15.883 0.982 -0.375 1 89.88 90 PHE B CA 1
ATOM 2890 C C . PHE B 1 90 ? -14.859 1.922 0.249 1 89.88 90 PHE B C 1
ATOM 2892 O O . PHE B 1 90 ? -15.117 2.521 1.295 1 89.88 90 PHE B O 1
ATOM 2899 N N . SER B 1 91 ? -13.719 1.955 -0.315 1 88.06 91 SER B N 1
ATOM 2900 C CA . SER B 1 91 ? -12.672 2.85 0.176 1 88.06 91 SER B CA 1
ATOM 2901 C C . SER B 1 91 ? -13.141 4.301 0.164 1 88.06 91 SER B C 1
ATOM 2903 O O . SER B 1 91 ? -12.938 5.031 1.139 1 88.06 91 SER B O 1
ATOM 2905 N N . LEU B 1 92 ? -13.766 4.699 -0.891 1 85.19 92 LEU B N 1
ATOM 2906 C CA . LEU B 1 92 ? -14.258 6.066 -1.008 1 85.19 92 LEU B CA 1
ATOM 2907 C C . LEU B 1 92 ? -15.375 6.336 0 1 85.19 92 LEU B C 1
ATOM 2909 O O . LEU B 1 92 ? -15.367 7.367 0.674 1 85.19 92 LEU B O 1
ATOM 2913 N N . LEU B 1 93 ? -16.203 5.359 0.086 1 87.38 93 LEU B N 1
ATOM 2914 C CA . LEU B 1 93 ? -17.344 5.512 0.982 1 87.38 93 LEU B CA 1
ATOM 2915 C C . LEU B 1 93 ? -16.875 5.582 2.436 1 87.38 93 LEU B C 1
ATOM 2917 O O . LEU B 1 93 ? -17.375 6.406 3.209 1 87.38 93 LEU B O 1
ATOM 2921 N N . PHE B 1 94 ? -15.992 4.73 2.777 1 90.31 94 PHE B N 1
ATOM 2922 C CA . PHE B 1 94 ? -15.547 4.695 4.164 1 90.31 94 PHE B CA 1
ATOM 2923 C C . PHE B 1 94 ? -14.703 5.918 4.496 1 90.31 94 PHE B C 1
ATOM 2925 O O . PHE B 1 94 ? -14.719 6.406 5.629 1 90.31 94 PHE B O 1
ATOM 2932 N N . SER B 1 95 ? -13.961 6.336 3.539 1 85.88 95 SER B N 1
ATOM 2933 C CA . SER B 1 95 ? -13.203 7.566 3.744 1 85.88 95 SER B CA 1
ATOM 2934 C C . SER B 1 95 ? -14.133 8.758 3.967 1 85.88 95 SER B C 1
ATOM 2936 O O . SER B 1 95 ? -13.883 9.586 4.844 1 85.88 95 SER B O 1
ATOM 2938 N N . GLN B 1 96 ? -15.195 8.82 3.199 1 85.56 96 GLN B N 1
ATOM 2939 C CA . GLN B 1 96 ? -16.172 9.883 3.369 1 85.56 96 GLN B CA 1
ATOM 2940 C C . GLN B 1 96 ? -16.891 9.766 4.715 1 85.56 96 GLN B C 1
ATOM 2942 O O . GLN B 1 96 ? -17.172 10.773 5.367 1 85.56 96 GLN B O 1
ATOM 2947 N N . LEU B 1 97 ? -17.172 8.57 5.008 1 88.31 97 LEU B N 1
ATOM 2948 C CA . LEU B 1 97 ? -17.797 8.344 6.301 1 88.31 97 LEU B CA 1
ATOM 2949 C C . LEU B 1 97 ? -16.891 8.781 7.438 1 88.31 97 LEU B C 1
ATOM 2951 O O . LEU B 1 97 ? -17.344 9.391 8.406 1 88.31 97 LEU B O 1
ATOM 2955 N N . GLY B 1 98 ? -15.664 8.438 7.371 1 87.31 98 GLY B N 1
ATOM 2956 C CA . GLY B 1 98 ? -14.703 8.875 8.375 1 87.31 98 GLY B CA 1
ATOM 2957 C C . GLY B 1 98 ? -14.633 10.391 8.516 1 87.31 98 GLY B C 1
ATOM 2958 O O . GLY B 1 98 ? -14.664 10.914 9.625 1 87.31 98 GLY B O 1
ATOM 2959 N N . ASP B 1 99 ? -14.578 11.023 7.414 1 80.31 99 ASP B N 1
ATOM 2960 C CA . ASP B 1 99 ? -14.531 12.477 7.41 1 80.31 99 ASP B CA 1
ATOM 2961 C C . ASP B 1 99 ? -15.805 13.078 8 1 80.31 99 ASP B C 1
ATOM 2963 O O . ASP B 1 99 ? -15.75 14.062 8.734 1 80.31 99 ASP B O 1
ATOM 2967 N N . TYR B 1 100 ? -16.875 12.469 7.605 1 83.38 100 TYR B N 1
ATOM 2968 C CA . TYR B 1 100 ? -18.156 12.914 8.125 1 83.38 100 TYR B CA 1
ATOM 2969 C C . TYR B 1 100 ? -18.219 12.766 9.633 1 83.38 100 TYR B C 1
ATOM 2971 O O . TYR B 1 100 ? -18.672 13.672 10.336 1 83.38 100 TYR B O 1
ATOM 2979 N N . LEU B 1 101 ? -17.75 11.68 10.117 1 88.31 101 LEU B N 1
ATOM 2980 C CA . LEU B 1 101 ? -17.781 11.406 11.547 1 88.31 101 LEU B CA 1
ATOM 2981 C C . LEU B 1 101 ? -16.844 12.344 12.305 1 88.31 101 LEU B C 1
ATOM 2983 O O . LEU B 1 101 ? -17.141 12.75 13.43 1 88.31 101 LEU B O 1
ATOM 2987 N N . LEU B 1 102 ? -15.789 12.672 11.68 1 84.56 102 LEU B N 1
ATOM 2988 C CA . LEU B 1 102 ? -14.836 13.586 12.305 1 84.56 102 LEU B CA 1
ATOM 2989 C C . LEU B 1 102 ? -15.359 15.016 12.289 1 84.56 102 LEU B C 1
ATOM 2991 O O . LEU B 1 102 ? -15.281 15.727 13.297 1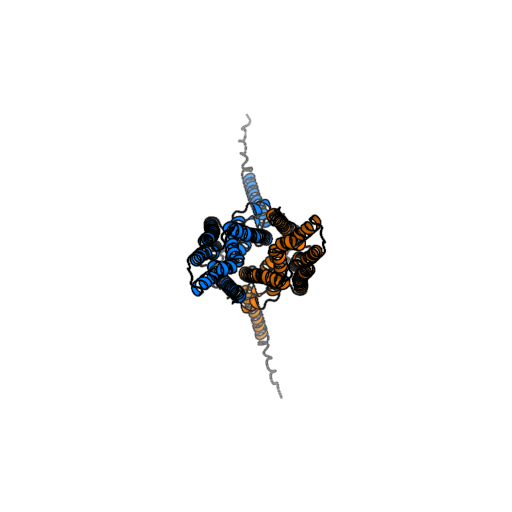 84.56 102 LEU B O 1
ATOM 2995 N N . GLU B 1 103 ? -15.906 15.359 11.227 1 79.56 103 GLU B N 1
ATOM 2996 C CA . GLU B 1 103 ? -16.422 16.719 11.062 1 79.56 103 GLU B CA 1
ATOM 2997 C C . GLU B 1 103 ? -17.641 16.953 11.93 1 79.56 103 GLU B C 1
ATOM 2999 O O . GLU B 1 103 ? -17.859 18.062 12.422 1 79.56 103 GLU B O 1
ATOM 3004 N N . SER B 1 104 ? -18.469 15.922 12.047 1 84 104 SER B N 1
ATOM 3005 C CA . SER B 1 104 ? -19.672 16.047 12.852 1 84 104 SER B CA 1
ATOM 3006 C C . SER B 1 104 ? -19.359 15.891 14.336 1 84 104 SER B C 1
ATOM 3008 O O . SER B 1 104 ? -20.266 15.938 15.18 1 84 104 SER B O 1
ATOM 3010 N N . ASN B 1 105 ? -18.109 15.664 14.68 1 84.88 105 ASN B N 1
ATOM 3011 C CA . ASN B 1 105 ? -17.641 15.492 16.047 1 84.88 105 ASN B CA 1
ATOM 3012 C C . ASN B 1 105 ? -18.391 14.375 16.766 1 84.88 105 ASN B C 1
ATOM 3014 O O . ASN B 1 105 ? -18.703 14.492 17.953 1 84.88 105 ASN B O 1
ATOM 3018 N N . ARG B 1 106 ? -18.859 13.508 16.062 1 86.88 106 ARG B N 1
ATOM 3019 C CA . ARG B 1 106 ? -19.562 12.375 16.656 1 86.88 106 ARG B CA 1
ATOM 3020 C C . ARG B 1 106 ? -18.594 11.367 17.25 1 86.88 106 ARG B C 1
ATOM 3022 O O . ARG B 1 106 ? -18.938 10.648 18.188 1 86.88 106 ARG B O 1
ATOM 3029 N N . MET B 1 107 ? -17.469 11.336 16.656 1 90.69 107 MET B N 1
ATOM 3030 C CA . MET B 1 107 ? -16.438 10.406 17.109 1 90.69 107 MET B CA 1
ATOM 3031 C C . MET B 1 107 ? -15.062 11.062 17.109 1 90.69 107 MET B C 1
ATOM 3033 O O . MET B 1 107 ? -14.789 11.938 16.281 1 90.69 107 MET B O 1
ATOM 3037 N N . SER B 1 108 ? -14.305 10.633 18.062 1 91.31 108 SER B N 1
ATOM 3038 C CA . SER B 1 108 ? -12.93 11.109 18.094 1 91.31 108 SER B CA 1
ATOM 3039 C C . SER B 1 108 ? -12.109 10.508 16.953 1 91.31 108 SER B C 1
ATOM 3041 O O . SER B 1 108 ? -12.523 9.523 16.328 1 91.31 108 SER B O 1
ATOM 3043 N N . ARG B 1 109 ? -11.023 11.133 16.656 1 90.5 109 ARG B N 1
ATOM 3044 C CA . ARG B 1 109 ? -10.133 10.625 15.617 1 90.5 109 ARG B CA 1
ATOM 3045 C C . ARG B 1 109 ? -9.711 9.188 15.914 1 90.5 109 ARG B C 1
ATOM 3047 O O . ARG B 1 109 ? -9.75 8.328 15.031 1 90.5 109 ARG B O 1
ATOM 3054 N N . THR B 1 110 ? -9.383 8.93 17.125 1 94.62 110 THR B N 1
ATOM 3055 C CA . THR B 1 110 ? -8.945 7.598 17.531 1 94.62 110 THR B CA 1
ATOM 3056 C C . THR B 1 110 ? -10.055 6.574 17.297 1 94.62 110 THR B C 1
ATOM 3058 O O . THR B 1 110 ? -9.805 5.492 16.766 1 94.62 110 THR B O 1
ATOM 3061 N N . ASN B 1 111 ? -11.266 6.91 17.594 1 94.94 111 ASN B N 1
ATOM 3062 C CA . ASN B 1 111 ? -12.375 5.969 17.469 1 94.94 111 ASN B CA 1
ATOM 3063 C C . ASN B 1 111 ? -12.742 5.727 16 1 94.94 111 ASN B C 1
ATOM 3065 O O . ASN B 1 111 ? -13.164 4.625 15.641 1 94.94 111 ASN B O 1
ATOM 3069 N N . VAL B 1 112 ? -12.625 6.75 15.219 1 93.81 112 VAL B N 1
ATOM 3070 C CA . VAL B 1 112 ? -12.898 6.582 13.797 1 93.81 112 VAL B CA 1
ATOM 3071 C C . VAL B 1 112 ? -11.883 5.621 13.188 1 93.81 112 VAL B C 1
ATOM 3073 O O . VAL B 1 112 ? -12.242 4.742 12.398 1 93.81 112 VAL B O 1
ATOM 3076 N N . ARG B 1 113 ? -10.602 5.742 13.555 1 95.38 113 ARG B N 1
ATOM 3077 C CA . ARG B 1 113 ? -9.555 4.867 13.039 1 95.38 113 ARG B CA 1
ATOM 3078 C C . ARG B 1 113 ? -9.742 3.439 13.547 1 95.38 113 ARG B C 1
ATOM 3080 O O . ARG B 1 113 ? -9.539 2.479 12.797 1 95.38 113 ARG B O 1
ATOM 3087 N N . LYS B 1 114 ? -10.148 3.35 14.797 1 95.62 114 LYS B N 1
ATOM 3088 C CA . LYS B 1 114 ? -10.406 2.027 15.359 1 95.62 114 LYS B CA 1
ATOM 3089 C C . LYS B 1 114 ? -11.562 1.343 14.648 1 95.62 114 LYS B C 1
ATOM 3091 O O . LYS B 1 114 ? -11.523 0.134 14.406 1 95.62 114 LYS B O 1
ATOM 3096 N N . LEU B 1 115 ? -12.555 2.082 14.375 1 94.38 115 LEU B N 1
ATOM 3097 C CA . LEU B 1 115 ? -13.688 1.537 13.641 1 94.38 115 LEU B CA 1
ATOM 3098 C C . LEU B 1 115 ? -13.25 1.035 12.266 1 94.38 115 LEU B C 1
ATOM 3100 O O . LEU B 1 115 ? -13.664 -0.039 11.828 1 94.38 115 LEU B O 1
ATOM 3104 N N . ALA B 1 116 ? -12.469 1.831 11.609 1 94.38 116 ALA B N 1
ATOM 3105 C CA . ALA B 1 116 ? -11.984 1.457 10.281 1 94.38 116 ALA B CA 1
ATOM 3106 C C . ALA B 1 116 ? -11.141 0.183 10.344 1 94.38 116 ALA B C 1
ATOM 3108 O O . ALA B 1 116 ? -11.32 -0.721 9.523 1 94.38 116 ALA B O 1
ATOM 3109 N N . VAL B 1 117 ? -10.266 0.087 11.297 1 95 117 VAL B N 1
ATOM 3110 C CA . VAL B 1 117 ? -9.391 -1.074 11.422 1 95 117 VAL B CA 1
ATOM 3111 C C . VAL B 1 117 ? -10.219 -2.307 11.781 1 95 117 VAL B C 1
ATOM 3113 O O . VAL B 1 117 ? -9.992 -3.395 11.25 1 95 117 VAL B O 1
ATOM 3116 N N . THR B 1 118 ? -11.156 -2.141 12.672 1 92.19 118 THR B N 1
ATOM 3117 C CA . THR B 1 118 ? -12.031 -3.252 13.031 1 92.19 118 THR B CA 1
ATOM 3118 C C . THR B 1 118 ? -12.781 -3.771 11.812 1 92.19 118 THR B C 1
ATOM 3120 O O . THR B 1 118 ? -12.898 -4.984 11.617 1 92.19 118 THR B O 1
ATOM 3123 N N . HIS B 1 119 ? -13.227 -2.881 11.102 1 90.81 119 HIS B N 1
ATOM 3124 C CA . HIS B 1 119 ? -13.961 -3.242 9.891 1 90.81 119 HIS B CA 1
ATOM 3125 C C . HIS B 1 119 ? -13.055 -3.959 8.891 1 90.81 119 HIS B C 1
ATOM 3127 O O . HIS B 1 119 ? -13.414 -5.016 8.375 1 90.81 119 HIS B O 1
ATOM 3133 N N . CYS B 1 120 ? -11.891 -3.424 8.617 1 90.5 120 CYS B N 1
ATOM 3134 C CA . CYS B 1 120 ? -11.023 -3.965 7.574 1 90.5 120 CYS B CA 1
ATOM 3135 C C . CYS B 1 120 ? -10.367 -5.258 8.031 1 90.5 120 CYS B C 1
ATOM 3137 O O . CYS B 1 120 ? -10.047 -6.121 7.215 1 90.5 120 CYS B O 1
ATOM 3139 N N . CYS B 1 121 ? -10.18 -5.402 9.375 1 92.44 121 CYS B N 1
ATOM 3140 C CA . CYS B 1 121 ? -9.5 -6.598 9.867 1 92.44 121 CYS B CA 1
ATOM 3141 C C . CYS B 1 121 ? -10.5 -7.637 10.352 1 92.44 121 CYS B C 1
ATOM 3143 O O . CYS B 1 121 ? -10.594 -8.727 9.789 1 92.44 121 CYS B O 1
ATOM 3145 N N . THR B 1 122 ? -11.422 -7.344 11.266 1 90.56 122 THR B N 1
ATOM 3146 C CA . THR B 1 122 ? -12.289 -8.328 11.906 1 90.56 122 THR B CA 1
ATOM 3147 C C . THR B 1 122 ? -13.375 -8.789 10.938 1 90.56 122 THR B C 1
ATOM 3149 O O . THR B 1 122 ? -13.602 -9.992 10.773 1 90.56 122 THR B O 1
ATOM 3152 N N . ILE B 1 123 ? -14.047 -7.859 10.273 1 93.88 123 ILE B N 1
ATOM 3153 C CA . ILE B 1 123 ? -15.117 -8.242 9.359 1 93.88 123 ILE B CA 1
ATOM 3154 C C . ILE B 1 123 ? -14.539 -9.023 8.188 1 93.88 123 ILE B C 1
ATOM 3156 O O . ILE B 1 123 ? -15.125 -10.016 7.738 1 93.88 123 ILE B O 1
ATOM 3160 N N . GLN B 1 124 ? -13.391 -8.578 7.656 1 95 124 GLN B N 1
ATOM 3161 C CA . GLN B 1 124 ? -12.742 -9.312 6.574 1 95 124 GLN B CA 1
ATOM 3162 C C . GLN B 1 124 ? -12.445 -10.75 6.988 1 95 124 GLN B C 1
ATOM 3164 O O . GLN B 1 124 ? -12.695 -11.688 6.227 1 95 124 GLN B O 1
ATOM 3169 N N . GLY B 1 125 ? -11.922 -10.883 8.211 1 95 125 GLY B N 1
ATOM 3170 C CA . GLY B 1 125 ? -11.633 -12.219 8.703 1 95 125 GLY B CA 1
ATOM 3171 C C . GLY B 1 125 ? -12.852 -13.117 8.773 1 95 125 GLY B C 1
ATOM 3172 O O . GLY B 1 125 ? -12.812 -14.266 8.344 1 95 125 GLY B O 1
ATOM 3173 N N . LEU B 1 126 ? -13.961 -12.617 9.219 1 94.31 126 LEU B N 1
ATOM 3174 C CA . LEU B 1 126 ? -15.195 -13.391 9.336 1 94.31 126 LEU B CA 1
ATOM 3175 C C . LEU B 1 126 ? -15.727 -13.773 7.961 1 94.31 126 LEU B C 1
ATOM 3177 O O . LEU B 1 126 ? -16.234 -14.883 7.773 1 94.31 126 LEU B O 1
ATOM 3181 N N . LEU B 1 127 ? -15.617 -12.891 7.051 1 95.81 127 LEU B N 1
ATOM 3182 C CA . LEU B 1 127 ? -16.062 -13.172 5.688 1 95.81 127 LEU B CA 1
ATOM 3183 C C . LEU B 1 127 ? -15.188 -14.25 5.047 1 95.81 127 LEU B C 1
ATOM 3185 O O . LEU B 1 127 ? -15.672 -15.062 4.266 1 95.81 127 LEU B O 1
ATOM 3189 N N . MET B 1 128 ? -13.898 -14.227 5.383 1 94.31 128 MET B N 1
ATOM 3190 C CA . MET B 1 128 ? -13.008 -15.258 4.871 1 94.31 128 MET B CA 1
ATOM 3191 C C . MET B 1 128 ? -13.391 -16.625 5.422 1 94.31 128 MET B C 1
ATOM 3193 O O . MET B 1 128 ? -13.32 -17.641 4.707 1 94.31 128 MET B O 1
ATOM 3197 N N . LEU B 1 129 ? -13.797 -16.625 6.645 1 94.94 129 LEU B N 1
ATOM 3198 C CA . LEU B 1 129 ? -14.281 -17.891 7.199 1 94.94 129 LEU B CA 1
ATOM 3199 C C . LEU B 1 129 ? -15.578 -18.328 6.516 1 94.94 129 LEU B C 1
ATOM 3201 O O . LEU B 1 129 ? -15.797 -19.516 6.301 1 94.94 129 LEU B O 1
ATOM 3205 N N . GLY B 1 130 ? -16.422 -17.344 6.23 1 94.44 130 GLY B N 1
ATOM 3206 C CA . GLY B 1 130 ? -17.609 -17.672 5.449 1 94.44 130 GLY B CA 1
ATOM 3207 C C . GLY B 1 130 ? -17.297 -18.281 4.102 1 94.44 130 GLY B C 1
ATOM 3208 O O . GLY B 1 130 ? -17.969 -19.219 3.656 1 94.44 130 GLY B O 1
ATOM 3209 N N . LEU B 1 131 ? -16.25 -17.797 3.473 1 92.19 131 LEU B N 1
ATOM 3210 C CA . LEU B 1 131 ? -15.797 -18.344 2.195 1 92.19 131 LEU B CA 1
ATOM 3211 C C . LEU B 1 131 ? -15.289 -19.766 2.361 1 92.19 131 LEU B C 1
ATOM 3213 O O . LEU B 1 131 ? -15.602 -20.641 1.546 1 92.19 131 LEU B O 1
ATOM 3217 N N . ALA B 1 132 ? -14.562 -20 3.428 1 91.12 132 ALA B N 1
ATOM 3218 C CA . ALA B 1 132 ? -13.984 -21.312 3.691 1 91.12 132 ALA B CA 1
ATOM 3219 C C . ALA B 1 132 ? -15.07 -22.359 3.883 1 91.12 132 ALA B C 1
ATOM 3221 O O . ALA B 1 132 ? -14.867 -23.531 3.566 1 91.12 132 ALA B O 1
ATOM 3222 N N . TYR B 1 133 ? -16.234 -21.906 4.285 1 92.38 133 TYR B N 1
ATOM 3223 C CA . TYR B 1 133 ? -17.281 -22.875 4.609 1 92.38 133 TYR B CA 1
ATOM 3224 C C . TYR B 1 133 ? -18.516 -22.656 3.73 1 92.38 133 TYR B C 1
ATOM 3226 O O . TYR B 1 133 ? -19.625 -23.062 4.086 1 92.38 133 TYR B O 1
ATOM 3234 N N . SER B 1 134 ? -18.359 -21.922 2.652 1 88 134 SER B N 1
ATOM 3235 C CA . SER B 1 134 ? -19.484 -21.625 1.764 1 88 134 SER B CA 1
ATOM 3236 C C . SER B 1 134 ? -19.891 -22.859 0.966 1 88 134 SER B C 1
ATOM 3238 O O . SER B 1 134 ? -20.953 -22.859 0.33 1 88 134 SER B O 1
ATOM 3240 N N . GLY B 1 135 ? -19.172 -23.906 0.987 1 82.56 135 GLY B N 1
ATOM 3241 C CA . GLY B 1 135 ? -19.547 -25.109 0.267 1 82.56 135 GLY B CA 1
ATOM 3242 C C . GLY B 1 135 ? -19.297 -25.016 -1.226 1 82.56 135 GLY B C 1
ATOM 3243 O O . GLY B 1 135 ? -18.297 -24.438 -1.656 1 82.56 135 GLY B O 1
ATOM 3244 N N . CYS B 1 136 ? -20.234 -25.594 -2.053 1 82.75 136 CYS B N 1
ATOM 3245 C CA . CYS B 1 136 ? -19.984 -25.734 -3.482 1 82.75 136 CYS B CA 1
ATOM 3246 C C . CYS B 1 136 ? -20.812 -24.75 -4.281 1 82.75 136 CYS B C 1
ATOM 3248 O O . CYS B 1 136 ? -20.953 -24.891 -5.5 1 82.75 136 CYS B O 1
ATOM 3250 N N . ASN B 1 137 ? -21.25 -23.734 -3.564 1 86.88 137 ASN B N 1
ATOM 3251 C CA . ASN B 1 137 ? -22.047 -22.734 -4.285 1 86.88 137 ASN B CA 1
ATOM 3252 C C . ASN B 1 137 ? -21.172 -21.594 -4.809 1 86.88 137 ASN B C 1
ATOM 3254 O O . ASN B 1 137 ? -20.641 -20.812 -4.023 1 86.88 137 ASN B O 1
ATOM 3258 N N . TYR B 1 138 ? -21.203 -21.469 -6.066 1 84.56 138 TYR B N 1
ATOM 3259 C CA . TYR B 1 138 ? -20.359 -20.5 -6.762 1 84.56 138 TYR B CA 1
ATOM 3260 C C . TYR B 1 138 ? -20.75 -19.078 -6.375 1 84.56 138 TYR B C 1
ATOM 3262 O O . TYR B 1 138 ? -19.875 -18.266 -6.027 1 84.56 138 TYR B O 1
ATOM 3270 N N . THR B 1 139 ? -22 -18.781 -6.453 1 85.31 139 THR B N 1
ATOM 3271 C CA . THR B 1 139 ? -22.469 -17.422 -6.195 1 85.31 139 THR B CA 1
ATOM 3272 C C . THR B 1 139 ? -22.156 -17 -4.762 1 85.31 139 THR B C 1
ATOM 3274 O O . THR B 1 139 ? -21.688 -15.891 -4.531 1 85.31 139 THR B O 1
ATOM 3277 N N . THR B 1 140 ? -22.391 -17.906 -3.879 1 89.94 140 THR B N 1
ATOM 3278 C CA . THR B 1 140 ? -22.109 -17.609 -2.479 1 89.94 140 THR B CA 1
ATOM 3279 C C . THR B 1 140 ? -20.625 -17.375 -2.26 1 89.94 140 THR B C 1
ATOM 3281 O O . THR B 1 140 ? -20.234 -16.453 -1.537 1 89.94 140 THR B O 1
ATOM 3284 N N . ALA B 1 141 ? -19.781 -18.141 -2.891 1 88.62 141 ALA B N 1
ATOM 3285 C CA . ALA B 1 141 ? -18.344 -18 -2.754 1 88.62 141 ALA B CA 1
ATOM 3286 C C . ALA B 1 141 ? -17.859 -16.656 -3.291 1 88.62 141 ALA B C 1
ATOM 3288 O O . ALA B 1 141 ? -17.047 -15.984 -2.65 1 88.62 141 ALA B O 1
ATOM 3289 N N . ILE B 1 142 ? -18.438 -16.234 -4.359 1 85.88 142 ILE B N 1
ATOM 3290 C CA . ILE B 1 142 ? -18.016 -14.984 -4.992 1 85.88 142 ILE B CA 1
ATOM 3291 C C . ILE B 1 142 ? -18.484 -13.797 -4.148 1 85.88 142 ILE B C 1
ATOM 3293 O O . ILE B 1 142 ? -17.781 -12.789 -4.047 1 85.88 142 ILE B O 1
ATOM 3297 N N . ILE B 1 143 ? -19.562 -13.945 -3.564 1 90.12 143 ILE B N 1
ATOM 3298 C CA . ILE B 1 143 ? -20.078 -12.883 -2.711 1 90.12 143 ILE B CA 1
ATOM 3299 C C . ILE B 1 143 ? -19.188 -12.719 -1.488 1 90.12 143 ILE B C 1
ATOM 3301 O O . ILE B 1 143 ? -18.812 -11.602 -1.127 1 90.12 143 ILE B O 1
ATOM 3305 N N . PHE B 1 144 ? -18.828 -13.828 -0.889 1 92.44 144 PHE B N 1
ATOM 3306 C CA . PHE B 1 144 ? -17.953 -13.773 0.274 1 92.44 144 PHE B CA 1
ATOM 3307 C C . PHE B 1 144 ? -16.578 -13.227 -0.109 1 92.44 144 PHE B C 1
ATOM 3309 O O . PHE B 1 144 ? -16 -12.406 0.615 1 92.44 144 PHE B O 1
ATOM 3316 N N . LEU B 1 145 ? -16.141 -13.688 -1.237 1 89.62 145 LEU B N 1
ATOM 3317 C CA . LEU B 1 145 ? -14.844 -13.219 -1.718 1 89.62 145 LEU B CA 1
ATOM 3318 C C . LEU B 1 145 ? -14.883 -11.719 -1.995 1 89.62 145 LEU B C 1
ATOM 3320 O O . LEU B 1 145 ? -14.016 -10.977 -1.523 1 89.62 145 LEU B O 1
ATOM 3324 N N . SER B 1 146 ? -15.859 -11.266 -2.699 1 89.56 146 SER B N 1
ATOM 3325 C CA . SER B 1 146 ? -15.984 -9.867 -3.08 1 89.56 146 SER B CA 1
ATOM 3326 C C . SER B 1 146 ? -16.188 -8.977 -1.858 1 89.56 146 SER B C 1
ATOM 3328 O O . SER B 1 146 ? -15.609 -7.895 -1.766 1 89.56 146 SER B O 1
ATOM 3330 N N . ALA B 1 147 ? -16.953 -9.445 -0.976 1 93.12 147 ALA B N 1
ATOM 3331 C CA . ALA B 1 147 ? -17.203 -8.68 0.246 1 93.12 147 ALA B CA 1
ATOM 3332 C C . ALA B 1 147 ? -15.945 -8.578 1.093 1 93.12 147 ALA B C 1
ATOM 3334 O O . ALA B 1 147 ? -15.672 -7.527 1.681 1 93.12 147 ALA B O 1
ATOM 3335 N N . ALA B 1 148 ? -15.227 -9.672 1.149 1 93.06 148 ALA B N 1
ATOM 3336 C CA . ALA B 1 148 ? -13.984 -9.672 1.923 1 93.06 148 ALA B CA 1
ATOM 3337 C C . ALA B 1 148 ? -12.969 -8.695 1.339 1 93.06 148 ALA B C 1
ATOM 3339 O O . ALA B 1 148 ? -12.312 -7.957 2.078 1 93.06 148 ALA B O 1
ATOM 3340 N N . VAL B 1 149 ? -12.898 -8.633 0.051 1 89.19 149 VAL B N 1
ATOM 3341 C CA . VAL B 1 149 ? -11.984 -7.719 -0.623 1 89.19 149 VAL B CA 1
ATOM 3342 C C . VAL B 1 149 ? -12.477 -6.281 -0.468 1 89.19 149 VAL B C 1
ATOM 3344 O O . VAL B 1 149 ? -11.68 -5.371 -0.198 1 89.19 149 VAL B O 1
ATOM 3347 N N . ALA B 1 150 ? -13.758 -6.098 -0.574 1 90.81 150 ALA B N 1
ATOM 3348 C CA . ALA B 1 150 ? -14.352 -4.766 -0.511 1 90.81 150 ALA B CA 1
ATOM 3349 C C . ALA B 1 150 ? -14.117 -4.121 0.852 1 90.81 150 ALA B C 1
ATOM 3351 O O . ALA B 1 150 ? -13.719 -2.955 0.936 1 90.81 150 ALA B O 1
ATOM 3352 N N . VAL B 1 151 ? -14.273 -4.836 1.856 1 92.31 151 VAL B N 1
ATOM 3353 C CA . VAL B 1 151 ? -14.188 -4.273 3.199 1 92.31 151 VAL B CA 1
ATOM 3354 C C . VAL B 1 151 ? -12.742 -3.883 3.5 1 92.31 151 VAL B C 1
ATOM 3356 O O . VAL B 1 151 ? -12.484 -2.996 4.32 1 92.31 151 VAL B O 1
ATOM 3359 N N . ASN B 1 152 ? -11.797 -4.504 2.836 1 90.62 152 ASN B N 1
ATOM 3360 C CA . ASN B 1 152 ? -10.391 -4.156 3.004 1 90.62 152 ASN B CA 1
ATOM 3361 C C . ASN B 1 152 ? -10.102 -2.74 2.514 1 90.62 152 ASN B C 1
ATOM 3363 O O . ASN B 1 152 ? -9.086 -2.145 2.891 1 90.62 152 ASN B O 1
ATOM 3367 N N . GLY B 1 153 ? -10.984 -2.184 1.79 1 88.69 153 GLY B N 1
ATOM 3368 C CA . GLY B 1 153 ? -10.828 -0.826 1.296 1 88.69 153 GLY B CA 1
ATOM 3369 C C . GLY B 1 153 ? -10.781 0.21 2.404 1 88.69 153 GLY B C 1
ATOM 3370 O O . GLY B 1 153 ? -10.305 1.326 2.197 1 88.69 153 GLY B O 1
ATOM 3371 N N . ALA B 1 154 ? -11.172 -0.17 3.576 1 90 154 ALA B N 1
ATOM 3372 C CA . ALA B 1 154 ? -11.203 0.75 4.711 1 90 154 ALA B CA 1
ATOM 3373 C C . ALA B 1 154 ? -9.805 0.954 5.281 1 90 154 ALA B C 1
ATOM 3375 O O . ALA B 1 154 ? -9.609 1.762 6.195 1 90 154 ALA B O 1
ATOM 3376 N N . VAL B 1 155 ? -8.82 0.303 4.723 1 87.75 155 VAL B N 1
ATOM 3377 C CA . VAL B 1 155 ? -7.445 0.372 5.219 1 87.75 155 VAL B CA 1
ATOM 3378 C C . VAL B 1 155 ? -6.93 1.805 5.105 1 87.75 155 VAL B C 1
ATOM 3380 O O . VAL B 1 155 ? -6.172 2.266 5.965 1 87.75 155 VAL B O 1
ATOM 3383 N N . SER B 1 156 ? -7.355 2.533 4.113 1 86.94 156 SER B N 1
ATOM 3384 C CA . SER B 1 156 ? -6.891 3.9 3.908 1 86.94 156 SER B CA 1
ATOM 3385 C C . SER B 1 156 ? -7.371 4.82 5.027 1 86.94 156 SER B C 1
ATOM 3387 O O . SER B 1 156 ? -6.645 5.727 5.445 1 86.94 156 SER B O 1
ATOM 3389 N N . THR B 1 157 ? -8.516 4.516 5.496 1 89.19 157 THR B N 1
ATOM 3390 C CA . THR B 1 157 ? -9.117 5.34 6.539 1 89.19 157 THR B CA 1
ATOM 3391 C C . THR B 1 157 ? -8.656 4.891 7.922 1 89.19 157 THR B C 1
ATOM 3393 O O . THR B 1 157 ? -8.758 5.645 8.891 1 89.19 157 THR B O 1
ATOM 3396 N N . GLY B 1 158 ? -8.062 3.76 8.016 1 93.25 158 GLY B N 1
ATOM 3397 C CA . GLY B 1 158 ? -7.609 3.223 9.289 1 93.25 158 GLY B CA 1
ATOM 3398 C C . GLY B 1 158 ? -6.145 3.506 9.57 1 93.25 158 GLY B C 1
ATOM 3399 O O . GLY B 1 158 ? -5.781 4.625 9.938 1 93.25 158 GLY B O 1
ATOM 3400 N N . PRO B 1 159 ? -5.359 2.525 9.25 1 92.25 159 PRO B N 1
ATOM 3401 C CA . PRO B 1 159 ? -3.957 2.666 9.648 1 92.25 159 PRO B CA 1
ATOM 3402 C C . PRO B 1 159 ? -3.234 3.766 8.875 1 92.25 159 PRO B C 1
ATOM 3404 O O . PRO B 1 159 ? -2.418 4.492 9.445 1 92.25 159 PRO B O 1
ATOM 3407 N N . LEU B 1 160 ? -3.551 4 7.664 1 90.69 160 LEU B N 1
ATOM 3408 C CA . LEU B 1 160 ? -2.82 4.977 6.863 1 90.69 160 LEU B CA 1
ATOM 3409 C C . LEU B 1 160 ? -3.207 6.398 7.258 1 90.69 160 LEU B C 1
ATOM 3411 O O . LEU B 1 160 ? -2.342 7.262 7.414 1 90.69 160 LEU B O 1
ATOM 3415 N N . ALA B 1 161 ? -4.43 6.582 7.422 1 91.25 161 ALA B N 1
ATOM 3416 C CA . ALA B 1 161 ? -4.875 7.895 7.883 1 91.25 161 ALA B CA 1
ATOM 3417 C C . ALA B 1 161 ? -4.402 8.164 9.305 1 91.25 161 ALA B C 1
ATOM 3419 O O . ALA B 1 161 ? -4.098 9.305 9.664 1 91.25 161 ALA B O 1
ATOM 3420 N N . SER B 1 162 ? -4.367 7.121 10.055 1 94.19 162 SER B N 1
ATOM 3421 C CA . SER B 1 162 ? -3.912 7.266 11.43 1 94.19 162 SER B CA 1
ATOM 3422 C C . SER B 1 162 ? -2.463 7.738 11.484 1 94.19 162 SER B C 1
ATOM 3424 O O . SER B 1 162 ? -2.096 8.531 12.359 1 94.19 162 SER B O 1
ATOM 3426 N N . LEU B 1 163 ? -1.683 7.312 10.625 1 93.12 163 LEU B N 1
ATOM 3427 C CA . LEU B 1 163 ? -0.281 7.715 10.578 1 93.12 163 LEU B CA 1
ATOM 3428 C C . LEU B 1 163 ? -0.153 9.203 10.258 1 93.12 163 LEU B C 1
ATOM 3430 O O . LEU B 1 163 ? 0.746 9.875 10.758 1 93.12 163 LEU B O 1
ATOM 3434 N N . VAL B 1 164 ? -1.094 9.648 9.438 1 88.19 164 VAL B N 1
ATOM 3435 C CA . VAL B 1 164 ? -1.105 11.062 9.07 1 88.19 164 VAL B CA 1
ATOM 3436 C C . VAL B 1 164 ? -1.559 11.906 10.266 1 88.19 164 VAL B C 1
ATOM 3438 O O . VAL B 1 164 ? -1.035 12.992 10.492 1 88.19 164 VAL B O 1
ATOM 3441 N N . ASP B 1 165 ? -2.467 11.312 11.023 1 90.31 165 ASP B N 1
ATOM 3442 C CA . ASP B 1 165 ? -2.977 12 12.203 1 90.31 165 ASP B CA 1
ATOM 3443 C C . ASP B 1 165 ? -1.896 12.125 13.273 1 90.31 165 ASP B C 1
ATOM 3445 O O . ASP B 1 165 ? -1.772 13.164 13.93 1 90.31 165 ASP B O 1
ATOM 3449 N N . ILE B 1 166 ? -1.162 11.125 13.477 1 91.62 166 ILE B N 1
ATOM 3450 C CA . ILE B 1 166 ? -0.253 11.039 14.617 1 91.62 166 ILE B CA 1
ATOM 3451 C C . ILE B 1 166 ? 0.971 11.922 14.367 1 91.62 166 ILE B C 1
ATOM 3453 O O . ILE B 1 166 ? 1.523 12.508 15.297 1 91.62 166 ILE B O 1
ATOM 3457 N N . SER B 1 167 ? 1.375 12 13.109 1 88.5 167 SER B N 1
ATOM 3458 C CA . SER B 1 167 ? 2.547 12.812 12.797 1 88.5 167 SER B CA 1
ATOM 3459 C C . SER B 1 167 ? 2.537 13.25 11.336 1 88.5 167 SER B C 1
ATOM 3461 O O . SER B 1 167 ? 3.248 12.68 10.508 1 88.5 167 SER B O 1
ATOM 3463 N N . PRO B 1 168 ? 1.847 14.273 11.094 1 83.81 168 PRO B N 1
ATOM 3464 C CA . PRO B 1 168 ? 1.788 14.766 9.719 1 83.81 168 PRO B CA 1
ATOM 3465 C C . PRO B 1 168 ? 3.162 15.148 9.164 1 83.81 168 PRO B C 1
ATOM 3467 O O . PRO B 1 168 ? 3.426 14.977 7.977 1 83.81 168 PRO B O 1
ATOM 3470 N N . ASN B 1 169 ? 4.113 15.578 10.094 1 81.44 169 ASN B N 1
ATOM 3471 C CA . ASN B 1 169 ? 5.43 16.031 9.648 1 81.44 169 ASN B CA 1
ATOM 3472 C C . ASN B 1 169 ? 6.32 14.859 9.258 1 81.44 169 ASN B C 1
ATOM 3474 O O . ASN B 1 169 ? 7.199 15 8.398 1 81.44 169 ASN B O 1
ATOM 3478 N N . TYR B 1 170 ? 6.027 13.719 9.875 1 86.31 170 TYR B N 1
ATOM 3479 C CA . TYR B 1 170 ? 6.852 12.547 9.602 1 86.31 170 TYR B CA 1
ATOM 3480 C C . TYR B 1 170 ? 6.004 11.391 9.086 1 86.31 170 TYR B C 1
ATOM 3482 O O . TYR B 1 170 ? 6.316 10.219 9.336 1 86.31 170 TYR B O 1
ATOM 3490 N N . ALA B 1 171 ? 4.914 11.805 8.398 1 87.31 171 ALA B N 1
ATOM 3491 C CA . ALA B 1 171 ? 3.979 10.797 7.906 1 87.31 171 ALA B CA 1
ATOM 3492 C C . ALA B 1 171 ? 4.652 9.867 6.906 1 87.31 171 ALA B C 1
ATOM 3494 O O . ALA B 1 171 ? 4.324 8.68 6.84 1 87.31 171 ALA B O 1
ATOM 3495 N N . SER B 1 172 ? 5.645 10.391 6.23 1 85.06 172 SER B N 1
ATOM 3496 C CA . SER B 1 172 ? 6.312 9.586 5.211 1 85.06 172 SER B CA 1
ATOM 3497 C C . SER B 1 172 ? 7.059 8.406 5.836 1 85.06 172 SER B C 1
ATOM 3499 O O . SER B 1 172 ? 7.113 7.324 5.254 1 85.06 172 SER B O 1
ATOM 3501 N N . ILE B 1 173 ? 7.621 8.617 6.965 1 85.06 173 ILE B N 1
ATOM 3502 C CA . ILE B 1 173 ? 8.367 7.559 7.637 1 85.06 173 ILE B CA 1
ATOM 3503 C C . ILE B 1 173 ? 7.422 6.434 8.039 1 85.06 173 ILE B C 1
ATOM 3505 O O . ILE B 1 173 ? 7.703 5.258 7.805 1 85.06 173 ILE B O 1
ATOM 3509 N N . GLY B 1 174 ? 6.27 6.82 8.602 1 89.62 174 GLY B N 1
ATOM 3510 C CA . GLY B 1 174 ? 5.277 5.82 8.961 1 89.62 174 GLY B CA 1
ATOM 3511 C C . GLY B 1 174 ? 4.723 5.07 7.758 1 89.62 174 GLY B C 1
ATOM 3512 O O . GLY B 1 174 ? 4.586 3.846 7.797 1 89.62 174 GLY B O 1
ATOM 3513 N N . LEU B 1 175 ? 4.461 5.859 6.742 1 88.06 175 LEU B N 1
ATOM 3514 C CA . LEU B 1 175 ? 3.943 5.254 5.52 1 88.06 175 LEU B CA 1
ATOM 3515 C C . LEU B 1 175 ? 4.98 4.328 4.891 1 88.06 175 LEU B C 1
ATOM 3517 O O . LEU B 1 175 ? 4.629 3.281 4.34 1 88.06 175 LEU B O 1
ATOM 3521 N N . GLY B 1 176 ? 6.23 4.746 5.02 1 84.38 176 GLY B N 1
ATOM 3522 C CA . GLY B 1 176 ? 7.301 3.885 4.539 1 84.38 176 GLY B CA 1
ATOM 3523 C C . GLY B 1 176 ? 7.395 2.572 5.293 1 84.38 176 GLY B C 1
ATOM 3524 O O . GLY B 1 176 ? 7.562 1.512 4.684 1 84.38 176 GLY B O 1
ATOM 3525 N N . MET B 1 177 ? 7.262 2.602 6.574 1 85.81 177 MET B N 1
ATOM 3526 C CA . MET B 1 177 ? 7.281 1.396 7.395 1 85.81 177 MET B CA 1
ATOM 3527 C C . MET B 1 177 ? 6.121 0.472 7.035 1 85.81 177 MET B C 1
ATOM 3529 O O . MET B 1 177 ? 6.301 -0.741 6.922 1 85.81 177 MET B O 1
ATOM 3533 N N . CYS B 1 178 ? 4.977 1.051 6.824 1 88 178 CYS B N 1
ATOM 3534 C CA . CYS B 1 178 ? 3.807 0.265 6.453 1 88 178 CYS B CA 1
ATOM 3535 C C . CYS B 1 178 ? 3.994 -0.381 5.086 1 88 178 CYS B C 1
ATOM 3537 O O . CYS B 1 178 ? 3.623 -1.538 4.887 1 88 178 CYS B O 1
ATOM 3539 N N . ASN B 1 179 ? 4.566 0.343 4.227 1 81.75 179 ASN B N 1
ATOM 3540 C CA . ASN B 1 179 ? 4.793 -0.191 2.887 1 81.75 179 ASN B CA 1
ATOM 3541 C C . ASN B 1 179 ? 5.785 -1.351 2.906 1 81.75 179 ASN B C 1
ATOM 3543 O O . ASN B 1 179 ? 5.648 -2.301 2.133 1 81.75 179 ASN B O 1
ATOM 3547 N N . THR B 1 180 ? 6.746 -1.209 3.756 1 76.19 180 THR B N 1
ATOM 3548 C CA . THR B 1 180 ? 7.707 -2.301 3.885 1 76.19 180 THR B CA 1
ATOM 3549 C C . THR B 1 180 ? 7.016 -3.572 4.371 1 76.19 180 THR B C 1
ATOM 3551 O O . THR B 1 180 ? 7.305 -4.668 3.889 1 76.19 180 THR B O 1
ATOM 3554 N N . ILE B 1 181 ? 6.176 -3.408 5.301 1 82.5 181 ILE B N 1
ATOM 3555 C CA . ILE B 1 181 ? 5.426 -4.551 5.812 1 82.5 181 ILE B CA 1
ATOM 3556 C C . ILE B 1 181 ? 4.562 -5.145 4.699 1 82.5 181 ILE B C 1
ATOM 3558 O O . ILE B 1 181 ? 4.438 -6.363 4.586 1 82.5 181 ILE B O 1
ATOM 3562 N N . VAL B 1 182 ? 4.023 -4.277 3.92 1 78.06 182 VAL B N 1
ATOM 3563 C CA . VAL B 1 182 ? 3.195 -4.73 2.807 1 78.06 182 VAL B CA 1
ATOM 3564 C C . VAL B 1 182 ? 4.023 -5.602 1.866 1 78.06 182 VAL B C 1
ATOM 3566 O O . VAL B 1 182 ? 3.578 -6.672 1.449 1 78.06 182 VAL B O 1
ATOM 3569 N N . ALA B 1 183 ? 5.203 -5.164 1.593 1 75 183 ALA B N 1
ATOM 3570 C CA . ALA B 1 183 ? 6.094 -5.91 0.709 1 75 183 ALA B CA 1
ATOM 3571 C C . ALA B 1 183 ? 6.453 -7.266 1.312 1 75 183 ALA B C 1
ATOM 3573 O O . ALA B 1 183 ? 6.438 -8.281 0.617 1 75 183 ALA B O 1
ATOM 3574 N N . LEU B 1 184 ? 6.707 -7.266 2.521 1 76.94 184 LEU B N 1
ATOM 3575 C CA . LEU B 1 184 ? 7.109 -8.492 3.203 1 76.94 184 LEU B CA 1
ATOM 3576 C C . LEU B 1 184 ? 5.957 -9.492 3.244 1 76.94 184 LEU B C 1
ATOM 3578 O O . LEU B 1 184 ? 6.152 -10.68 2.979 1 76.94 184 LEU B O 1
ATOM 3582 N N . VAL B 1 185 ? 4.832 -8.984 3.578 1 82.31 185 VAL B N 1
ATOM 3583 C CA . VAL B 1 185 ? 3.66 -9.852 3.643 1 82.31 185 VAL B CA 1
ATOM 3584 C C . VAL B 1 185 ? 3.316 -10.367 2.244 1 82.31 185 VAL B C 1
ATOM 3586 O O . VAL B 1 185 ? 2.879 -11.508 2.082 1 82.31 185 VAL B O 1
ATOM 3589 N N . GLY B 1 186 ? 3.531 -9.602 1.249 1 74.88 186 GLY B N 1
ATOM 3590 C CA . GLY B 1 186 ? 3.289 -10 -0.128 1 74.88 186 GLY B CA 1
ATOM 3591 C C . GLY B 1 186 ? 4.062 -11.242 -0.533 1 74.88 186 GLY B C 1
ATOM 3592 O O . GLY B 1 186 ? 3.553 -12.078 -1.282 1 74.88 186 GLY B O 1
ATOM 3593 N N . VAL B 1 187 ? 5.203 -11.375 0.007 1 71.5 187 VAL B N 1
ATOM 3594 C CA . VAL B 1 187 ? 6.027 -12.539 -0.321 1 71.5 187 VAL B CA 1
ATOM 3595 C C . VAL B 1 187 ? 5.711 -13.68 0.639 1 71.5 187 VAL B C 1
ATOM 3597 O O . VAL B 1 187 ? 5.672 -14.844 0.234 1 71.5 187 VAL B O 1
ATOM 3600 N N . LEU B 1 188 ? 5.496 -13.328 1.84 1 79.38 188 LEU B N 1
ATOM 3601 C CA . LEU B 1 188 ? 5.32 -14.328 2.885 1 79.38 188 LEU B CA 1
ATOM 3602 C C . LEU B 1 188 ? 3.994 -15.062 2.713 1 79.38 188 LEU B C 1
ATOM 3604 O O . LEU B 1 188 ? 3.916 -16.266 2.947 1 79.38 188 LEU B O 1
ATOM 3608 N N . THR B 1 189 ? 3.002 -14.414 2.311 1 84.19 189 THR B N 1
ATOM 3609 C CA . THR B 1 189 ? 1.665 -15 2.27 1 84.19 189 THR B CA 1
ATOM 3610 C C . THR B 1 189 ? 1.6 -16.125 1.253 1 84.19 189 THR B C 1
ATOM 3612 O O . THR B 1 189 ? 1.215 -17.25 1.592 1 84.19 189 THR B O 1
ATOM 3615 N N . PRO B 1 190 ? 2.014 -15.883 -0.012 1 75.62 190 PRO B N 1
ATOM 3616 C CA . PRO B 1 190 ? 1.957 -17 -0.956 1 75.62 190 PRO B CA 1
ATOM 3617 C C . PRO B 1 190 ? 2.855 -18.172 -0.546 1 75.62 190 PRO B C 1
ATOM 3619 O O . PRO B 1 190 ? 2.527 -19.328 -0.806 1 75.62 190 PRO B O 1
ATOM 3622 N N . THR B 1 191 ? 3.953 -17.891 0.094 1 75.75 191 THR B N 1
ATOM 3623 C CA . THR B 1 191 ? 4.875 -18.922 0.542 1 75.75 191 THR B CA 1
ATOM 3624 C C . THR B 1 191 ? 4.234 -19.797 1.623 1 75.75 191 THR B C 1
ATOM 3626 O O . THR B 1 191 ? 4.305 -21.016 1.564 1 75.75 191 THR B O 1
ATOM 3629 N N . VAL B 1 192 ? 3.611 -19.188 2.537 1 85.06 192 VAL B N 1
ATOM 3630 C CA . VAL B 1 192 ? 2.979 -19.906 3.641 1 85.06 192 VAL B CA 1
ATOM 3631 C C . VAL B 1 192 ? 1.794 -20.703 3.121 1 85.06 192 VAL B C 1
ATOM 3633 O O . VAL B 1 192 ? 1.601 -21.859 3.516 1 85.06 192 VAL B O 1
ATOM 3636 N N . VAL B 1 193 ? 0.99 -20.156 2.225 1 85.06 193 VAL B N 1
ATOM 3637 C CA . VAL B 1 193 ? -0.176 -20.844 1.679 1 85.06 193 VAL B CA 1
ATOM 3638 C C . VAL B 1 193 ? 0.27 -22.062 0.873 1 85.06 193 VAL B C 1
ATOM 3640 O O . VAL B 1 193 ? -0.317 -23.141 0.989 1 85.06 193 VAL B O 1
ATOM 3643 N N . SER B 1 194 ? 1.264 -21.875 0.071 1 77.88 194 SER B N 1
ATOM 3644 C CA . SER B 1 194 ? 1.771 -22.984 -0.727 1 77.88 194 SER B CA 1
ATOM 3645 C C . SER B 1 194 ? 2.303 -24.109 0.161 1 77.88 194 SER B C 1
ATOM 3647 O O . SER B 1 194 ? 2.18 -25.281 -0.179 1 77.88 194 SER B O 1
ATOM 3649 N N . TYR B 1 195 ? 2.879 -23.719 1.212 1 83.12 195 TYR B N 1
ATOM 3650 C CA . TYR B 1 195 ? 3.387 -24.719 2.15 1 83.12 195 TYR B CA 1
ATOM 3651 C C . TYR B 1 195 ? 2.244 -25.484 2.793 1 83.12 195 TYR B C 1
ATOM 3653 O O . TYR B 1 195 ? 2.316 -26.719 2.936 1 83.12 195 TYR B O 1
ATOM 3661 N N . ILE B 1 196 ? 1.202 -24.844 3.156 1 89.5 196 ILE B N 1
ATOM 3662 C CA . ILE B 1 196 ? 0.069 -25.469 3.83 1 89.5 196 ILE B CA 1
ATOM 3663 C C . ILE B 1 196 ? -0.66 -26.391 2.859 1 89.5 196 ILE B C 1
ATOM 3665 O O . ILE B 1 196 ? -1.124 -27.469 3.25 1 89.5 196 ILE B O 1
ATOM 3669 N N . THR B 1 197 ? -0.741 -26.031 1.67 1 87.88 197 THR B N 1
ATOM 3670 C CA . THR B 1 197 ? -1.493 -26.812 0.695 1 87.88 197 THR B CA 1
ATOM 3671 C C . THR B 1 197 ? -0.581 -27.797 -0.027 1 87.88 197 THR B C 1
ATOM 3673 O O . THR B 1 197 ? -1.03 -28.531 -0.901 1 87.88 197 THR B O 1
ATOM 3676 N N . TYR B 1 198 ? 0.634 -27.797 0.472 1 81.94 198 TYR B N 1
ATOM 3677 C CA . TYR B 1 198 ? 1.617 -28.641 -0.182 1 81.94 198 TYR B CA 1
ATOM 3678 C C . TYR B 1 198 ? 1.193 -30.109 -0.119 1 81.94 198 TYR B C 1
ATOM 3680 O O . TYR B 1 198 ? 0.816 -30.609 0.944 1 81.94 198 TYR B O 1
ATOM 3688 N N . GLY B 1 199 ? 1.208 -30.812 -1.335 1 77.5 199 GLY B N 1
ATOM 3689 C CA . GLY B 1 199 ? 0.955 -32.25 -1.398 1 77.5 199 GLY B CA 1
ATOM 3690 C C . GLY B 1 199 ? -0.506 -32.594 -1.632 1 77.5 199 GLY B C 1
ATOM 3691 O O . GLY B 1 199 ? -0.828 -33.656 -2.115 1 77.5 199 GLY B O 1
ATOM 3692 N N . ASN B 1 200 ? -1.415 -31.734 -1.041 1 84.12 200 ASN B N 1
ATOM 3693 C CA . ASN B 1 200 ? -2.832 -32 -1.273 1 84.12 200 ASN B CA 1
ATOM 3694 C C . ASN B 1 200 ? -3.588 -30.703 -1.595 1 84.12 200 ASN B C 1
ATOM 3696 O O . ASN B 1 200 ? -4.402 -30.25 -0.793 1 84.12 200 ASN B O 1
ATOM 3700 N N . GLN B 1 201 ? -3.555 -30.266 -2.699 1 83.31 201 GLN B N 1
ATOM 3701 C CA . GLN B 1 201 ? -4.125 -28.984 -3.125 1 83.31 201 GLN B CA 1
ATOM 3702 C C . GLN B 1 201 ? -5.629 -29.109 -3.354 1 83.31 201 GLN B C 1
ATOM 3704 O O . GLN B 1 201 ? -6.344 -28.109 -3.373 1 83.31 201 GLN B O 1
ATOM 3709 N N . THR B 1 202 ? -6.062 -30.359 -3.375 1 86.81 202 THR B N 1
ATOM 3710 C CA . THR B 1 202 ? -7.48 -30.547 -3.662 1 86.81 202 THR B CA 1
ATOM 3711 C C . THR B 1 202 ? -8.281 -30.672 -2.371 1 86.81 202 THR B C 1
ATOM 3713 O O . THR B 1 202 ? -9.516 -30.625 -2.389 1 86.81 202 THR B O 1
ATOM 3716 N N . ASP B 1 203 ? -7.574 -30.781 -1.305 1 89.56 203 ASP B N 1
ATOM 3717 C CA . ASP B 1 203 ? -8.227 -30.984 -0.014 1 89.56 203 ASP B CA 1
ATOM 3718 C C . ASP B 1 203 ? -8.781 -29.672 0.527 1 89.56 203 ASP B C 1
ATOM 3720 O O . ASP B 1 203 ? -8.023 -28.734 0.828 1 89.56 203 ASP B O 1
ATOM 3724 N N . VAL B 1 204 ? -10.039 -29.688 0.78 1 88.69 204 VAL B N 1
ATOM 3725 C CA . VAL B 1 204 ? -10.734 -28.516 1.289 1 88.69 204 VAL B CA 1
ATOM 3726 C C . VAL B 1 204 ? -10.242 -28.188 2.699 1 88.69 204 VAL B C 1
ATOM 3728 O O . VAL B 1 204 ? -10.164 -27.016 3.082 1 88.69 204 VAL B O 1
ATOM 3731 N N . GLY B 1 205 ? -9.852 -29.203 3.443 1 91.06 205 GLY B N 1
ATOM 3732 C CA . GLY B 1 205 ? -9.359 -29.016 4.801 1 91.06 205 GLY B CA 1
ATOM 3733 C C . GLY B 1 205 ? -8.094 -28.188 4.875 1 91.06 205 GLY B C 1
ATOM 3734 O O . GLY B 1 205 ? -7.938 -27.359 5.777 1 91.06 205 GLY B O 1
ATOM 3735 N N . GLN B 1 206 ? -7.254 -28.422 3.982 1 92.88 206 GLN B N 1
ATOM 3736 C CA . GLN B 1 206 ? -6.02 -27.641 3.951 1 92.88 206 GLN B CA 1
ATOM 3737 C C . GLN B 1 206 ? -6.305 -26.172 3.639 1 92.88 206 GLN B C 1
ATOM 3739 O O . GLN B 1 206 ? -5.688 -25.281 4.223 1 92.88 206 GLN B O 1
ATOM 3744 N N . TRP B 1 207 ? -7.238 -26 2.826 1 92.69 207 TRP B N 1
ATOM 3745 C CA . TRP B 1 207 ? -7.602 -24.625 2.477 1 92.69 207 TRP B CA 1
ATOM 3746 C C . TRP B 1 207 ? -8.32 -23.953 3.635 1 92.69 207 TRP B C 1
ATOM 3748 O O . TRP B 1 207 ? -8.172 -22.734 3.842 1 92.69 207 TRP B O 1
ATOM 3758 N N . GLN B 1 208 ? -9.047 -24.719 4.355 1 93.81 208 GLN B N 1
ATOM 3759 C CA . GLN B 1 208 ? -9.68 -24.156 5.551 1 93.81 208 GLN B CA 1
ATOM 3760 C C . GLN B 1 208 ? -8.633 -23.688 6.555 1 93.81 208 GLN B C 1
ATOM 3762 O O . GLN B 1 208 ? -8.828 -22.672 7.242 1 93.81 208 GLN B O 1
ATOM 3767 N N . LYS B 1 209 ? -7.539 -24.375 6.633 1 95.38 209 LYS B N 1
ATOM 3768 C CA . LYS B 1 209 ? -6.449 -23.938 7.504 1 95.38 209 LYS B CA 1
ATOM 3769 C C . LYS B 1 209 ? -5.871 -22.609 7.047 1 95.38 209 LYS B C 1
ATOM 3771 O O . LYS B 1 209 ? -5.516 -21.766 7.875 1 95.38 209 LYS B O 1
ATOM 3776 N N . VAL B 1 210 ? -5.77 -22.422 5.766 1 94.38 210 VAL B N 1
ATOM 3777 C CA . VAL B 1 210 ? -5.27 -21.172 5.191 1 94.38 210 VAL B CA 1
ATOM 3778 C C . VAL B 1 210 ? -6.184 -20.016 5.586 1 94.38 210 VAL B C 1
ATOM 3780 O O . VAL B 1 210 ? -5.719 -18.969 6.051 1 94.38 210 VAL B O 1
ATOM 3783 N N . PHE B 1 211 ? -7.453 -20.234 5.473 1 95.31 211 PHE B N 1
ATOM 3784 C CA . PHE B 1 211 ? -8.414 -19.172 5.773 1 95.31 211 PHE B CA 1
ATOM 3785 C C . PHE B 1 211 ? -8.484 -18.922 7.273 1 95.31 211 PHE B C 1
ATOM 3787 O O . PHE B 1 211 ? -8.672 -17.781 7.703 1 95.31 211 PHE B O 1
ATOM 3794 N N . TRP B 1 212 ? -8.297 -19.938 8.039 1 96.06 212 TRP B N 1
ATOM 3795 C CA . TRP B 1 212 ? -8.242 -19.766 9.484 1 96.06 212 TRP B CA 1
ATOM 3796 C C . TRP B 1 212 ? -7.008 -18.953 9.883 1 96.06 212 TRP B C 1
ATOM 3798 O O . TRP B 1 212 ? -7.082 -18.078 10.75 1 96.06 212 TRP B O 1
ATOM 3808 N N . LEU B 1 213 ? -5.934 -19.266 9.312 1 96.31 213 LEU B N 1
ATOM 3809 C CA . LEU B 1 213 ? -4.719 -18.516 9.594 1 96.31 213 LEU B CA 1
ATOM 3810 C C . LEU B 1 213 ? -4.906 -17.031 9.258 1 96.31 213 LEU B C 1
ATOM 3812 O O . LEU B 1 213 ? -4.535 -16.156 10.047 1 96.31 213 LEU B O 1
ATOM 3816 N N . ALA B 1 214 ? -5.422 -16.797 8.07 1 95.69 214 ALA B N 1
ATOM 3817 C CA . ALA B 1 214 ? -5.688 -15.414 7.668 1 95.69 214 ALA B CA 1
ATOM 3818 C C . ALA B 1 214 ? -6.621 -14.719 8.656 1 95.69 214 ALA B C 1
ATOM 3820 O O . ALA B 1 214 ? -6.379 -13.578 9.047 1 95.69 214 ALA B O 1
ATOM 3821 N N . THR B 1 215 ? -7.609 -15.461 9.109 1 96.44 215 THR B N 1
ATOM 3822 C CA . THR B 1 215 ? -8.586 -14.898 10.031 1 96.44 215 THR B CA 1
ATOM 3823 C C . THR B 1 215 ? -7.934 -14.578 11.375 1 96.44 215 THR B C 1
ATOM 3825 O O . THR B 1 215 ? -8.195 -13.523 11.961 1 96.44 215 THR B O 1
ATOM 3828 N N . VAL B 1 216 ? -7.129 -15.43 11.852 1 96.12 216 VAL B N 1
ATOM 3829 C CA . VAL B 1 216 ? -6.449 -15.211 13.125 1 96.12 216 VAL B CA 1
ATOM 3830 C C . VAL B 1 216 ? -5.516 -14.008 13.016 1 96.12 216 VAL B C 1
ATOM 3832 O O . VAL B 1 216 ? -5.469 -13.172 13.922 1 96.12 216 VAL B O 1
ATOM 3835 N N . MET B 1 217 ? -4.777 -13.922 11.922 1 95.88 217 MET B N 1
ATOM 3836 C CA . MET B 1 217 ? -3.877 -12.789 11.711 1 95.88 217 MET B CA 1
ATOM 3837 C C . MET B 1 217 ? -4.652 -11.477 11.68 1 95.88 217 MET B C 1
ATOM 3839 O O . MET B 1 217 ? -4.242 -10.492 12.289 1 95.88 217 MET B O 1
ATOM 3843 N N . LEU B 1 218 ? -5.746 -11.508 10.992 1 96.12 218 LEU B N 1
ATOM 3844 C CA . LEU B 1 218 ? -6.586 -10.32 10.852 1 96.12 218 LEU B CA 1
ATOM 3845 C C . LEU B 1 218 ? -7.207 -9.93 12.188 1 96.12 218 LEU B C 1
ATOM 3847 O O . LEU B 1 218 ? -7.09 -8.781 12.617 1 96.12 218 LEU B O 1
ATOM 3851 N N . THR B 1 219 ? -7.816 -10.883 12.891 1 94.69 219 THR B N 1
ATOM 3852 C CA . THR B 1 219 ? -8.547 -10.602 14.117 1 94.69 219 THR B CA 1
ATOM 3853 C C . THR B 1 219 ? -7.586 -10.195 15.234 1 94.69 219 THR B C 1
ATOM 3855 O O . THR B 1 219 ? -7.863 -9.266 15.992 1 94.69 219 THR B O 1
ATOM 3858 N N . MET B 1 220 ? -6.492 -10.836 15.297 1 95.38 220 MET B N 1
ATOM 3859 C CA . MET B 1 220 ? -5.52 -10.484 16.328 1 95.38 220 MET B CA 1
ATOM 3860 C C . MET B 1 220 ? -4.969 -9.078 16.109 1 95.38 220 MET B C 1
ATOM 3862 O O . MET B 1 220 ? -4.848 -8.297 17.047 1 95.38 220 MET B O 1
ATOM 3866 N N . SER B 1 221 ? -4.621 -8.75 14.859 1 95 221 SER B N 1
ATOM 3867 C CA . SER B 1 221 ? -4.137 -7.41 14.555 1 95 221 SER B CA 1
ATOM 3868 C C . SER B 1 221 ? -5.195 -6.355 14.859 1 95 221 SER B C 1
ATOM 3870 O O . SER B 1 221 ? -4.883 -5.297 15.414 1 95 221 SER B O 1
ATOM 3872 N N . GLY B 1 222 ? -6.41 -6.676 14.531 1 94.94 222 GLY B N 1
ATOM 3873 C CA . GLY B 1 222 ? -7.496 -5.75 14.805 1 94.94 222 GLY B CA 1
ATOM 3874 C C . GLY B 1 222 ? -7.73 -5.527 16.281 1 94.94 222 GLY B C 1
ATOM 3875 O O . GLY B 1 222 ? -7.891 -4.391 16.734 1 94.94 222 GLY B O 1
ATOM 3876 N N . ILE B 1 223 ? -7.711 -6.594 17.062 1 95.06 223 ILE B N 1
ATOM 3877 C CA . ILE B 1 223 ? -7.969 -6.52 18.5 1 95.06 223 ILE B CA 1
ATOM 3878 C C . ILE B 1 223 ? -6.852 -5.734 19.188 1 95.06 223 ILE B C 1
ATOM 3880 O O . ILE B 1 223 ? -7.113 -4.832 19.984 1 95.06 223 ILE B O 1
ATOM 3884 N N . VAL B 1 224 ? -5.625 -6.035 18.891 1 95.75 224 VAL B N 1
ATOM 3885 C CA . VAL B 1 224 ? -4.488 -5.359 19.5 1 95.75 224 VAL B CA 1
ATOM 3886 C C . VAL B 1 224 ? -4.516 -3.875 19.141 1 95.75 224 VAL B C 1
ATOM 3888 O O . VAL B 1 224 ? -4.262 -3.021 20 1 95.75 224 VAL B O 1
ATOM 3891 N N . TYR B 1 225 ? -4.789 -3.578 17.906 1 96.5 225 TYR B N 1
ATOM 3892 C CA . TYR B 1 225 ? -4.898 -2.186 17.484 1 96.5 225 TYR B CA 1
ATOM 3893 C C . TYR B 1 225 ? -5.973 -1.456 18.281 1 96.5 225 TYR B C 1
ATOM 3895 O O . TYR B 1 225 ? -5.758 -0.335 18.75 1 96.5 225 TYR B O 1
ATOM 3903 N N . CYS B 1 226 ? -7.129 -2.08 18.5 1 94.5 226 CYS B N 1
ATOM 3904 C CA . CYS B 1 226 ? -8.258 -1.44 19.156 1 94.5 226 CYS B CA 1
ATOM 3905 C C . CYS B 1 226 ? -7.961 -1.184 20.625 1 94.5 226 CYS B C 1
ATOM 3907 O O . CYS B 1 226 ? -8.445 -0.208 21.203 1 94.5 226 CYS B O 1
ATOM 3909 N N . ILE B 1 227 ? -7.145 -1.973 21.156 1 95 227 ILE B N 1
ATOM 3910 C CA . ILE B 1 227 ? -6.852 -1.839 22.578 1 95 227 ILE B CA 1
ATOM 3911 C C . ILE B 1 227 ? -5.777 -0.775 22.797 1 95 227 ILE B C 1
ATOM 3913 O O . ILE B 1 227 ? -5.891 0.061 23.688 1 95 227 ILE B O 1
ATOM 3917 N N . PHE B 1 228 ? -4.762 -0.621 21.844 1 94.94 228 PHE B N 1
ATOM 3918 C CA . PHE B 1 228 ? -3.574 0.15 22.203 1 94.94 228 PHE B CA 1
ATOM 3919 C C . PHE B 1 228 ? -3.445 1.378 21.297 1 94.94 228 PHE B C 1
ATOM 3921 O O . PHE B 1 228 ? -2.684 2.297 21.609 1 94.94 228 PHE B O 1
ATOM 3928 N N . SER B 1 229 ? -4.152 1.44 20.219 1 93.31 229 SER B N 1
ATOM 3929 C CA . SER B 1 229 ? -3.904 2.494 19.25 1 93.31 229 SER B CA 1
ATOM 3930 C C . SER B 1 229 ? -4.488 3.826 19.703 1 93.31 229 SER B C 1
ATOM 3932 O O . SER B 1 229 ? -5.559 3.861 20.312 1 93.31 229 SER B O 1
ATOM 3934 N N . LYS B 1 230 ? -3.711 4.887 19.438 1 92.38 230 LYS B N 1
ATOM 3935 C CA . LYS B 1 230 ? -4.133 6.27 19.641 1 92.38 230 LYS B CA 1
ATOM 3936 C C . LYS B 1 230 ? -3.789 7.125 18.422 1 92.38 230 LYS B C 1
ATOM 3938 O O . LYS B 1 230 ? -2.67 7.062 17.906 1 92.38 230 LYS B O 1
ATOM 3943 N N . SER B 1 231 ? -4.77 7.832 17.922 1 91.56 231 SER B N 1
ATOM 3944 C CA . SER B 1 231 ? -4.555 8.648 16.734 1 91.56 231 SER B CA 1
ATOM 3945 C C . SER B 1 231 ? -4.535 10.133 17.078 1 91.56 231 SER B C 1
ATOM 3947 O O . SER B 1 231 ? -5.254 10.93 16.453 1 91.56 231 SER B O 1
ATOM 3949 N N . GLU B 1 232 ? -3.852 10.5 18.062 1 89.25 232 GLU B N 1
ATOM 3950 C CA . GLU B 1 232 ? -3.594 11.891 18.438 1 89.25 232 GLU B CA 1
ATOM 3951 C C . GLU B 1 232 ? -2.174 12.305 18.078 1 89.25 232 GLU B C 1
ATOM 3953 O O . GLU B 1 232 ? -1.262 11.484 18.062 1 89.25 232 GLU B O 1
ATOM 3958 N N . VAL B 1 233 ? -2.082 13.555 17.766 1 87.75 233 VAL B N 1
ATOM 3959 C CA . VAL B 1 233 ? -0.772 14.062 17.375 1 87.75 233 VAL B CA 1
ATOM 3960 C C . VAL B 1 233 ? 0.245 13.789 18.484 1 87.75 233 VAL B C 1
ATOM 3962 O O . VAL B 1 233 ? -0.019 14.055 19.656 1 87.75 233 VAL B O 1
ATOM 3965 N N . GLN B 1 234 ? 1.337 13.297 18.047 1 86.38 234 GLN B N 1
ATOM 3966 C CA . GLN B 1 234 ? 2.379 12.922 19 1 86.38 234 GLN B CA 1
ATOM 3967 C C . GLN B 1 234 ? 3.262 14.117 19.344 1 86.38 234 GLN B C 1
ATOM 3969 O O . GLN B 1 234 ? 3.414 15.039 18.531 1 86.38 234 GLN B O 1
ATOM 3974 N N . SER B 1 235 ? 3.85 14.109 20.453 1 81.56 235 SER B N 1
ATOM 3975 C CA . SER B 1 235 ? 4.66 15.211 20.969 1 81.56 235 SER B CA 1
ATOM 3976 C C . SER B 1 235 ? 5.902 15.43 20.109 1 81.56 235 SER B C 1
ATOM 3978 O O . SER B 1 235 ? 6.402 16.547 20 1 81.56 235 SER B O 1
ATOM 3980 N N . TRP B 1 236 ? 6.324 14.383 19.516 1 80.38 236 TRP B N 1
ATOM 3981 C CA . TRP B 1 236 ? 7.57 14.461 18.75 1 80.38 236 TRP B CA 1
ATOM 3982 C C . TRP B 1 236 ? 7.312 14.961 17.344 1 80.38 236 TRP B C 1
ATOM 3984 O O . TRP B 1 236 ? 8.25 15.148 16.562 1 80.38 236 TRP B O 1
ATOM 3994 N N . ASN B 1 237 ? 6.082 15.172 17.016 1 83 237 ASN B N 1
ATOM 3995 C CA . ASN B 1 237 ? 5.758 15.703 15.703 1 83 237 ASN B CA 1
ATOM 3996 C C . ASN B 1 237 ? 6.348 17.094 15.5 1 83 237 ASN B C 1
ATOM 3998 O O . ASN B 1 237 ? 6.668 17.484 14.367 1 83 237 ASN B O 1
ATOM 4002 N N . SER B 1 238 ? 6.285 17.984 16.531 1 70.12 238 SER B N 1
ATOM 4003 C CA . SER B 1 238 ? 6.848 19.328 16.484 1 70.12 238 SER B CA 1
ATOM 4004 C C . SER B 1 238 ? 7.875 19.531 17.594 1 70.12 238 SER B C 1
ATOM 4006 O O . SER B 1 238 ? 7.586 20.172 18.609 1 70.12 238 SER B O 1
ATOM 4008 N N . PRO B 1 239 ? 9.023 18.938 17.344 1 56.34 239 PRO B N 1
ATOM 4009 C CA . PRO B 1 239 ? 9.984 19.031 18.453 1 56.34 239 PRO B CA 1
ATOM 4010 C C . PRO B 1 239 ? 10.328 20.469 18.797 1 56.34 239 PRO B C 1
ATOM 4012 O O . PRO B 1 239 ? 10.703 20.75 19.938 1 56.34 239 PRO B O 1
ATOM 4015 N N . LYS B 1 240 ? 10.359 21.328 17.859 1 55 240 LYS B N 1
ATOM 4016 C CA . LYS B 1 240 ? 10.742 22.688 18.203 1 55 240 LYS B CA 1
ATOM 4017 C C . LYS B 1 240 ? 9.711 23.344 19.109 1 55 240 LYS B C 1
ATOM 4019 O O . LYS B 1 240 ? 10.062 24.078 20.031 1 55 240 LYS B O 1
ATOM 4024 N N . GLU B 1 241 ? 8.531 23.156 18.719 1 49.88 241 GLU B N 1
ATOM 4025 C CA . GLU B 1 241 ? 7.559 23.828 19.578 1 49.88 241 GLU B CA 1
ATOM 4026 C C . GLU B 1 241 ? 7.637 23.312 21.016 1 49.88 241 GLU B C 1
ATOM 4028 O O . GLU B 1 241 ? 7.395 24.062 21.969 1 49.88 241 GLU B O 1
ATOM 4033 N N . GLU B 1 242 ? 8.047 22.125 21.125 1 49.38 242 GLU B N 1
ATOM 4034 C CA . GLU B 1 242 ? 8.211 21.578 22.469 1 49.38 242 GLU B CA 1
ATOM 4035 C C . GLU B 1 242 ? 9.438 22.172 23.156 1 49.38 242 GLU B C 1
ATOM 4037 O O . GLU B 1 242 ? 9.406 22.438 24.359 1 49.38 242 GLU B O 1
ATOM 4042 N N . HIS B 1 243 ? 10.469 22.359 22.422 1 48.66 243 HIS B N 1
ATOM 4043 C CA . HIS B 1 243 ? 11.648 22.953 23.031 1 48.66 243 HIS B CA 1
ATOM 4044 C C . HIS B 1 243 ? 11.383 24.406 23.422 1 48.66 243 HIS B C 1
ATOM 4046 O O . HIS B 1 243 ? 11.844 24.875 24.469 1 48.66 243 HIS B O 1
ATOM 4052 N N . VAL B 1 244 ? 10.742 25.141 22.5 1 47.28 244 VAL B N 1
ATOM 4053 C CA . VAL B 1 244 ? 10.438 26.516 22.844 1 47.28 244 VAL B CA 1
ATOM 4054 C C . VAL B 1 244 ? 9.492 26.562 24.047 1 47.28 244 VAL B C 1
ATOM 4056 O O . VAL B 1 244 ? 9.648 27.391 24.953 1 47.28 244 VAL B O 1
ATOM 4059 N N . ALA B 1 245 ? 8.547 25.625 24.031 1 50 245 ALA B N 1
ATOM 4060 C CA . ALA B 1 245 ? 7.645 25.578 25.172 1 50 245 ALA B CA 1
ATOM 4061 C C . ALA B 1 245 ? 8.398 25.203 26.453 1 50 245 ALA B C 1
ATOM 4063 O O . ALA B 1 245 ? 8.156 25.766 27.516 1 50 245 ALA B O 1
ATOM 4064 N N . GLU B 1 246 ? 9.25 24.312 26.266 1 50.5 246 GLU B N 1
ATOM 4065 C CA . GLU B 1 246 ? 10.055 23.906 27.406 1 50.5 246 GLU B CA 1
ATOM 4066 C C . GLU B 1 246 ? 10.977 25.047 27.859 1 50.5 246 GLU B C 1
ATOM 4068 O O . GLU B 1 246 ? 11.141 25.266 29.062 1 50.5 246 GLU B O 1
ATOM 4073 N N . GLU B 1 247 ? 11.586 25.688 26.875 1 51.28 247 GLU B N 1
ATOM 4074 C CA . GLU B 1 247 ? 12.445 26.812 27.203 1 51.28 247 GLU B CA 1
ATOM 4075 C C . GLU B 1 247 ? 11.633 27.953 27.812 1 51.28 247 GLU B C 1
ATOM 4077 O O . GLU B 1 247 ? 12.086 28.625 28.75 1 51.28 247 GLU B O 1
ATOM 4082 N N . GLU B 1 248 ? 10.5 28.203 27.234 1 51.47 248 GLU B N 1
ATOM 4083 C CA . GLU B 1 248 ? 9.633 29.25 27.781 1 51.47 248 GLU B CA 1
ATOM 4084 C C . GLU B 1 248 ? 9.141 28.875 29.172 1 51.47 248 GLU B C 1
ATOM 4086 O O . GLU B 1 248 ? 9.031 29.734 30.047 1 51.47 248 GLU B O 1
ATOM 4091 N N . GLU B 1 249 ? 8.781 27.625 29.25 1 54.44 249 GLU B N 1
ATOM 4092 C CA . GLU B 1 249 ? 8.398 27.141 30.578 1 54.44 249 GLU B CA 1
ATOM 4093 C C . GLU B 1 249 ? 9.57 27.219 31.562 1 54.44 249 GLU B C 1
ATOM 4095 O O . GLU B 1 249 ? 9.391 27.609 32.719 1 54.44 249 GLU B O 1
ATOM 4100 N N . LEU B 1 250 ? 10.664 26.906 31.047 1 55.66 250 LEU B N 1
ATOM 4101 C CA . LEU B 1 250 ? 11.875 27.016 31.859 1 55.66 250 LEU B CA 1
ATOM 4102 C C . LEU B 1 250 ? 12.195 28.469 32.156 1 55.66 250 LEU B C 1
ATOM 4104 O O . LEU B 1 250 ? 12.578 28.797 33.281 1 55.66 250 LEU B O 1
ATOM 4108 N N . LYS B 1 251 ? 11.992 29.344 31.219 1 53.31 251 LYS B N 1
ATOM 4109 C CA . LYS B 1 251 ? 12.203 30.766 31.438 1 53.31 251 LYS B CA 1
ATOM 4110 C C . LYS B 1 251 ? 11.141 31.344 32.375 1 53.31 251 LYS B C 1
ATOM 4112 O O . LYS B 1 251 ? 11.445 32.188 33.219 1 53.31 251 LYS B O 1
ATOM 4117 N N . SER B 1 252 ? 9.977 30.875 32.156 1 56.56 252 SER B N 1
ATOM 4118 C CA . SER B 1 252 ? 8.906 31.312 33.062 1 56.56 252 SER B CA 1
ATOM 4119 C C . SER B 1 252 ? 9.156 30.828 34.5 1 56.56 252 SER B C 1
ATOM 4121 O O . SER B 1 252 ? 8.914 31.562 35.438 1 56.56 252 SER B O 1
ATOM 4123 N N . LEU B 1 253 ? 9.695 29.672 34.531 1 57.22 253 LEU B N 1
ATOM 4124 C CA . LEU B 1 253 ? 10.023 29.125 35.844 1 57.22 253 LEU B CA 1
ATOM 4125 C C . LEU B 1 253 ? 11.219 29.859 36.469 1 57.22 253 LEU B C 1
ATOM 4127 O O . LEU B 1 253 ? 11.234 30.125 37.656 1 57.22 253 LEU B O 1
ATOM 4131 N N . LYS B 1 254 ? 12.117 30.172 35.656 1 58.5 254 LYS B N 1
ATOM 4132 C CA . LYS B 1 254 ? 13.289 30.906 36.156 1 58.5 254 LYS B CA 1
ATOM 4133 C C . LYS B 1 254 ? 12.922 32.344 36.5 1 58.5 254 LYS B C 1
ATOM 4135 O O . LYS B 1 254 ? 13.461 32.906 37.469 1 58.5 254 LYS B O 1
ATOM 4140 N N . SER B 1 255 ? 12.117 32.875 35.688 1 55.06 255 SER B N 1
ATOM 4141 C CA . SER B 1 255 ? 11.672 34.25 35.969 1 55.06 255 SER B CA 1
ATOM 4142 C C . SER B 1 255 ? 10.867 34.281 37.281 1 55.06 255 SER B C 1
ATOM 4144 O O . SER B 1 255 ? 10.984 35.25 38.031 1 55.06 255 SER B O 1
ATOM 4146 N N . ASN B 1 256 ? 10.18 33.188 37.5 1 56.41 256 ASN B N 1
ATOM 4147 C CA . ASN B 1 256 ? 9.445 33.094 38.75 1 56.41 256 ASN B CA 1
ATOM 4148 C C . ASN B 1 256 ? 10.383 32.875 39.938 1 56.41 256 ASN B C 1
ATOM 4150 O O . ASN B 1 256 ? 10.133 33.344 41.031 1 56.41 256 ASN B O 1
ATOM 4154 N N . ASP B 1 257 ? 11.391 32.188 39.719 1 53.31 257 ASP B N 1
ATOM 4155 C CA . ASP B 1 257 ? 12.375 31.938 40.75 1 53.31 257 ASP B CA 1
ATOM 4156 C C . ASP B 1 257 ? 13.172 33.219 41.062 1 53.31 257 ASP B C 1
ATOM 4158 O O . ASP B 1 257 ? 13.531 33.438 42.219 1 53.31 257 ASP B O 1
ATOM 4162 N N . THR B 1 258 ? 13.492 34.062 40.125 1 51.25 258 THR B N 1
ATOM 4163 C CA . THR B 1 258 ? 14.211 35.312 40.312 1 51.25 258 THR B CA 1
ATOM 4164 C C . THR B 1 258 ? 13.328 36.312 41.031 1 51.25 258 THR B C 1
ATOM 4166 O O . THR B 1 258 ? 13.82 37.156 41.812 1 51.25 258 THR B O 1
ATOM 4169 N N . LYS B 1 259 ? 12.062 36.312 40.938 1 53.44 259 LYS B N 1
ATOM 4170 C CA . LYS B 1 259 ? 11.156 37.219 41.625 1 53.44 259 LYS B CA 1
ATOM 4171 C C . LYS B 1 259 ? 11.023 36.812 43.094 1 53.44 259 LYS B C 1
ATOM 4173 O O . LYS B 1 259 ? 10.758 37.656 43.969 1 53.44 259 LYS B O 1
ATOM 4178 N N . THR B 1 260 ? 11.156 35.531 43.344 1 48.94 260 THR B N 1
ATOM 4179 C CA . THR B 1 260 ? 11.055 35.094 44.75 1 48.94 260 THR B CA 1
ATOM 4180 C C . THR B 1 260 ? 12.305 35.5 45.531 1 48.94 260 THR B C 1
ATOM 4182 O O . THR B 1 260 ? 12.234 35.781 46.719 1 48.94 260 THR B O 1
ATOM 4185 N N . ASP B 1 261 ? 13.406 35.531 44.875 1 46.19 261 ASP B N 1
ATOM 4186 C CA . ASP B 1 261 ? 14.641 35.844 45.594 1 46.19 261 ASP B CA 1
ATOM 4187 C C . ASP B 1 261 ? 14.75 37.312 45.906 1 46.19 261 ASP B C 1
ATOM 4189 O O . ASP B 1 261 ? 15.289 37.719 46.938 1 46.19 261 ASP B O 1
ATOM 4193 N N . ASN B 1 262 ? 14.266 38.188 45.031 1 44.78 262 ASN B N 1
ATOM 4194 C CA . ASN B 1 262 ? 14.477 39.594 45.25 1 44.78 262 ASN B CA 1
ATOM 4195 C C . ASN B 1 262 ? 13.523 40.156 46.312 1 44.78 262 ASN B C 1
ATOM 4197 O O . ASN B 1 262 ? 13.648 41.312 46.719 1 44.78 262 ASN B O 1
ATOM 4201 N N . GLY B 1 263 ? 12.391 39.469 46.531 1 41.31 263 GLY B N 1
ATOM 4202 C CA . GLY B 1 263 ? 11.461 40 47.531 1 41.31 263 GLY B CA 1
ATOM 4203 C C . GLY B 1 263 ? 11.977 39.875 48.938 1 41.31 263 GLY B C 1
ATOM 4204 O O . GLY B 1 263 ? 11.43 40.469 49.844 1 41.31 263 GLY B O 1
ATOM 4205 N N . CYS B 1 264 ? 12.703 38.812 49.156 1 40.5 264 CYS B N 1
ATOM 4206 C CA . CYS B 1 264 ? 12.992 38.562 50.562 1 40.5 264 CYS B CA 1
ATOM 4207 C C . CYS B 1 264 ? 14.133 39.469 51.062 1 40.5 264 CYS B C 1
ATOM 4209 O O . CYS B 1 264 ? 14.484 39.438 52.25 1 40.5 264 CYS B O 1
ATOM 4211 N N . ILE B 1 265 ? 14.828 40.031 50.094 1 38.84 265 ILE B N 1
ATOM 4212 C CA . ILE B 1 265 ? 16.078 40.531 50.688 1 38.84 265 ILE B CA 1
ATOM 4213 C C . ILE B 1 265 ? 15.805 41.75 51.531 1 38.84 265 ILE B C 1
ATOM 4215 O O . ILE B 1 265 ? 16.641 42.156 52.344 1 38.84 265 ILE B O 1
ATOM 4219 N N . GLU B 1 266 ? 14.828 42.5 51.094 1 36.28 266 GLU B N 1
ATOM 4220 C CA . GLU B 1 266 ? 15.086 43.875 51.562 1 36.28 266 GLU B CA 1
ATOM 4221 C C . GLU B 1 266 ? 14.742 43.969 53.062 1 36.28 266 GLU B C 1
ATOM 4223 O O . GLU B 1 266 ? 14.992 45.031 53.688 1 36.28 266 GLU B O 1
ATOM 4228 N N . ASP B 1 267 ? 13.781 43.188 53.469 1 36.62 267 ASP B N 1
ATOM 4229 C CA . ASP B 1 267 ? 13.328 43.656 54.781 1 36.62 267 ASP B CA 1
ATOM 4230 C C . ASP B 1 267 ? 14.367 43.344 55.844 1 36.62 267 ASP B C 1
ATOM 4232 O O . ASP B 1 267 ? 14.414 42.219 56.375 1 36.62 267 ASP B O 1
ATOM 4236 N N . GLY B 1 268 ? 15.633 43.719 55.562 1 33.31 268 GLY B N 1
ATOM 4237 C CA . GLY B 1 268 ? 16.703 43.594 56.531 1 33.31 268 GLY B CA 1
ATOM 4238 C C . GLY B 1 268 ? 16.328 44.125 57.875 1 33.31 268 GLY B C 1
ATOM 4239 O O . GLY B 1 268 ? 15.938 45.312 58.031 1 33.31 268 GLY B O 1
ATOM 4240 N N . LEU B 1 269 ? 15.766 43.219 58.719 1 34.94 269 LEU B N 1
ATOM 4241 C CA . LEU B 1 269 ? 15.422 43.438 60.125 1 34.94 269 LEU B CA 1
ATOM 4242 C C . LEU B 1 269 ? 16.547 44.188 60.844 1 34.94 269 LEU B C 1
ATOM 4244 O O . LEU B 1 269 ? 17.703 43.781 60.812 1 34.94 269 LEU B O 1
ATOM 4248 N N . GLN B 1 270 ? 16.453 45.531 60.812 1 35.94 270 GLN B N 1
ATOM 4249 C CA . GLN B 1 270 ? 17.297 46.438 61.594 1 35.94 270 GLN B CA 1
ATOM 4250 C C . GLN B 1 270 ? 17.516 45.906 63 1 35.94 270 GLN B C 1
ATOM 4252 O O . GLN B 1 270 ? 16.562 45.5 63.688 1 35.94 270 GLN B O 1
ATOM 4257 N N . PRO B 1 271 ? 18.703 45.312 63.344 1 40.03 271 PRO B N 1
ATOM 4258 C CA . PRO B 1 271 ? 18.938 44.812 64.688 1 40.03 271 PRO B CA 1
ATOM 4259 C C . PRO B 1 271 ? 18.547 45.812 65.75 1 40.03 271 PRO B C 1
ATOM 4261 O O . PRO B 1 271 ? 18.594 47 65.562 1 40.03 271 PRO B O 1
ATOM 4264 N N . PRO B 1 272 ? 17.672 45.469 66.688 1 37.28 272 PRO B N 1
ATOM 4265 C CA . PRO B 1 272 ? 17.188 46.375 67.75 1 37.28 272 PRO B CA 1
ATOM 4266 C C . PRO B 1 272 ? 18.312 47.094 68.438 1 37.28 272 PRO B C 1
ATOM 4268 O O . PRO B 1 272 ? 19.438 46.625 68.5 1 37.28 272 PRO B O 1
ATOM 4271 N N . GLU B 1 273 ? 18.328 48.438 68.5 1 35.03 273 GLU B N 1
ATOM 4272 C CA . GLU B 1 273 ? 19.203 49.344 69.25 1 35.03 273 GLU B CA 1
ATOM 4273 C C . GLU B 1 273 ? 19.406 48.844 70.688 1 35.03 273 GLU B C 1
ATOM 4275 O O . GLU B 1 273 ? 18.438 48.562 71.375 1 35.03 273 GLU B O 1
ATOM 4280 N N . LYS B 1 274 ? 20.484 48.062 70.938 1 33.28 274 LYS B N 1
ATOM 4281 C CA . LYS B 1 274 ? 20.891 47.75 72.312 1 33.28 274 LYS B CA 1
ATOM 4282 C C . LYS B 1 274 ? 20.75 48.969 73.25 1 33.28 274 LYS B C 1
ATOM 4284 O O . LYS B 1 274 ? 21.406 50 73 1 33.28 274 LYS B O 1
ATOM 4289 N N . GLU B 1 275 ? 19.609 49.188 73.812 1 26.28 275 GLU B N 1
ATOM 4290 C CA . GLU B 1 275 ? 19.375 50.188 74.875 1 26.28 275 GLU B CA 1
ATOM 4291 C C . GLU B 1 275 ? 20.516 50.156 75.938 1 26.28 275 GLU B C 1
ATOM 4293 O O . GLU B 1 275 ? 21.281 49.219 76 1 26.28 275 GLU B O 1
ATOM 4298 N N . LYS B 1 276 ? 20.203 50.656 77.188 1 30.64 276 LYS B N 1
ATOM 4299 C CA . LYS B 1 276 ? 20.594 51.375 78.438 1 30.64 276 LYS B CA 1
ATOM 4300 C C . LYS B 1 276 ? 21.188 50.406 79.438 1 30.64 276 LYS B C 1
ATOM 4302 O O . LYS B 1 276 ? 21.812 50.844 80.438 1 30.64 276 LYS B O 1
ATOM 4307 N N . CYS B 1 277 ? 21.188 49 79.438 1 26.92 277 CYS B N 1
ATOM 4308 C CA . CYS B 1 277 ? 21.672 48.781 80.812 1 26.92 277 CYS B CA 1
ATOM 4309 C C . CYS B 1 277 ? 23.172 49.031 80.938 1 26.92 277 CYS B C 1
ATOM 4311 O O . CYS B 1 277 ? 23.922 48.719 80 1 26.92 277 CYS B O 1
#

Solvent-accessible surface area (backbone atoms only — not comparable to full-atom values): 27604 Å² total; per-residue (Å²): 130,81,81,79,78,45,68,68,57,49,48,49,49,46,45,46,48,40,46,55,60,65,62,47,59,66,59,75,80,56,57,71,58,58,76,66,30,62,40,56,52,28,28,40,39,33,46,46,14,38,47,40,42,48,48,45,48,69,73,37,43,67,55,49,38,32,55,53,67,60,46,77,60,84,44,53,59,51,66,53,41,49,26,45,52,44,12,36,52,36,11,47,50,44,24,50,47,46,50,49,35,48,61,67,63,76,40,53,62,39,54,46,24,39,51,23,33,35,43,18,12,37,51,21,22,52,28,37,45,48,37,59,67,43,73,90,41,65,68,59,32,51,49,27,49,28,49,26,44,13,38,40,21,21,43,20,38,6,41,56,32,32,38,41,46,23,20,64,80,52,24,26,44,50,46,17,53,37,4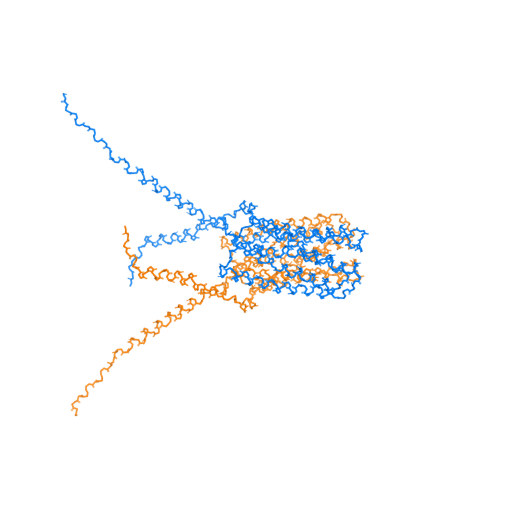9,36,46,48,55,44,41,62,51,48,40,59,53,52,48,50,59,59,30,53,98,42,65,55,41,63,67,40,50,37,51,48,32,48,50,33,22,50,42,7,36,51,22,24,51,53,26,59,74,65,46,56,35,52,66,43,75,70,49,46,49,47,63,47,48,51,48,47,48,48,51,48,46,52,49,47,54,51,52,56,57,60,59,67,66,64,61,69,78,64,79,77,77,82,84,78,80,79,125,129,81,81,78,78,46,68,67,57,47,48,49,47,46,44,46,47,40,44,55,59,65,63,47,61,66,59,75,81,57,56,71,58,58,76,65,31,61,40,56,51,29,29,38,40,34,45,46,13,38,46,40,40,49,46,46,48,70,72,38,43,67,55,49,40,30,56,53,67,61,46,77,61,82,46,51,60,49,67,52,42,50,25,44,49,44,12,37,53,37,10,49,49,43,24,50,49,45,48,48,35,48,62,66,64,74,39,54,62,39,54,46,24,38,50,24,34,36,44,18,11,37,50,22,20,53,28,38,45,49,39,60,67,43,73,90,40,64,70,59,34,49,49,27,49,28,49,26,45,14,38,40,21,21,41,21,39,6,40,56,34,32,38,42,44,23,21,64,80,52,22,26,44,51,46,18,53,37,49,34,45,50,54,45,41,61,53,48,42,60,53,53,48,52,58,60,30,54,99,42,65,55,42,62,66,40,51,37,50,50,33,48,49,34,21,49,43,6,34,51,23,24,51,53,26,58,74,66,46,55,34,54,67,43,75,73,50,47,48,48,61,48,48,51,48,47,48,48,49,47,45,50,50,47,53,52,52,55,56,58,56,66,64,65,60,69,75,63,74,72,76,77,80,84,76,82,128

Radius of gyration: 31.31 Å; Cα contacts (8 Å, |Δi|>4): 752; chains: 2; bounding box: 66×122×106 Å